Protein AF-0000000080762314 (afdb_homodimer)

Solvent-accessible surface area (backbone atoms only — not comparable to full-atom values): 27718 Å² total; per-residue (Å²): 124,85,74,70,45,34,32,40,35,34,38,29,80,49,42,51,31,30,26,26,49,54,46,38,41,74,71,57,29,31,38,38,31,21,22,74,46,67,68,54,29,53,54,46,33,70,73,56,39,87,43,33,44,64,30,75,34,45,54,68,37,54,70,45,36,42,52,44,31,50,53,48,50,62,71,46,68,81,54,59,32,40,28,39,33,47,48,47,64,75,64,49,60,39,48,74,72,72,46,61,64,66,56,45,52,48,39,43,37,39,42,43,51,11,46,50,38,49,45,44,44,42,38,52,47,21,28,39,91,62,69,60,46,96,69,38,9,30,37,37,39,57,50,27,48,38,29,74,48,39,42,58,44,28,22,52,34,11,14,33,23,10,14,43,50,19,35,43,47,5,47,29,44,64,28,45,63,20,61,31,47,46,28,35,39,19,42,43,47,45,40,35,56,65,58,52,55,34,58,64,41,58,62,72,75,42,52,89,42,90,47,32,65,32,51,50,48,46,50,56,48,52,55,50,35,31,74,68,23,38,60,30,50,59,55,12,50,50,50,50,43,60,64,63,44,94,77,53,67,62,61,45,78,48,46,87,49,55,65,59,56,51,45,63,65,69,47,58,65,68,58,53,39,51,54,52,21,48,75,36,61,36,94,125,84,76,71,47,34,33,40,34,34,39,29,80,49,44,52,32,32,28,26,48,54,46,39,42,74,72,57,29,31,39,38,32,21,23,74,45,65,68,54,29,54,54,47,32,69,74,55,38,90,42,35,44,64,31,75,32,46,54,69,38,53,69,45,36,41,53,43,32,50,54,49,51,62,70,47,69,81,53,59,32,40,29,38,32,48,49,48,65,73,65,49,63,39,49,74,75,72,46,60,64,68,57,46,52,49,41,42,38,38,42,44,51,10,46,50,39,48,46,46,42,42,37,51,47,20,27,39,89,61,70,60,46,96,68,38,10,30,38,36,38,57,50,27,47,39,30,74,48,38,41,61,44,28,21,52,33,12,14,33,23,12,14,43,51,19,34,42,47,6,47,28,43,65,27,46,61,21,60,29,48,45,28,35,39,19,44,43,48,44,41,36,56,64,59,52,54,36,58,64,41,57,62,71,77,41,51,90,42,91,48,30,66,32,51,52,47,46,51,54,48,51,53,51,34,31,73,68,22,37,59,29,52,59,54,12,50,49,50,49,43,60,64,61,44,92,76,53,66,61,60,45,78,47,48,85,50,54,64,59,54,49,46,64,68,68,46,58,66,68,59,52,40,52,53,52,22,50,74,36,63,36,96

Structure (mmCIF, N/CA/C/O backbone):
data_AF-0000000080762314-model_v1
#
loop_
_entity.id
_entity.type
_entity.pdbx_description
1 polymer 'Oxidoreductase, short-chain dehydrogenase/reductase family'
#
loop_
_atom_site.group_PDB
_atom_site.id
_atom_site.type_symbol
_atom_site.label_atom_id
_atom_site.label_alt_id
_atom_site.label_comp_id
_atom_site.label_asym_id
_atom_site.label_entity_id
_atom_site.label_seq_id
_atom_site.pdbx_PDB_ins_code
_atom_site.Cartn_x
_atom_site.Cartn_y
_atom_site.Cartn_z
_atom_site.occupancy
_atom_site.B_iso_or_equiv
_atom_site.auth_seq_id
_atom_site.auth_comp_id
_atom_site.auth_asym_id
_atom_site.auth_atom_id
_atom_site.pdbx_PDB_model_num
ATOM 1 N N . MET A 1 1 ? -4.207 38.562 20.844 1 41.22 1 MET A N 1
ATOM 2 C CA . MET A 1 1 ? -5.121 37.438 20.891 1 41.22 1 MET A CA 1
ATOM 3 C C . MET A 1 1 ? -4.496 36.219 20.25 1 41.22 1 MET A C 1
ATOM 5 O O . MET A 1 1 ? -3.709 36.312 19.312 1 41.22 1 MET A O 1
ATOM 9 N N . ALA A 1 2 ? -4.348 35.125 21 1 56.44 2 ALA A N 1
ATOM 10 C CA . ALA A 1 2 ? -3.6 33.969 20.453 1 56.44 2 ALA A CA 1
ATOM 11 C C . ALA A 1 2 ? -4.098 33.625 19.062 1 56.44 2 ALA A C 1
ATOM 13 O O . ALA A 1 2 ? -5.309 33.531 18.828 1 56.44 2 ALA A O 1
ATOM 14 N N . GLN A 1 3 ? -3.324 33.812 18.047 1 79.44 3 GLN A N 1
ATOM 15 C CA . GLN A 1 3 ? -3.695 33.531 16.672 1 79.44 3 GLN A CA 1
ATOM 16 C C . GLN A 1 3 ? -4.316 32.156 16.547 1 79.44 3 GLN A C 1
ATOM 18 O O . GLN A 1 3 ? -3.801 31.172 17.094 1 79.44 3 GLN A O 1
ATOM 23 N N . THR A 1 4 ? -5.543 32.094 16.109 1 91.56 4 THR A N 1
ATOM 24 C CA . THR A 1 4 ? -6.289 30.859 15.883 1 91.56 4 THR A CA 1
ATOM 25 C C . THR A 1 4 ? -5.488 29.906 15.008 1 91.56 4 THR A C 1
ATOM 27 O O . THR A 1 4 ? -4.973 30.297 13.961 1 91.56 4 THR A O 1
ATOM 30 N N . LYS A 1 5 ? -5.234 28.766 15.586 1 97.5 5 LYS A N 1
ATOM 31 C CA . LYS A 1 5 ? -4.547 27.734 14.812 1 97.5 5 LYS A CA 1
ATOM 32 C C . LYS A 1 5 ? -5.465 27.156 13.742 1 97.5 5 LYS A C 1
ATOM 34 O O . LYS A 1 5 ? -6.66 26.953 13.984 1 97.5 5 LYS A O 1
ATOM 39 N N . SER A 1 6 ? -4.941 26.906 12.578 1 98.69 6 SER A N 1
ATOM 40 C CA . SER A 1 6 ? -5.73 26.391 11.453 1 98.69 6 SER A CA 1
ATOM 41 C C . SER A 1 6 ? -5.277 25 11.039 1 98.69 6 SER A C 1
ATOM 43 O O . SER A 1 6 ? -4.09 24.672 11.141 1 98.69 6 SER A O 1
ATOM 45 N N . VAL A 1 7 ? -6.254 24.219 10.633 1 98.88 7 VAL A N 1
ATOM 46 C CA . VAL A 1 7 ? -5.988 22.875 10.148 1 98.88 7 VAL A CA 1
ATOM 47 C C . VAL A 1 7 ? -6.684 22.656 8.805 1 98.88 7 VAL A C 1
ATOM 49 O O . VAL A 1 7 ? -7.734 23.25 8.539 1 98.88 7 VAL A O 1
ATOM 52 N N . VAL A 1 8 ? -6.031 21.906 7.918 1 98.94 8 VAL A N 1
ATOM 53 C CA . VAL A 1 8 ? -6.664 21.438 6.691 1 98.94 8 VAL A CA 1
ATOM 54 C C . VAL A 1 8 ? -7.094 19.969 6.859 1 98.94 8 VAL A C 1
ATOM 56 O O . VAL A 1 8 ? -6.316 19.141 7.336 1 98.94 8 VAL A O 1
ATOM 59 N N . ILE A 1 9 ? -8.305 19.656 6.562 1 98.94 9 ILE A N 1
ATOM 60 C CA . ILE A 1 9 ? -8.805 18.297 6.527 1 98.94 9 ILE A CA 1
ATOM 61 C C . ILE A 1 9 ? -9.352 17.984 5.137 1 98.94 9 ILE A C 1
ATOM 63 O O . ILE A 1 9 ? -10.242 18.672 4.641 1 98.94 9 ILE A O 1
ATOM 67 N N . THR A 1 10 ? -8.828 16.953 4.504 1 98.94 10 THR A N 1
ATOM 68 C CA . THR A 1 10 ? -9.383 16.578 3.213 1 98.94 10 THR A CA 1
ATOM 69 C C . THR A 1 10 ? -10.602 15.68 3.393 1 98.94 10 THR A C 1
ATOM 71 O O . THR A 1 10 ? -10.602 14.781 4.238 1 98.94 10 THR A O 1
ATOM 74 N N . GLY A 1 11 ? -11.641 15.906 2.584 1 98.25 11 GLY A N 1
ATOM 75 C CA . GLY A 1 11 ? -12.852 15.102 2.65 1 98.25 11 GLY A CA 1
ATOM 76 C C . GLY A 1 11 ? -13.641 15.312 3.93 1 98.25 11 GLY A C 1
ATOM 77 O O . GLY A 1 11 ? -13.57 14.492 4.848 1 98.25 11 GLY A O 1
ATOM 78 N N . VAL A 1 12 ? -14.5 16.359 3.982 1 98.31 12 VAL A N 1
ATOM 79 C CA . VAL A 1 12 ? -15.133 16.688 5.258 1 98.31 12 VAL A CA 1
ATOM 80 C C . VAL A 1 12 ? -16.656 16.641 5.102 1 98.31 12 VAL A C 1
ATOM 82 O O . VAL A 1 12 ? -17.391 17.031 6.016 1 98.31 12 VAL A O 1
ATOM 85 N N . SER A 1 13 ? -17.172 16.188 3.936 1 95.81 13 SER A N 1
ATOM 86 C CA . SER A 1 13 ? -18.609 16.234 3.672 1 95.81 13 SER A CA 1
ATOM 87 C C . SER A 1 13 ? -19.375 15.336 4.633 1 95.81 13 SER A C 1
ATOM 89 O O . SER A 1 13 ? -20.5 15.656 5.02 1 95.81 13 SER A O 1
ATOM 91 N N . THR A 1 14 ? -18.828 14.203 4.988 1 91.38 14 THR A N 1
ATOM 92 C CA . THR A 1 14 ? -19.5 13.242 5.859 1 91.38 14 THR A CA 1
ATOM 93 C C . THR A 1 14 ? -18.484 12.445 6.672 1 91.38 14 THR A C 1
ATOM 95 O O . THR A 1 14 ? -17.281 12.75 6.641 1 91.38 14 THR A O 1
ATOM 98 N N . GLY A 1 15 ? -18.969 11.641 7.5 1 92.5 15 GLY A N 1
ATOM 99 C CA . GLY A 1 15 ? -18.156 10.625 8.141 1 92.5 15 GLY A CA 1
ATOM 100 C C . GLY A 1 15 ? -17.109 11.203 9.094 1 92.5 15 GLY A C 1
ATOM 101 O O . GLY A 1 15 ? -17.406 12.125 9.859 1 92.5 15 GLY A O 1
ATOM 102 N N . ILE A 1 16 ? -15.945 10.609 9.062 1 95.62 16 ILE A N 1
ATOM 103 C CA . ILE A 1 16 ? -14.852 10.938 9.977 1 95.62 16 ILE A CA 1
ATOM 104 C C . ILE A 1 16 ? -14.414 12.383 9.758 1 95.62 16 ILE A C 1
ATOM 106 O O . ILE A 1 16 ? -14.164 13.117 10.719 1 95.62 16 ILE A O 1
ATOM 110 N N . GLY A 1 17 ? -14.344 12.836 8.477 1 97.94 17 GLY A N 1
ATOM 111 C CA . GLY A 1 17 ? -13.945 14.203 8.18 1 97.94 17 GLY A CA 1
ATOM 112 C C . GLY A 1 17 ? -14.875 15.242 8.781 1 97.94 17 GLY A C 1
ATOM 113 O O . GLY A 1 17 ? -14.414 16.234 9.359 1 97.94 17 GLY A O 1
ATOM 114 N N . HIS A 1 18 ? -16.141 15.008 8.609 1 98.12 18 HIS A N 1
ATOM 115 C CA . HIS A 1 18 ? -17.125 15.914 9.172 1 98.12 18 HIS A CA 1
ATOM 116 C C . HIS A 1 18 ? -17.016 15.969 10.695 1 98.12 18 HIS A C 1
ATOM 118 O O . HIS A 1 18 ? -17.016 17.062 11.281 1 98.12 18 HIS A O 1
ATOM 124 N N . ALA A 1 19 ? -16.922 14.828 11.32 1 97.94 19 ALA A N 1
ATOM 125 C CA . ALA A 1 19 ? -16.828 14.734 12.773 1 97.94 19 ALA A CA 1
ATOM 126 C C . ALA A 1 19 ? -15.555 15.398 13.281 1 97.94 19 ALA A C 1
ATOM 128 O O . ALA A 1 19 ? -15.57 16.078 14.312 1 97.94 19 ALA A O 1
ATOM 129 N N . ALA A 1 20 ? -14.461 15.156 12.609 1 98.69 20 ALA A N 1
ATOM 130 C CA . ALA A 1 20 ? -13.195 15.789 12.984 1 98.69 20 ALA A CA 1
ATOM 131 C C . ALA A 1 20 ? -13.297 17.312 12.906 1 98.69 20 ALA A C 1
ATOM 133 O O . ALA A 1 20 ? -12.773 18.016 13.766 1 98.69 20 ALA A O 1
ATOM 134 N N . THR A 1 21 ? -13.938 17.766 11.836 1 98.88 21 THR A N 1
ATOM 135 C CA . THR A 1 21 ? -14.164 19.203 11.695 1 98.88 21 THR A CA 1
ATOM 136 C C . THR A 1 21 ? -14.914 19.766 12.898 1 98.88 21 THR A C 1
ATOM 138 O O . THR A 1 21 ? -14.5 20.75 13.492 1 98.88 21 THR A O 1
ATOM 141 N N . LYS A 1 22 ? -15.953 19.109 13.25 1 98.75 22 LYS A N 1
ATOM 142 C CA . LYS A 1 22 ? -16.766 19.516 14.391 1 98.75 22 LYS A CA 1
ATOM 143 C C . LYS A 1 22 ? -15.945 19.562 15.672 1 98.75 22 LYS A C 1
ATOM 145 O O . LYS A 1 22 ? -15.977 20.547 16.406 1 98.75 22 LYS A O 1
ATOM 150 N N . VAL A 1 23 ? -15.203 18.547 15.945 1 98.81 23 VAL A N 1
ATOM 151 C CA . VAL A 1 23 ? -14.414 18.406 17.172 1 98.81 23 VAL A CA 1
ATOM 152 C C . VAL A 1 23 ? -13.344 19.5 17.203 1 98.81 23 VAL A C 1
ATOM 154 O O . VAL A 1 23 ? -13.164 20.172 18.219 1 98.81 23 VAL A O 1
ATOM 157 N N . LEU A 1 24 ? -12.633 19.719 16.125 1 98.88 24 LEU A N 1
ATOM 158 C CA . LEU A 1 24 ? -11.523 20.656 16.094 1 98.88 24 LEU A CA 1
ATOM 159 C C . LEU A 1 24 ? -12.023 22.094 16.219 1 98.88 24 LEU A C 1
ATOM 161 O O . LEU A 1 24 ? -11.414 22.906 16.906 1 98.88 24 LEU A O 1
ATOM 165 N N . ILE A 1 25 ? -13.117 22.438 15.547 1 98.81 25 ILE A N 1
ATOM 166 C CA . ILE A 1 25 ? -13.703 23.766 15.688 1 98.81 25 ILE A CA 1
ATOM 167 C C . ILE A 1 25 ? -14.141 23.984 17.141 1 98.81 25 ILE A C 1
ATOM 169 O O . ILE A 1 25 ? -13.906 25.062 17.703 1 98.81 25 ILE A O 1
ATOM 173 N N . GLY A 1 26 ? -14.719 22.969 17.688 1 98.5 26 GLY A N 1
ATOM 174 C CA . GLY A 1 26 ? -15.094 23.047 19.094 1 98.5 26 GLY A CA 1
ATOM 175 C C . GLY A 1 26 ? -13.906 23.297 20 1 98.5 26 GLY A C 1
ATOM 176 O O . GLY A 1 26 ? -14.07 23.828 21.109 1 98.5 26 GLY A O 1
ATOM 177 N N . LYS A 1 27 ? -12.766 22.969 19.594 1 98.19 27 LYS A N 1
ATOM 178 C CA . LYS A 1 27 ? -11.555 23.141 20.391 1 98.19 27 LYS A CA 1
ATOM 179 C C . LYS A 1 27 ? -10.812 24.422 20.016 1 98.19 27 LYS A C 1
ATOM 181 O O . LYS A 1 27 ? -9.703 24.656 20.484 1 98.19 27 LYS A O 1
ATOM 186 N N . GLY A 1 28 ? -11.406 25.172 19.109 1 98.06 28 GLY A N 1
ATOM 187 C CA . GLY A 1 28 ? -10.906 26.516 18.859 1 98.06 28 GLY A CA 1
ATOM 188 C C . GLY A 1 28 ? -10.109 26.625 17.562 1 98.06 28 GLY A C 1
ATOM 189 O O . GLY A 1 28 ? -9.547 27.672 17.266 1 98.06 28 GLY A O 1
ATOM 190 N N . PHE A 1 29 ? -10.055 25.578 16.781 1 98.69 29 PHE A N 1
ATOM 191 C CA . PHE A 1 29 ? -9.32 25.625 15.523 1 98.69 29 PHE A CA 1
ATOM 192 C C . PHE A 1 29 ? -10.172 26.25 14.422 1 98.69 29 PHE A C 1
ATOM 194 O O . PHE A 1 29 ? -11.398 26.156 14.445 1 98.69 29 PHE A O 1
ATOM 201 N N . HIS A 1 30 ? -9.539 26.906 13.516 1 98.81 30 HIS A N 1
ATOM 202 C CA . HIS A 1 30 ? -10.133 27.141 12.203 1 98.81 30 HIS A CA 1
ATOM 203 C C . HIS A 1 30 ? -9.883 25.969 11.266 1 98.81 30 HIS A C 1
ATOM 205 O O . HIS A 1 30 ? -8.75 25.484 11.164 1 98.81 30 HIS A O 1
ATOM 211 N N . VAL A 1 31 ? -10.914 25.516 10.609 1 98.94 31 VAL A N 1
ATOM 212 C CA . VAL A 1 31 ? -10.758 24.344 9.758 1 98.94 31 VAL A CA 1
ATOM 213 C C . VAL A 1 31 ? -10.977 24.734 8.297 1 98.94 31 VAL A C 1
ATOM 215 O O . VAL A 1 31 ? -12.016 25.281 7.941 1 98.94 31 VAL A O 1
ATOM 218 N N . PHE A 1 32 ? -9.961 24.531 7.473 1 98.94 32 PHE A N 1
ATOM 219 C CA . PHE A 1 32 ? -10.125 24.453 6.027 1 98.94 32 PHE A CA 1
ATOM 220 C C . PHE A 1 32 ? -10.484 23.031 5.605 1 98.94 32 PHE A C 1
ATOM 222 O O . PHE A 1 32 ? -9.68 22.109 5.762 1 98.94 32 PHE A O 1
ATOM 229 N N . GLY A 1 33 ? -11.68 22.812 5.105 1 98.88 33 GLY A N 1
ATOM 230 C CA . GLY A 1 33 ? -12.141 21.469 4.777 1 98.88 33 GLY A CA 1
ATOM 231 C C . GLY A 1 33 ? -12.43 21.281 3.303 1 98.88 33 GLY A C 1
ATOM 232 O O . GLY A 1 33 ? -13.203 22.047 2.717 1 98.88 33 GLY A O 1
ATOM 233 N N . SER A 1 34 ? -11.898 20.234 2.701 1 98.81 34 SER A N 1
ATOM 234 C CA . SER A 1 34 ? -12.125 20.062 1.271 1 98.81 34 SER A CA 1
ATOM 235 C C . SER A 1 34 ? -13.406 19.281 1.004 1 98.81 34 SER A C 1
ATOM 237 O O . SER A 1 34 ? -13.781 18.406 1.787 1 98.81 34 SER A O 1
ATOM 239 N N . VAL A 1 35 ? -14.055 19.609 0.002 1 98.62 35 VAL A N 1
ATOM 240 C CA . VAL A 1 35 ? -15.227 18.938 -0.55 1 98.62 35 VAL A CA 1
ATOM 241 C C . VAL A 1 35 ? -15.102 18.844 -2.068 1 98.62 35 VAL A C 1
ATOM 243 O O . VAL A 1 35 ? -14.391 19.625 -2.691 1 98.62 35 VAL A O 1
ATOM 246 N N . ARG A 1 36 ? -15.75 17.891 -2.619 1 96.19 36 ARG A N 1
ATOM 247 C CA . ARG A 1 36 ? -15.695 17.75 -4.07 1 96.19 36 ARG A CA 1
ATOM 248 C C . ARG A 1 36 ? -16.766 18.594 -4.738 1 96.19 36 ARG A C 1
ATOM 250 O O . ARG A 1 36 ? -16.594 19.062 -5.871 1 96.19 36 ARG A O 1
ATOM 257 N N . LYS A 1 37 ? -17.875 18.797 -4.027 1 95.75 37 LYS A N 1
ATOM 258 C CA . LYS A 1 37 ? -19.016 19.547 -4.547 1 95.75 37 LYS A CA 1
ATOM 259 C C . LYS A 1 37 ? -19.172 20.875 -3.805 1 95.75 37 LYS A C 1
ATOM 261 O O . LYS A 1 37 ? -19.203 20.906 -2.572 1 95.75 37 LYS A O 1
ATOM 266 N N . ALA A 1 38 ? -19.359 21.906 -4.57 1 97.56 38 ALA A N 1
ATOM 267 C CA . ALA A 1 38 ? -19.516 23.234 -3.988 1 97.56 38 ALA A CA 1
ATOM 268 C C . ALA A 1 38 ? -20.703 23.281 -3.029 1 97.56 38 ALA A C 1
ATOM 270 O O . ALA A 1 38 ? -20.641 23.953 -1.999 1 97.56 38 ALA A O 1
ATOM 271 N N . ALA A 1 39 ? -21.719 22.562 -3.328 1 98.19 39 ALA A N 1
ATOM 272 C CA . ALA A 1 39 ? -22.938 22.547 -2.502 1 98.19 39 ALA A CA 1
ATOM 273 C C . ALA A 1 39 ? -22.625 22.031 -1.098 1 98.19 39 ALA A C 1
ATOM 275 O O . ALA A 1 39 ? -23.203 22.5 -0.117 1 98.19 39 ALA A O 1
ATOM 276 N N . ASP A 1 40 ? -21.766 21.078 -0.991 1 98.12 40 ASP A N 1
ATOM 277 C CA . ASP A 1 40 ? -21.375 20.562 0.314 1 98.12 40 ASP A CA 1
ATOM 278 C C . ASP A 1 40 ? -20.609 21.609 1.113 1 98.12 40 ASP A C 1
ATOM 280 O O . ASP A 1 40 ? -20.766 21.703 2.332 1 98.12 40 ASP A O 1
ATOM 284 N N . GLY A 1 41 ? -19.766 22.391 0.435 1 98.31 41 GLY A N 1
ATOM 285 C CA . GLY A 1 41 ? -19.047 23.469 1.084 1 98.31 41 GLY A CA 1
ATOM 286 C C . GLY A 1 41 ? -19.953 24.531 1.667 1 98.31 41 GLY A C 1
ATOM 287 O O . GLY A 1 41 ? -19.75 25 2.791 1 98.31 41 GLY A O 1
ATOM 288 N N . GLU A 1 42 ? -20.938 24.844 0.893 1 98.19 42 GLU A N 1
ATOM 289 C CA . GLU A 1 42 ? -21.906 25.844 1.354 1 98.19 42 GLU A CA 1
ATOM 290 C C . GLU A 1 42 ? -22.672 25.344 2.578 1 98.19 42 GLU A C 1
ATOM 292 O O . GLU A 1 42 ? -22.875 26.094 3.531 1 98.19 42 GLU A O 1
ATOM 297 N N . ARG A 1 43 ? -23.078 24.094 2.49 1 98.38 43 ARG A N 1
ATOM 298 C CA . ARG A 1 43 ? -23.766 23.484 3.617 1 98.38 43 ARG A CA 1
ATOM 299 C C . ARG A 1 43 ? -22.906 23.516 4.879 1 98.38 43 ARG A C 1
ATOM 301 O O . ARG A 1 43 ? -23.391 23.875 5.957 1 98.38 43 ARG A O 1
ATOM 308 N N . LEU A 1 44 ? -21.656 23.203 4.77 1 98.69 44 LEU A N 1
ATOM 309 C CA . LEU A 1 44 ? -20.75 23.156 5.914 1 98.69 44 LEU A CA 1
ATOM 310 C C . LEU A 1 44 ? -20.438 24.547 6.426 1 98.69 44 LEU A C 1
ATOM 312 O O . LEU A 1 44 ? -20.266 24.75 7.629 1 98.69 44 LEU A O 1
ATOM 316 N N . LYS A 1 45 ? -20.281 25.5 5.559 1 98.31 45 LYS A N 1
ATOM 317 C CA . LYS A 1 45 ? -20.078 26.891 5.973 1 98.31 45 LYS A CA 1
ATOM 318 C C . LYS A 1 45 ? -21.266 27.391 6.805 1 98.31 45 LYS A C 1
ATOM 320 O O . LYS A 1 45 ? -21.078 28.125 7.777 1 98.31 45 LYS A O 1
ATOM 325 N N . ALA A 1 46 ? -22.438 27.031 6.348 1 98.5 46 ALA A N 1
ATOM 326 C CA . ALA A 1 46 ? -23.641 27.391 7.105 1 98.5 46 ALA A CA 1
ATOM 327 C C . ALA A 1 46 ? -23.641 26.734 8.477 1 98.5 46 ALA A C 1
ATOM 329 O O . ALA A 1 46 ? -24.078 27.328 9.469 1 98.5 46 ALA A O 1
ATOM 330 N N . GLU A 1 47 ? -23.203 25.531 8.523 1 98.5 47 GLU A N 1
ATOM 331 C CA . GLU A 1 47 ? -23.219 24.734 9.742 1 98.5 47 GLU A CA 1
ATOM 332 C C . GLU A 1 47 ? -22.172 25.234 10.742 1 98.5 47 GLU A C 1
ATOM 334 O O . GLU A 1 47 ? -22.453 25.328 11.938 1 98.5 47 GLU A O 1
ATOM 339 N N . PHE A 1 48 ? -20.953 25.578 10.289 1 98.56 48 PHE A N 1
ATOM 340 C CA . PHE A 1 48 ? -19.844 25.781 11.195 1 98.56 48 PHE A CA 1
ATOM 341 C C . PHE A 1 48 ? -19.484 27.266 11.266 1 98.56 48 PHE A C 1
ATOM 343 O O . PHE A 1 48 ? -18.688 27.672 12.117 1 98.56 48 PHE A O 1
ATOM 350 N N . GLY A 1 49 ? -20 28.094 10.359 1 98 49 GLY A N 1
ATOM 351 C CA . GLY A 1 49 ? -19.797 29.531 10.383 1 98 49 GLY A CA 1
ATOM 352 C C . GLY A 1 49 ? -18.391 29.938 10.031 1 98 49 GLY A C 1
ATOM 353 O O . GLY A 1 49 ? -17.766 29.328 9.156 1 98 49 GLY A O 1
ATOM 354 N N . ASP A 1 50 ? -17.859 30.922 10.641 1 97.62 50 ASP A N 1
ATOM 355 C CA . ASP A 1 50 ? -16.594 31.578 10.281 1 97.62 50 ASP A CA 1
ATOM 356 C C . ASP A 1 50 ? -15.398 30.703 10.633 1 97.62 50 ASP A C 1
ATOM 358 O O . ASP A 1 50 ? -14.281 30.938 10.172 1 97.62 50 ASP A O 1
ATOM 362 N N . ALA A 1 51 ? -15.656 29.719 11.469 1 98.38 51 ALA A N 1
ATOM 363 C CA . ALA A 1 51 ? -14.57 28.844 11.891 1 98.38 51 ALA A CA 1
ATOM 364 C C . ALA A 1 51 ? -14.242 27.812 10.805 1 98.38 51 ALA A C 1
ATOM 366 O O . ALA A 1 51 ? -13.289 27.047 10.93 1 98.38 51 ALA A O 1
ATOM 367 N N . PHE A 1 52 ? -15.016 27.859 9.711 1 98.75 52 PHE A N 1
ATOM 368 C CA . PHE A 1 52 ? -14.852 26.891 8.633 1 98.75 52 PHE A CA 1
ATOM 369 C C . PHE A 1 52 ? -14.703 27.594 7.289 1 98.75 52 PHE A C 1
ATOM 371 O O . PHE A 1 52 ? -15.43 28.547 7 1 98.75 52 PHE A O 1
ATOM 378 N N . THR A 1 53 ? -13.812 27.188 6.488 1 98.81 53 THR A N 1
ATOM 379 C CA . THR A 1 53 ? -13.641 27.625 5.105 1 98.81 53 THR A CA 1
ATOM 380 C C . THR A 1 53 ? -13.594 26.422 4.16 1 98.81 53 THR A C 1
ATOM 382 O O . THR A 1 53 ? -12.719 25.562 4.289 1 98.81 53 THR A O 1
ATOM 385 N N . PRO A 1 54 ? -14.453 26.344 3.232 1 98.75 54 PRO A N 1
ATOM 386 C CA . PRO A 1 54 ? -14.445 25.219 2.287 1 98.75 54 PRO A CA 1
ATOM 387 C C . PRO A 1 54 ? -13.336 25.344 1.243 1 98.75 54 PRO A C 1
ATOM 389 O O . PRO A 1 54 ? -13.031 26.453 0.786 1 98.75 54 PRO A O 1
ATOM 392 N N . LEU A 1 55 ? -12.664 24.281 0.984 1 98.88 55 LEU A N 1
ATOM 393 C CA . LEU A 1 55 ? -11.789 24.109 -0.165 1 98.88 55 LEU A CA 1
ATOM 394 C C . LEU A 1 55 ? -12.406 23.156 -1.179 1 98.88 55 LEU A C 1
ATOM 396 O O . LEU A 1 55 ? -12.648 21.984 -0.868 1 98.88 55 LEU A O 1
ATOM 400 N N . VAL A 1 56 ? -12.648 23.578 -2.43 1 98.69 56 VAL A N 1
ATOM 401 C CA . VAL A 1 56 ? -13.359 22.75 -3.391 1 98.69 56 VAL A CA 1
ATOM 402 C C . VAL A 1 56 ? -12.367 22.094 -4.348 1 98.69 56 VAL A C 1
ATOM 404 O O . VAL A 1 56 ? -11.93 22.719 -5.32 1 98.69 56 VAL A O 1
ATOM 407 N N . PHE A 1 57 ? -12.078 20.812 -4.07 1 98.75 57 PHE A N 1
ATOM 408 C CA . PHE A 1 57 ? -11.234 20.047 -4.984 1 98.75 57 PHE A CA 1
ATOM 409 C C . PHE A 1 57 ? -11.367 18.547 -4.727 1 98.75 57 PHE A C 1
ATOM 411 O O . PHE A 1 57 ? -11.781 18.141 -3.641 1 98.75 57 PHE A O 1
ATOM 418 N N . ASP A 1 58 ? -11.102 17.797 -5.707 1 98.62 58 ASP A N 1
ATOM 419 C CA . ASP A 1 58 ? -10.82 16.359 -5.586 1 98.62 58 ASP A CA 1
ATOM 420 C C . ASP A 1 58 ? -9.336 16.109 -5.367 1 98.62 58 ASP A C 1
ATOM 422 O O . ASP A 1 58 ? -8.492 16.688 -6.062 1 98.62 58 ASP A O 1
ATOM 426 N N . VAL A 1 59 ? -8.992 15.273 -4.402 1 98.75 59 VAL A N 1
ATOM 427 C CA . VAL A 1 59 ? -7.602 15.078 -4.027 1 98.75 59 VAL A CA 1
ATOM 428 C C . VAL A 1 59 ? -6.824 14.484 -5.199 1 98.75 59 VAL A C 1
ATOM 430 O O . VAL A 1 59 ? -5.594 14.531 -5.227 1 98.75 59 VAL A O 1
ATOM 433 N N . VAL A 1 60 ? -7.527 13.875 -6.199 1 98.31 60 VAL A N 1
ATOM 434 C CA . VAL A 1 60 ? -6.816 13.273 -7.324 1 98.31 60 VAL A CA 1
ATOM 435 C C . VAL A 1 60 ? -6.477 14.352 -8.352 1 98.31 60 VAL A C 1
ATOM 437 O O . VAL A 1 60 ? -5.715 14.109 -9.289 1 98.31 60 VAL A O 1
ATOM 440 N N . ASP A 1 61 ? -7.059 15.531 -8.227 1 98.62 61 ASP A N 1
ATOM 441 C CA . ASP A 1 61 ? -6.766 16.656 -9.109 1 98.62 61 ASP A CA 1
ATOM 442 C C . ASP A 1 61 ? -5.609 17.5 -8.57 1 98.62 61 ASP A C 1
ATOM 444 O O . ASP A 1 61 ? -5.824 18.438 -7.812 1 98.62 61 ASP A O 1
ATOM 448 N N . GLU A 1 62 ? -4.445 17.188 -8.992 1 98.5 62 GLU A N 1
ATOM 449 C CA . GLU A 1 62 ? -3.223 17.781 -8.477 1 98.5 62 GLU A CA 1
ATOM 450 C C . GLU A 1 62 ? -3.285 19.312 -8.547 1 98.5 62 GLU A C 1
ATOM 452 O O . GLU A 1 62 ? -2.973 20 -7.574 1 98.5 62 GLU A O 1
ATOM 457 N N . ALA A 1 63 ? -3.664 19.828 -9.68 1 98.5 63 ALA A N 1
ATOM 458 C CA . ALA A 1 63 ? -3.715 21.281 -9.883 1 98.5 63 ALA A CA 1
ATOM 459 C C . ALA A 1 63 ? -4.727 21.922 -8.953 1 98.5 63 ALA A C 1
ATOM 461 O O . ALA A 1 63 ? -4.469 23 -8.398 1 98.5 63 ALA A O 1
ATOM 462 N N . ALA A 1 64 ? -5.883 21.328 -8.773 1 98.81 64 ALA A N 1
ATOM 463 C CA . ALA A 1 64 ? -6.918 21.875 -7.895 1 98.81 64 ALA A CA 1
ATOM 464 C C . ALA A 1 64 ? -6.461 21.859 -6.441 1 98.81 64 ALA A C 1
ATOM 466 O O . ALA A 1 64 ? -6.762 22.781 -5.684 1 98.81 64 ALA A O 1
ATOM 467 N N . VAL A 1 65 ? -5.75 20.828 -6.062 1 98.88 65 VAL A N 1
ATOM 468 C CA . VAL A 1 65 ? -5.23 20.734 -4.703 1 98.88 65 VAL A CA 1
ATOM 469 C C . VAL A 1 65 ? -4.238 21.875 -4.457 1 98.88 65 VAL A C 1
ATOM 471 O O . VAL A 1 65 ? -4.281 22.516 -3.41 1 98.88 65 VAL A O 1
ATOM 474 N N . ARG A 1 66 ? -3.346 22.125 -5.371 1 98.75 66 ARG A N 1
ATOM 475 C CA . ARG A 1 66 ? -2.369 23.203 -5.246 1 98.75 66 ARG A CA 1
ATOM 476 C C . ARG A 1 66 ? -3.057 24.562 -5.164 1 98.75 66 ARG A C 1
ATOM 478 O O . ARG A 1 66 ? -2.609 25.453 -4.43 1 98.75 66 ARG A O 1
ATOM 485 N N . ALA A 1 67 ? -4.109 24.734 -5.957 1 98.75 67 ALA A N 1
ATOM 486 C CA . ALA A 1 67 ? -4.887 25.969 -5.871 1 98.75 67 ALA A CA 1
ATOM 487 C C . ALA A 1 67 ? -5.496 26.141 -4.484 1 98.75 67 ALA A C 1
ATOM 489 O O . ALA A 1 67 ? -5.535 27.25 -3.947 1 98.75 67 ALA A O 1
ATOM 490 N N . GLY A 1 68 ? -5.992 25.031 -3.939 1 98.81 68 GLY A N 1
ATOM 491 C CA . GLY A 1 68 ? -6.488 25.047 -2.572 1 98.81 68 GLY A CA 1
ATOM 492 C C . GLY A 1 68 ? -5.426 25.453 -1.563 1 98.81 68 GLY A C 1
ATOM 493 O O . GLY A 1 68 ? -5.699 26.219 -0.637 1 98.81 68 GLY A O 1
ATOM 494 N N . ALA A 1 69 ? -4.227 24.984 -1.734 1 98.88 69 ALA A N 1
ATOM 495 C CA . ALA A 1 69 ? -3.127 25.312 -0.836 1 98.88 69 ALA A CA 1
ATOM 496 C C . ALA A 1 69 ? -2.793 26.797 -0.914 1 98.88 69 ALA A C 1
ATOM 498 O O . ALA A 1 69 ? -2.457 27.422 0.098 1 98.88 69 ALA A O 1
ATOM 499 N N . ARG A 1 70 ? -2.859 27.328 -2.115 1 98.75 70 ARG A N 1
ATOM 500 C CA . ARG A 1 70 ? -2.621 28.75 -2.271 1 98.75 70 ARG A CA 1
ATOM 501 C C . ARG A 1 70 ? -3.68 29.578 -1.541 1 98.75 70 ARG A C 1
ATOM 503 O O . ARG A 1 70 ? -3.373 30.609 -0.944 1 98.75 70 ARG A O 1
ATOM 510 N N . GLN A 1 71 ? -4.902 29.141 -1.627 1 98.69 71 GL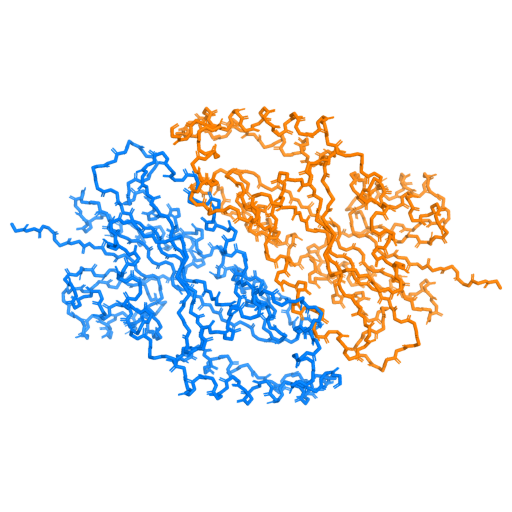N A N 1
ATOM 511 C CA . GLN A 1 71 ? -5.977 29.797 -0.881 1 98.69 71 GLN A CA 1
ATOM 512 C C . GLN A 1 71 ? -5.691 29.781 0.618 1 98.69 71 GLN A C 1
ATOM 514 O O . GLN A 1 71 ? -5.879 30.781 1.301 1 98.69 71 GLN A O 1
ATOM 519 N N . VAL A 1 72 ? -5.258 28.672 1.129 1 98.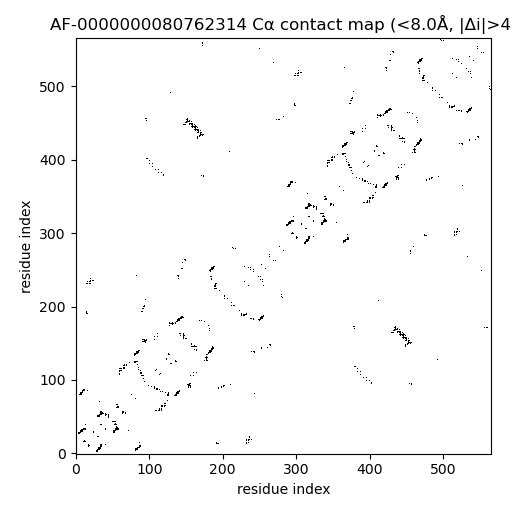88 72 VAL A N 1
ATOM 520 C CA . VAL A 1 72 ? -4.953 28.516 2.549 1 98.88 72 VAL A CA 1
ATOM 521 C C . VAL A 1 72 ? -3.771 29.406 2.918 1 98.88 72 VAL A C 1
ATOM 523 O O . VAL A 1 72 ? -3.791 30.078 3.951 1 98.88 72 VAL A O 1
ATOM 526 N N . GLU A 1 73 ? -2.773 29.391 2.092 1 98.69 73 GLU A N 1
ATOM 527 C CA . GLU A 1 73 ? -1.597 30.219 2.314 1 98.69 73 GLU A CA 1
ATOM 528 C C . GLU A 1 73 ? -1.98 31.688 2.467 1 98.69 73 GLU A C 1
ATOM 530 O O . GLU A 1 73 ? -1.519 32.375 3.389 1 98.69 73 GLU A O 1
ATOM 535 N N . ALA A 1 74 ? -2.812 32.125 1.557 1 98.5 74 ALA A N 1
ATOM 536 C CA . ALA A 1 74 ? -3.266 33.531 1.595 1 98.5 74 ALA A CA 1
ATOM 537 C C . ALA A 1 74 ? -4.02 33.812 2.889 1 98.5 74 ALA A C 1
ATOM 539 O O . ALA A 1 74 ? -3.834 34.875 3.496 1 98.5 74 ALA A O 1
ATOM 540 N N . ALA A 1 75 ? -4.816 32.938 3.305 1 98.12 75 ALA A N 1
ATOM 541 C CA . ALA A 1 75 ? -5.633 33.125 4.504 1 98.12 75 ALA A CA 1
ATOM 542 C C . ALA A 1 75 ? -4.766 33.094 5.762 1 98.12 75 ALA A C 1
ATOM 544 O O . ALA A 1 75 ? -5.066 33.812 6.73 1 98.12 75 ALA A O 1
ATOM 545 N N . LEU A 1 76 ? -3.76 32.281 5.773 1 97.5 76 LEU A N 1
ATOM 546 C CA . LEU A 1 76 ? -2.885 32.156 6.934 1 97.5 76 LEU A CA 1
ATOM 547 C C . LEU A 1 76 ? -2.107 33.438 7.176 1 97.5 76 LEU A C 1
ATOM 549 O O . LEU A 1 76 ? -1.733 33.75 8.312 1 97.5 76 LEU A O 1
ATOM 553 N N . GLY A 1 77 ? -1.77 34.188 6.105 1 95.94 77 GLY A N 1
ATOM 554 C CA . GLY A 1 77 ? -1.062 35.469 6.242 1 95.94 77 GLY A CA 1
ATOM 555 C C . GLY A 1 77 ? 0.307 35.312 6.879 1 95.94 77 GLY A C 1
ATOM 556 O O . GLY A 1 77 ? 0.68 36.094 7.75 1 95.94 77 GLY A O 1
ATOM 557 N N . GLY A 1 78 ? 0.964 34.25 6.594 1 94.38 78 GLY A N 1
ATOM 558 C CA . GLY A 1 78 ? 2.312 34.062 7.098 1 94.38 78 GLY A CA 1
ATOM 559 C C . GLY A 1 78 ? 2.371 33.125 8.297 1 94.38 78 GLY A C 1
ATOM 560 O O . GLY A 1 78 ? 3.445 32.656 8.664 1 94.38 78 GLY A O 1
ATOM 561 N N . ALA A 1 79 ? 1.2 32.844 8.898 1 96.69 79 ALA A N 1
ATOM 562 C CA . ALA A 1 79 ? 1.167 31.906 10.016 1 96.69 79 ALA A CA 1
ATOM 563 C C . ALA A 1 79 ? 1.405 30.484 9.539 1 96.69 79 ALA A C 1
ATOM 565 O O . ALA A 1 79 ? 1.16 30.156 8.375 1 96.69 79 ALA A O 1
ATOM 566 N N . THR A 1 80 ? 1.896 29.703 10.469 1 97.69 80 THR A N 1
ATOM 567 C CA . THR A 1 80 ? 2.129 28.281 10.164 1 97.69 80 THR A CA 1
ATOM 568 C C . THR A 1 80 ? 0.837 27.484 10.297 1 97.69 80 THR A C 1
ATOM 570 O O . THR A 1 80 ? 0.075 27.688 11.25 1 97.69 80 THR A O 1
ATOM 573 N N . LEU A 1 81 ? 0.583 26.688 9.297 1 98.69 81 LEU A N 1
ATOM 574 C CA . LEU A 1 81 ? -0.517 25.734 9.398 1 98.69 81 LEU A CA 1
ATOM 575 C C . LEU A 1 81 ? -0.256 24.719 10.516 1 98.69 81 LEU A C 1
ATOM 577 O O . LEU A 1 81 ? 0.835 24.156 10.594 1 98.69 81 LEU A O 1
ATOM 581 N N . ALA A 1 82 ? -1.28 24.469 11.344 1 98.62 82 ALA A N 1
ATOM 582 C CA . ALA A 1 82 ? -1.081 23.609 12.516 1 98.62 82 ALA A CA 1
ATOM 583 C C . ALA A 1 82 ? -1.135 22.141 12.148 1 98.62 82 ALA A C 1
ATOM 585 O O . ALA A 1 82 ? -0.516 21.297 12.805 1 98.62 82 ALA A O 1
ATOM 586 N N . GLY A 1 83 ? -1.921 21.891 11.125 1 98.81 83 GLY A N 1
ATOM 587 C CA . GLY A 1 83 ? -2.016 20.484 10.789 1 98.81 83 GLY A CA 1
ATOM 588 C C . GLY A 1 83 ? -2.639 20.234 9.43 1 98.81 83 GLY A C 1
ATOM 589 O O . GLY A 1 83 ? -3.42 21.047 8.938 1 98.81 83 GLY A O 1
ATOM 590 N N . LEU A 1 84 ? -2.268 19.172 8.805 1 98.94 84 LEU A N 1
ATOM 591 C CA . LEU A 1 84 ? -2.912 18.547 7.652 1 98.94 84 LEU A CA 1
ATOM 592 C C . LEU A 1 84 ? -3.447 17.156 8.008 1 98.94 84 LEU A C 1
ATOM 594 O O . LEU A 1 84 ? -2.693 16.297 8.469 1 98.94 84 LEU A O 1
ATOM 598 N N . VAL A 1 85 ? -4.738 17 7.91 1 98.94 85 VAL A N 1
ATOM 599 C CA . VAL A 1 85 ? -5.359 15.688 8.094 1 98.94 85 VAL A CA 1
ATOM 600 C C . VAL A 1 85 ? -5.754 15.109 6.742 1 98.94 85 VAL A C 1
ATOM 602 O O . VAL A 1 85 ? -6.723 15.555 6.121 1 98.94 85 VAL A O 1
ATOM 605 N N . ASN A 1 86 ? -4.973 14.148 6.312 1 98.94 86 ASN A N 1
ATOM 606 C CA . ASN A 1 86 ? -5.348 13.383 5.129 1 98.94 86 ASN A CA 1
ATOM 607 C C . ASN A 1 86 ? -6.426 12.352 5.445 1 98.94 86 ASN A C 1
ATOM 609 O O . ASN A 1 86 ? -6.117 11.234 5.855 1 98.94 86 ASN A O 1
ATOM 613 N N . ASN A 1 87 ? -7.633 12.742 5.156 1 98.56 87 ASN A N 1
ATOM 614 C CA . ASN A 1 87 ? -8.797 11.953 5.527 1 98.56 87 ASN A CA 1
ATOM 615 C C . ASN A 1 87 ? -9.562 11.461 4.301 1 98.56 87 ASN A C 1
ATOM 617 O O . ASN A 1 87 ? -10.195 10.406 4.336 1 98.56 87 ASN A O 1
ATOM 621 N N . ALA A 1 88 ? -9.492 12.25 3.186 1 97.56 88 ALA A N 1
ATOM 622 C CA . ALA A 1 88 ? -10.203 11.859 1.974 1 97.56 88 ALA A CA 1
ATOM 623 C C . ALA A 1 88 ? -9.82 10.445 1.547 1 97.56 88 ALA A C 1
ATOM 625 O O . ALA A 1 88 ? -8.641 10.086 1.544 1 97.56 88 ALA A O 1
ATOM 626 N N . GLY A 1 89 ? -10.773 9.672 1.274 1 94.25 89 GLY A N 1
ATOM 627 C CA . GLY A 1 89 ? -10.562 8.297 0.837 1 94.25 89 GLY A CA 1
ATOM 628 C C . GLY A 1 89 ? -11.852 7.598 0.438 1 94.25 89 GLY A C 1
ATOM 629 O O . GLY A 1 89 ? -12.945 8.102 0.709 1 94.25 89 GLY A O 1
ATOM 630 N N . ILE A 1 90 ? -11.688 6.531 -0.251 1 93 90 ILE A N 1
ATOM 631 C CA . ILE A 1 90 ? -12.812 5.703 -0.656 1 93 90 ILE A CA 1
ATOM 632 C C . ILE A 1 90 ? -12.523 4.242 -0.323 1 93 90 ILE A C 1
ATOM 634 O O . ILE A 1 90 ? -11.398 3.891 0.04 1 93 90 ILE A O 1
ATOM 638 N N . ALA A 1 91 ? -13.555 3.471 -0.332 1 91.19 91 ALA A N 1
ATOM 639 C CA . ALA A 1 91 ? -13.438 2.021 -0.186 1 91.19 91 ALA A CA 1
ATOM 640 C C . ALA A 1 91 ? -14.078 1.299 -1.367 1 91.19 91 ALA A C 1
ATOM 642 O O . ALA A 1 91 ? -15.281 1.429 -1.603 1 91.19 91 ALA A O 1
ATOM 643 N N . VAL A 1 92 ? -13.258 0.667 -2.166 1 90 92 VAL A N 1
ATOM 644 C CA . VAL A 1 92 ? -13.711 -0.226 -3.229 1 90 92 VAL A CA 1
ATOM 645 C C . VAL A 1 92 ? -13.734 -1.665 -2.717 1 90 92 VAL A C 1
ATOM 647 O O . VAL A 1 92 ? -12.727 -2.166 -2.207 1 90 92 VAL A O 1
ATOM 650 N N . ALA A 1 93 ? -14.906 -2.291 -2.791 1 89.88 93 ALA A N 1
ATOM 651 C CA . ALA A 1 93 ? -15.086 -3.666 -2.334 1 89.88 93 ALA A CA 1
ATOM 652 C C . ALA A 1 93 ? -15.273 -4.617 -3.514 1 89.88 93 ALA A C 1
ATOM 654 O O . ALA A 1 93 ? -15.844 -4.238 -4.539 1 89.88 93 ALA A O 1
ATOM 655 N N . GLY A 1 94 ? -14.828 -5.832 -3.381 1 92.25 94 GLY A N 1
ATOM 656 C CA . GLY A 1 94 ? -14.984 -6.883 -4.371 1 92.25 94 GLY A CA 1
ATOM 657 C C . GLY A 1 94 ? -13.859 -7.906 -4.34 1 92.25 94 GLY A C 1
ATOM 658 O O . GLY A 1 94 ? -12.766 -7.621 -3.85 1 92.25 94 GLY A O 1
ATOM 659 N N . PRO A 1 95 ? -14.195 -9.141 -4.812 1 96.19 95 PRO A N 1
ATOM 660 C CA . PRO A 1 95 ? -13.125 -10.141 -4.902 1 96.19 95 PRO A CA 1
ATOM 661 C C . PRO A 1 95 ? -12.016 -9.734 -5.871 1 96.19 95 PRO A C 1
ATOM 663 O O . PRO A 1 95 ? -12.297 -9.352 -7.008 1 96.19 95 PRO A O 1
ATOM 666 N N . LEU A 1 96 ? -10.805 -9.883 -5.449 1 97.75 96 LEU A N 1
ATOM 667 C CA . LEU A 1 96 ? -9.656 -9.453 -6.242 1 97.75 96 LEU A CA 1
ATOM 668 C C . LEU A 1 96 ? -9.625 -10.164 -7.586 1 97.75 96 LEU A C 1
ATOM 670 O O . LEU A 1 96 ? -9.211 -9.586 -8.594 1 97.75 96 LEU A O 1
ATOM 674 N N . LEU A 1 97 ? -10.117 -11.359 -7.656 1 97.62 97 LEU A N 1
ATOM 675 C CA . LEU A 1 97 ? -10.062 -12.148 -8.883 1 97.62 97 LEU A CA 1
ATOM 676 C C . LEU A 1 97 ? -11.008 -11.578 -9.938 1 97.62 97 LEU A C 1
ATOM 678 O O . LEU A 1 97 ? -10.812 -11.797 -11.133 1 97.62 97 LEU A O 1
ATOM 682 N N . TYR A 1 98 ? -12 -10.844 -9.5 1 96.5 98 TYR A N 1
ATOM 683 C CA . TYR A 1 98 ? -13.078 -10.516 -10.43 1 96.5 98 TYR A CA 1
ATOM 684 C C . TYR A 1 98 ? -13.289 -9.008 -10.5 1 96.5 98 TYR A C 1
ATOM 686 O O . TYR A 1 98 ? -14.031 -8.516 -11.352 1 96.5 98 TYR A O 1
ATOM 694 N N . LEU A 1 99 ? -12.648 -8.328 -9.641 1 95.19 99 LEU A N 1
ATOM 695 C CA . LEU A 1 99 ? -12.812 -6.879 -9.555 1 95.19 99 LEU A CA 1
ATOM 696 C C . LEU A 1 99 ? -12.305 -6.195 -10.82 1 95.19 99 LEU A C 1
ATOM 698 O O . LEU A 1 99 ? -11.234 -6.527 -11.32 1 95.19 99 LEU A O 1
ATOM 702 N N . PRO A 1 100 ? -13.125 -5.258 -11.438 1 96.25 100 PRO A N 1
ATOM 703 C CA . PRO A 1 100 ? -12.57 -4.484 -12.547 1 96.25 100 PRO A CA 1
ATOM 704 C C . PRO A 1 100 ? -11.281 -3.762 -12.18 1 96.25 100 PRO A C 1
ATOM 706 O O . PRO A 1 100 ? -11.219 -3.074 -11.156 1 96.25 100 PRO A O 1
ATOM 709 N N . VAL A 1 101 ? -10.297 -3.84 -13.023 1 98.12 101 VAL A N 1
ATOM 710 C CA . VAL A 1 101 ? -8.961 -3.318 -12.742 1 98.12 101 VAL A CA 1
ATOM 711 C C . VAL A 1 101 ? -9.023 -1.801 -12.57 1 98.12 101 VAL A C 1
ATOM 713 O O . VAL A 1 101 ? -8.297 -1.231 -11.758 1 98.12 101 VAL A O 1
ATOM 716 N N . GLU A 1 102 ? -9.891 -1.173 -13.305 1 97.75 102 GLU A N 1
ATOM 717 C CA . GLU A 1 102 ? -10.008 0.28 -13.242 1 97.75 102 GLU A CA 1
ATOM 718 C C . GLU A 1 102 ? -10.469 0.743 -11.867 1 97.75 102 GLU A C 1
ATOM 720 O O . GLU A 1 102 ? -10.086 1.823 -11.406 1 97.75 102 GLU A O 1
ATOM 725 N N . GLU A 1 103 ? -11.312 -0.019 -11.172 1 96.44 103 GLU A N 1
ATOM 726 C CA . GLU A 1 103 ? -11.75 0.328 -9.828 1 96.44 103 GLU A CA 1
ATOM 727 C C . GLU A 1 103 ? -10.602 0.21 -8.828 1 96.44 103 GLU A C 1
ATOM 729 O O . GLU A 1 103 ? -10.492 1.017 -7.902 1 96.44 103 GLU A O 1
ATOM 734 N N . PHE A 1 104 ? -9.805 -0.813 -9.039 1 97.88 104 PHE A N 1
ATOM 735 C CA . PHE A 1 104 ? -8.594 -0.962 -8.234 1 97.88 104 PHE A CA 1
ATOM 736 C C . PHE A 1 104 ? -7.664 0.229 -8.422 1 97.88 104 PHE A C 1
ATOM 738 O O . PHE A 1 104 ? -7.176 0.803 -7.449 1 97.88 104 PHE A O 1
ATOM 745 N N . ARG A 1 105 ? -7.461 0.63 -9.672 1 98.06 105 ARG A N 1
ATOM 746 C CA . ARG A 1 105 ? -6.629 1.776 -10.023 1 98.06 105 ARG A CA 1
ATOM 747 C C . ARG A 1 105 ? -7.148 3.053 -9.375 1 98.06 105 ARG A C 1
ATOM 749 O O . ARG A 1 105 ? -6.371 3.859 -8.859 1 98.06 105 ARG A O 1
ATOM 756 N N . TYR A 1 106 ? -8.383 3.16 -9.43 1 97.25 106 TYR A N 1
ATOM 757 C CA . TYR A 1 106 ? -8.984 4.367 -8.875 1 97.25 106 TYR A CA 1
ATOM 758 C C . TYR A 1 106 ? -8.828 4.406 -7.359 1 97.25 106 TYR A C 1
ATOM 760 O O . TYR A 1 106 ? -8.609 5.473 -6.777 1 97.25 106 TYR A O 1
ATOM 768 N N . GLN A 1 107 ? -9 3.229 -6.664 1 97.06 107 GLN A N 1
ATOM 769 C CA . GLN A 1 107 ? -8.734 3.115 -5.234 1 97.06 107 GLN A CA 1
ATOM 770 C C . GLN A 1 107 ? -7.332 3.617 -4.895 1 97.06 107 GLN A C 1
ATOM 772 O O . GLN A 1 107 ? -7.156 4.387 -3.947 1 97.06 107 GLN A O 1
ATOM 777 N N . LEU A 1 108 ? -6.34 3.17 -5.648 1 98.75 108 LEU A N 1
ATOM 778 C CA . LEU A 1 108 ? -4.957 3.59 -5.445 1 98.75 108 LEU A CA 1
ATOM 779 C C . LEU A 1 108 ? -4.812 5.094 -5.645 1 98.75 108 LEU A C 1
ATOM 781 O O . LEU A 1 108 ? -4.141 5.766 -4.859 1 98.75 108 LEU A O 1
ATOM 785 N N . GLU A 1 109 ? -5.438 5.57 -6.664 1 98.69 109 GLU A N 1
ATOM 786 C CA . GLU A 1 109 ? -5.34 6.98 -7.027 1 98.69 109 GLU A CA 1
ATOM 787 C C . GLU A 1 109 ? -5.848 7.879 -5.902 1 98.69 109 GLU A C 1
ATOM 789 O O . GLU A 1 109 ? -5.184 8.852 -5.527 1 98.69 109 GLU A O 1
ATOM 794 N N . VAL A 1 110 ? -6.953 7.574 -5.367 1 98.25 110 VAL A N 1
ATOM 795 C CA . VAL A 1 110 ? -7.57 8.422 -4.355 1 98.25 110 VAL A CA 1
ATOM 796 C C . VAL A 1 110 ? -6.832 8.273 -3.029 1 98.25 110 VAL A C 1
ATOM 798 O O . VAL A 1 110 ? -6.426 9.258 -2.42 1 98.25 110 VAL A O 1
ATOM 801 N N . ASN A 1 111 ? -6.629 7.039 -2.615 1 98.56 111 ASN A N 1
ATOM 802 C CA . ASN A 1 111 ? -6.211 6.77 -1.244 1 98.56 111 ASN A CA 1
ATOM 803 C C . ASN A 1 111 ? -4.703 6.941 -1.075 1 98.56 111 ASN A C 1
ATOM 805 O O . ASN A 1 111 ? -4.207 7.023 0.05 1 98.56 111 ASN A O 1
ATOM 809 N N . LEU A 1 112 ? -3.934 6.93 -2.199 1 98.88 112 LEU A N 1
ATOM 810 C CA . LEU A 1 112 ? -2.486 7.055 -2.061 1 98.88 112 LEU A CA 1
ATOM 811 C C . LEU A 1 112 ? -1.967 8.258 -2.84 1 98.88 112 LEU A C 1
ATOM 813 O O . LEU A 1 112 ? -1.338 9.148 -2.266 1 98.88 112 LEU A O 1
ATOM 817 N N . THR A 1 113 ? -2.279 8.312 -4.137 1 98.88 113 THR A N 1
ATOM 818 C CA . THR A 1 113 ? -1.826 9.461 -4.914 1 98.88 113 THR A CA 1
ATOM 819 C C . THR A 1 113 ? -2.455 10.75 -4.398 1 98.88 113 THR A C 1
ATOM 821 O O . THR A 1 113 ? -1.801 11.797 -4.355 1 98.88 113 THR A O 1
ATOM 824 N N . GLY A 1 114 ? -3.725 10.695 -4.047 1 98.88 114 GLY A N 1
ATOM 825 C CA . GLY A 1 114 ? -4.391 11.836 -3.449 1 98.88 114 GLY A CA 1
ATOM 826 C C . GLY A 1 114 ? -3.703 12.336 -2.193 1 98.88 114 GLY A C 1
ATOM 827 O O . GLY A 1 114 ? -3.609 13.547 -1.969 1 98.88 114 GLY A O 1
ATOM 828 N N . VAL A 1 115 ? -3.203 11.43 -1.365 1 98.94 115 VAL A N 1
ATOM 829 C CA . VAL A 1 115 ? -2.486 11.781 -0.144 1 98.94 115 VAL A CA 1
ATOM 830 C C . VAL A 1 115 ? -1.186 12.5 -0.497 1 98.94 115 VAL A C 1
ATOM 832 O O . VAL A 1 115 ? -0.817 13.484 0.147 1 98.94 115 VAL A O 1
ATOM 835 N N . LEU A 1 116 ? -0.47 11.969 -1.503 1 98.94 116 LEU A N 1
ATOM 836 C CA . LEU A 1 116 ? 0.752 12.625 -1.956 1 98.94 116 LEU A CA 1
ATOM 837 C C . LEU A 1 116 ? 0.46 14.039 -2.441 1 98.94 116 LEU A C 1
ATOM 839 O O . LEU A 1 116 ? 1.17 14.984 -2.082 1 98.94 116 LEU A O 1
ATOM 843 N N . ASN A 1 117 ? -0.576 14.211 -3.281 1 98.88 117 ASN A N 1
ATOM 844 C CA . ASN A 1 117 ? -0.97 15.523 -3.781 1 98.88 117 ASN A CA 1
ATOM 845 C C . ASN A 1 117 ? -1.176 16.516 -2.643 1 98.88 117 ASN A C 1
ATOM 847 O O . ASN A 1 117 ? -0.624 17.609 -2.666 1 98.88 117 ASN A O 1
ATOM 851 N N . ALA A 1 118 ? -1.948 16.094 -1.67 1 98.94 118 ALA A N 1
ATOM 852 C CA . ALA A 1 118 ? -2.248 16.969 -0.541 1 98.94 118 ALA A CA 1
ATOM 853 C C . ALA A 1 118 ? -0.991 17.266 0.274 1 98.94 118 ALA A C 1
ATOM 855 O O . ALA A 1 118 ? -0.749 18.406 0.662 1 98.94 118 ALA A O 1
ATOM 856 N N . THR A 1 119 ? -0.202 16.234 0.548 1 98.94 119 THR A N 1
ATOM 857 C CA . THR A 1 119 ? 1.017 16.391 1.335 1 98.94 119 THR A CA 1
ATOM 858 C C . THR A 1 119 ? 1.969 17.375 0.678 1 98.94 119 THR A C 1
ATOM 860 O O . THR A 1 119 ? 2.463 18.297 1.333 1 98.94 119 THR A O 1
ATOM 863 N N . GLN A 1 120 ? 2.193 17.234 -0.613 1 98.81 120 GLN A N 1
ATOM 864 C CA . GLN A 1 120 ? 3.109 18.125 -1.319 1 98.81 120 GLN A CA 1
ATOM 865 C C . GLN A 1 120 ? 2.582 19.547 -1.334 1 98.81 120 GLN A C 1
ATOM 867 O O . GLN A 1 120 ? 3.357 20.5 -1.22 1 98.81 120 GLN A O 1
ATOM 872 N N . ALA A 1 121 ? 1.32 19.719 -1.452 1 98.88 121 ALA A N 1
ATOM 873 C CA . ALA A 1 121 ? 0.723 21.047 -1.567 1 98.88 121 ALA A CA 1
ATOM 874 C C . ALA A 1 121 ? 0.754 21.781 -0.229 1 98.88 121 ALA A C 1
ATOM 876 O O . ALA A 1 121 ? 1.009 22.984 -0.18 1 98.88 121 ALA A O 1
ATOM 877 N N . PHE A 1 122 ? 0.556 21.078 0.888 1 98.94 122 PHE A N 1
ATOM 878 C CA . PHE A 1 122 ? 0.286 21.766 2.146 1 98.94 122 PHE A CA 1
ATOM 879 C C . PHE A 1 122 ? 1.479 21.656 3.088 1 98.94 122 PHE A C 1
ATOM 881 O O . PHE A 1 122 ? 1.581 22.406 4.059 1 98.94 122 PHE A O 1
ATOM 888 N N . ALA A 1 123 ? 2.414 20.719 2.875 1 98.69 123 ALA A N 1
ATOM 889 C CA . ALA A 1 123 ? 3.543 20.484 3.773 1 98.69 123 ALA A CA 1
ATOM 890 C C . ALA A 1 123 ? 4.355 21.766 3.967 1 98.69 123 ALA A C 1
ATOM 892 O O . ALA A 1 123 ? 4.797 22.062 5.078 1 98.69 123 ALA A O 1
ATOM 893 N N . PRO A 1 124 ? 4.57 22.547 2.869 1 98.19 124 PRO A N 1
ATOM 894 C CA . PRO A 1 124 ? 5.312 23.781 3.078 1 98.19 124 PRO A CA 1
ATOM 895 C C . PRO A 1 124 ? 4.637 24.719 4.078 1 98.19 124 PRO A C 1
ATOM 897 O O . PRO A 1 124 ? 5.316 25.422 4.832 1 98.19 124 PRO A O 1
ATOM 900 N N . LEU A 1 125 ? 3.367 24.719 4.137 1 98.69 125 LEU A N 1
ATOM 901 C CA . LEU A 1 125 ? 2.619 25.594 5.047 1 98.69 125 LEU A CA 1
ATOM 902 C C . LEU A 1 125 ? 2.74 25.094 6.484 1 98.69 125 LEU A C 1
ATOM 904 O O . LEU A 1 125 ? 2.43 25.828 7.43 1 98.69 125 LEU A O 1
ATOM 908 N N . LEU A 1 126 ? 3.162 23.797 6.633 1 98.75 126 LEU A N 1
ATOM 909 C CA . LEU A 1 126 ? 3.363 23.203 7.945 1 98.75 126 LEU A CA 1
ATOM 910 C C . LEU A 1 126 ? 4.762 23.516 8.477 1 98.75 126 LEU A C 1
ATOM 912 O O . LEU A 1 126 ? 5.078 23.188 9.625 1 98.75 126 LEU A O 1
ATOM 916 N N . GLY A 1 127 ? 5.586 24.078 7.586 1 98.06 127 GLY A N 1
ATOM 917 C CA . GLY A 1 127 ? 6.957 24.391 7.965 1 98.06 127 GLY A CA 1
ATOM 918 C C . GLY A 1 127 ? 7.969 23.438 7.336 1 98.06 127 GLY A C 1
ATOM 919 O O . GLY A 1 127 ? 9.125 23.406 7.754 1 98.06 127 GLY A O 1
ATOM 920 N N . ALA A 1 128 ? 7.629 22.688 6.352 1 97.38 128 ALA A N 1
ATOM 921 C CA . ALA A 1 128 ? 8.539 21.75 5.695 1 97.38 128 ALA A CA 1
ATOM 922 C C . ALA A 1 128 ? 9.18 22.391 4.465 1 97.38 128 ALA A C 1
ATOM 924 O O . ALA A 1 128 ? 8.57 23.234 3.801 1 97.38 128 ALA A O 1
ATOM 925 N N . GLY A 1 129 ? 10.406 21.906 4.109 1 92.88 129 GLY A N 1
ATOM 926 C CA . GLY A 1 129 ? 11.031 22.266 2.85 1 92.88 129 GLY A CA 1
ATOM 927 C C . GLY A 1 129 ? 12 23.422 2.971 1 92.88 129 GLY A C 1
ATOM 928 O O . GLY A 1 129 ? 12.742 23.719 2.035 1 92.88 129 GLY A O 1
ATOM 929 N N . GLY A 1 130 ? 11.938 24.156 4.078 1 90.62 130 GLY A N 1
ATOM 930 C CA . GLY A 1 130 ? 12.852 25.25 4.348 1 90.62 130 GLY A CA 1
ATOM 931 C C . GLY A 1 130 ? 13.531 25.141 5.703 1 90.62 130 GLY A C 1
ATOM 932 O O . GLY A 1 130 ? 13.859 24.047 6.152 1 90.62 130 GLY A O 1
ATOM 933 N N . GLU A 1 131 ? 13.773 26.281 6.238 1 90.69 131 GLU A N 1
ATOM 934 C CA . GLU A 1 131 ? 14.328 26.297 7.59 1 90.69 131 GLU A CA 1
ATOM 935 C C . GLU A 1 131 ? 13.273 25.906 8.617 1 90.69 131 GLU A C 1
ATOM 937 O O . GLU A 1 131 ? 12.094 26.219 8.461 1 90.69 131 GLU A O 1
ATOM 942 N N . ARG A 1 132 ? 13.797 25.219 9.586 1 92.94 132 ARG A N 1
ATOM 943 C CA . ARG A 1 132 ? 12.891 24.812 10.656 1 92.94 132 ARG A CA 1
ATOM 944 C C . ARG A 1 132 ? 12.211 26.016 11.289 1 92.94 132 ARG A C 1
ATOM 946 O O . ARG A 1 132 ? 12.867 27.016 11.602 1 92.94 132 ARG A O 1
ATOM 953 N N . VAL A 1 133 ? 10.961 25.938 11.469 1 95.31 133 VAL A N 1
ATOM 954 C CA . VAL A 1 133 ? 10.195 27.016 12.094 1 95.31 133 VAL A CA 1
ATOM 955 C C . VAL A 1 133 ? 9.977 26.703 13.57 1 95.31 133 VAL A C 1
ATOM 957 O O . VAL A 1 133 ? 10.18 25.578 14.016 1 95.31 133 VAL A O 1
ATOM 960 N N . ALA A 1 134 ? 9.602 27.656 14.344 1 93.62 134 ALA A N 1
ATOM 961 C CA . ALA A 1 134 ? 9.484 27.547 15.797 1 93.62 134 ALA A CA 1
ATOM 962 C C . ALA A 1 134 ? 8.406 26.547 16.188 1 93.62 134 ALA A C 1
ATOM 964 O O . ALA A 1 134 ? 8.602 25.75 17.109 1 93.62 134 ALA A O 1
ATOM 965 N N . GLN A 1 135 ? 7.297 26.609 15.492 1 95.38 135 GLN A N 1
ATOM 966 C CA . GLN A 1 135 ? 6.188 25.719 15.773 1 95.38 135 GLN A CA 1
ATOM 967 C C . GLN A 1 135 ? 5.66 25.062 14.5 1 95.38 135 GLN A C 1
ATOM 969 O O . GLN A 1 135 ? 4.641 25.484 13.953 1 95.38 135 GLN A O 1
ATOM 974 N N . PRO A 1 136 ? 6.316 24.016 14.086 1 97.94 136 PRO A N 1
ATOM 975 C CA . PRO A 1 136 ? 5.844 23.328 12.883 1 97.94 136 PRO A CA 1
ATOM 976 C C . PRO A 1 136 ? 4.5 22.641 13.086 1 97.94 136 PRO A C 1
ATOM 978 O O . PRO A 1 136 ? 4.121 22.344 14.219 1 97.94 136 PRO A O 1
ATOM 981 N N . GLY A 1 137 ? 3.779 22.5 12 1 98.5 137 GLY A N 1
ATOM 982 C CA . GLY A 1 137 ? 2.561 21.703 12.062 1 98.5 137 GLY A CA 1
ATOM 983 C C . GLY A 1 137 ? 2.816 20.203 12.039 1 98.5 137 GLY A C 1
ATOM 984 O O . GLY A 1 137 ? 3.949 19.766 12.25 1 98.5 137 GLY A O 1
ATOM 985 N N . ARG A 1 138 ? 1.703 19.484 11.891 1 98.69 138 ARG A N 1
ATOM 986 C CA . ARG A 1 138 ? 1.763 18.016 11.844 1 98.69 138 ARG A CA 1
ATOM 987 C C . ARG A 1 138 ? 0.887 17.469 10.719 1 98.69 138 ARG A C 1
ATOM 989 O O . ARG A 1 138 ? -0.039 18.141 10.258 1 98.69 138 ARG A O 1
ATOM 996 N N . ILE A 1 139 ? 1.264 16.312 10.289 1 98.94 139 ILE A N 1
ATOM 997 C CA . ILE A 1 139 ? 0.422 15.586 9.344 1 98.94 139 ILE A CA 1
ATOM 998 C C . ILE A 1 139 ? -0.225 14.398 10.047 1 98.94 139 ILE A C 1
ATOM 1000 O O . ILE A 1 139 ? 0.445 13.656 10.773 1 98.94 139 ILE A O 1
ATOM 1004 N N . VAL A 1 140 ? -1.514 14.273 9.961 1 98.94 140 VAL A N 1
ATOM 1005 C CA . VAL A 1 140 ? -2.244 13.102 10.422 1 98.94 140 VAL A CA 1
ATOM 1006 C C . VAL A 1 140 ? -2.832 12.359 9.227 1 98.94 140 VAL A C 1
ATOM 1008 O O . VAL A 1 140 ? -3.621 12.922 8.461 1 98.94 140 VAL A O 1
ATOM 1011 N N . ASN A 1 141 ? -2.408 11.133 8.984 1 98.94 141 ASN A N 1
ATOM 1012 C CA . ASN A 1 141 ? -2.951 10.266 7.945 1 98.94 141 ASN A CA 1
ATOM 1013 C C . ASN A 1 141 ? -3.984 9.289 8.508 1 98.94 141 ASN A C 1
ATOM 1015 O O . ASN A 1 141 ? -3.701 8.562 9.461 1 98.94 141 ASN A O 1
ATOM 1019 N N . ILE A 1 142 ? -5.156 9.258 7.914 1 98.44 142 ILE A N 1
ATOM 1020 C CA . ILE A 1 142 ? -6.211 8.359 8.375 1 98.44 142 ILE A CA 1
ATOM 1021 C C . ILE A 1 142 ? -6.102 7.02 7.656 1 98.44 142 ILE A C 1
ATOM 1023 O O . ILE A 1 142 ? -6.555 6.883 6.516 1 98.44 142 ILE A O 1
ATOM 1027 N N . SER A 1 143 ? -5.539 6.102 8.336 1 97 143 SER A N 1
ATOM 1028 C CA . SER A 1 143 ? -5.457 4.73 7.844 1 97 143 SER A CA 1
ATOM 1029 C C . SER A 1 143 ? -6.652 3.904 8.305 1 97 143 SER A C 1
ATOM 1031 O O . SER A 1 143 ? -7.801 4.332 8.164 1 97 143 SER A O 1
ATOM 1033 N N . SER A 1 144 ? -6.445 2.725 8.758 1 92.31 144 SER A N 1
ATOM 1034 C CA . SER A 1 144 ? -7.426 1.758 9.242 1 92.31 144 SER A CA 1
ATOM 1035 C C . SER A 1 144 ? -6.746 0.604 9.969 1 92.31 144 SER A C 1
ATOM 1037 O O . SER A 1 144 ? -5.539 0.403 9.836 1 92.31 144 SER A O 1
ATOM 1039 N N . VAL A 1 145 ? -7.527 -0.029 10.812 1 88.81 145 VAL A N 1
ATOM 1040 C CA . VAL A 1 145 ? -7.055 -1.317 11.305 1 88.81 145 VAL A CA 1
ATOM 1041 C C . VAL A 1 145 ? -6.801 -2.262 10.133 1 88.81 145 VAL A C 1
ATOM 1043 O O . VAL A 1 145 ? -5.953 -3.152 10.219 1 88.81 145 VAL A O 1
ATOM 1046 N N . GLY A 1 146 ? -7.48 -2.035 9.039 1 90.19 146 GLY A N 1
ATOM 1047 C CA . GLY A 1 146 ? -7.277 -2.762 7.793 1 90.19 146 GLY A CA 1
ATOM 1048 C C . GLY A 1 146 ? -5.949 -2.449 7.129 1 90.19 146 GLY A C 1
ATOM 1049 O O . GLY A 1 146 ? -5.613 -3.031 6.098 1 90.19 146 GLY A O 1
ATOM 1050 N N . GLY A 1 147 ? -5.148 -1.599 7.711 1 91.75 147 GLY A N 1
ATOM 1051 C CA . GLY A 1 147 ? -3.809 -1.286 7.238 1 91.75 147 GLY A CA 1
ATOM 1052 C C . GLY A 1 147 ? -2.746 -2.211 7.801 1 91.75 147 GLY A C 1
ATOM 1053 O O . GLY A 1 147 ? -1.577 -2.127 7.418 1 91.75 147 GLY A O 1
ATOM 1054 N N . ARG A 1 148 ? -3.184 -3.125 8.711 1 92.44 148 ARG A N 1
ATOM 1055 C CA . ARG A 1 148 ? -2.262 -4.105 9.273 1 92.44 148 ARG A CA 1
ATOM 1056 C C . ARG A 1 148 ? -2.883 -5.5 9.281 1 92.44 148 ARG A C 1
ATOM 1058 O O . ARG A 1 148 ? -2.23 -6.473 9.656 1 92.44 148 ARG A O 1
ATOM 1065 N N . ASN A 1 149 ? -4.074 -5.594 8.969 1 93.12 149 ASN A N 1
ATOM 1066 C CA . ASN A 1 149 ? -4.809 -6.844 8.805 1 93.12 149 ASN A CA 1
ATOM 1067 C C . ASN A 1 149 ? -5.805 -6.758 7.652 1 93.12 149 ASN A C 1
ATOM 1069 O O . ASN A 1 149 ? -6.902 -6.219 7.812 1 93.12 149 ASN A O 1
ATOM 1073 N N . ALA A 1 150 ? -5.516 -7.398 6.605 1 95.06 150 ALA A N 1
ATOM 1074 C CA . ALA A 1 150 ? -6.344 -7.254 5.414 1 95.06 150 ALA A CA 1
ATOM 1075 C C . ALA A 1 150 ? -7.52 -8.227 5.438 1 95.06 150 ALA A C 1
ATOM 1077 O O . ALA A 1 150 ? -7.379 -9.367 5.867 1 95.06 150 ALA A O 1
ATOM 1078 N N . ASN A 1 151 ? -8.648 -7.738 5.004 1 92.81 151 ASN A N 1
ATOM 1079 C CA . ASN A 1 151 ? -9.859 -8.547 4.93 1 92.81 151 ASN A CA 1
ATOM 1080 C C . ASN A 1 151 ? -10.141 -9.016 3.502 1 92.81 151 ASN A C 1
ATOM 1082 O O . ASN A 1 151 ? -9.898 -8.273 2.547 1 92.81 151 ASN A O 1
ATOM 1086 N N . PRO A 1 152 ? -10.656 -10.25 3.375 1 95.5 152 PRO A N 1
ATOM 1087 C CA . PRO A 1 152 ? -11.141 -10.625 2.045 1 95.5 152 PRO A CA 1
ATOM 1088 C C . PRO A 1 152 ? -12.266 -9.719 1.549 1 95.5 152 PRO A C 1
ATOM 1090 O O . PRO A 1 152 ? -13.055 -9.203 2.352 1 95.5 152 PRO A O 1
ATOM 1093 N N . PHE A 1 153 ? -12.297 -9.5 0.214 1 94.25 153 PHE A N 1
ATOM 1094 C CA . PHE A 1 153 ? -13.312 -8.734 -0.5 1 94.25 153 PHE A CA 1
ATOM 1095 C C . PHE A 1 153 ? -13.172 -7.242 -0.207 1 94.25 153 PHE A C 1
ATOM 1097 O O . PHE A 1 153 ? -13.992 -6.438 -0.645 1 94.25 153 PHE A O 1
ATOM 1104 N N . MET A 1 154 ? -12.156 -6.895 0.568 1 93.75 154 MET A N 1
ATOM 1105 C CA . MET A 1 154 ? -11.742 -5.512 0.781 1 93.75 154 MET A CA 1
ATOM 1106 C C . MET A 1 154 ? -10.289 -5.312 0.367 1 93.75 154 MET A C 1
ATOM 1108 O O . MET A 1 154 ? -9.594 -4.453 0.916 1 93.75 154 MET A O 1
ATOM 1112 N N . GLY A 1 155 ? -9.859 -6.172 -0.511 1 96.19 155 GLY A N 1
ATOM 1113 C CA . GLY A 1 155 ? -8.477 -6.184 -0.965 1 96.19 155 GLY A CA 1
ATOM 1114 C C . GLY A 1 155 ? -7.992 -4.828 -1.447 1 96.19 155 GLY A C 1
ATOM 1115 O O . GLY A 1 155 ? -6.949 -4.344 -1.007 1 96.19 155 GLY A O 1
ATOM 1116 N N . PRO A 1 156 ? -8.75 -4.172 -2.406 1 96.5 156 PRO A N 1
ATOM 1117 C CA . PRO A 1 156 ? -8.312 -2.861 -2.891 1 96.5 156 PRO A CA 1
ATOM 1118 C C . PRO A 1 156 ? -8.133 -1.844 -1.767 1 96.5 156 PRO A C 1
ATOM 1120 O O . PRO A 1 156 ? -7.109 -1.159 -1.701 1 96.5 156 PRO A O 1
ATOM 1123 N N . TYR A 1 157 ? -9.07 -1.812 -0.869 1 95.19 157 TYR A N 1
ATOM 1124 C CA . TYR A 1 157 ? -9.039 -0.878 0.251 1 95.19 157 TYR A CA 1
ATOM 1125 C C . TYR A 1 157 ? -7.871 -1.186 1.184 1 95.19 157 TYR A C 1
ATOM 1127 O O . TYR A 1 157 ? -7.074 -0.301 1.5 1 95.19 157 TYR A O 1
ATOM 1135 N N . CYS A 1 158 ? -7.723 -2.465 1.597 1 97.25 158 CYS A N 1
ATOM 1136 C CA . CYS A 1 158 ? -6.66 -2.865 2.512 1 97.25 158 CYS A CA 1
ATOM 1137 C C . CYS A 1 158 ? -5.289 -2.637 1.887 1 97.25 158 CYS A C 1
ATOM 1139 O O . CYS A 1 158 ? -4.348 -2.238 2.574 1 97.25 158 CYS A O 1
ATOM 1141 N N . THR A 1 159 ? -5.156 -2.91 0.585 1 98.69 159 THR A N 1
ATOM 1142 C CA . THR A 1 159 ? -3.908 -2.635 -0.12 1 98.69 159 THR A CA 1
ATOM 1143 C C . THR A 1 159 ? -3.482 -1.184 0.084 1 98.69 159 THR A C 1
ATOM 1145 O O . THR A 1 159 ? -2.328 -0.913 0.427 1 98.69 159 THR A O 1
ATOM 1148 N N . THR A 1 160 ? -4.395 -0.239 -0.041 1 98.56 160 THR A N 1
ATOM 1149 C CA . THR A 1 160 ? -4.062 1.178 0.054 1 98.56 160 THR A CA 1
ATOM 1150 C C . THR A 1 160 ? -3.803 1.576 1.504 1 98.56 160 THR A C 1
ATOM 1152 O O . THR A 1 160 ? -2.967 2.441 1.775 1 98.56 160 THR A O 1
ATOM 1155 N N . LYS A 1 161 ? -4.52 0.99 2.441 1 98.5 161 LYS A N 1
ATOM 1156 C CA . LYS A 1 161 ? -4.301 1.352 3.838 1 98.5 161 LYS A CA 1
ATOM 1157 C C . LYS A 1 161 ? -2.977 0.796 4.352 1 98.5 161 LYS A C 1
ATOM 1159 O O . LYS A 1 161 ? -2.289 1.446 5.141 1 98.5 161 LYS A O 1
ATOM 1164 N N . PHE A 1 162 ? -2.586 -0.411 3.875 1 98.62 162 PHE A N 1
ATOM 1165 C CA . PHE A 1 162 ? -1.223 -0.871 4.105 1 98.62 162 PHE A CA 1
ATOM 1166 C C . PHE A 1 162 ? -0.214 0.094 3.494 1 98.62 162 PHE A C 1
ATOM 1168 O O . PHE A 1 162 ? 0.744 0.501 4.156 1 98.62 162 PHE A O 1
ATOM 1175 N N . GLY A 1 163 ? -0.478 0.426 2.242 1 98.81 163 GLY A N 1
ATOM 1176 C CA . GLY A 1 163 ? 0.403 1.362 1.563 1 98.81 163 GLY A CA 1
ATOM 1177 C C . GLY A 1 163 ? 0.553 2.68 2.301 1 98.81 163 GLY A C 1
ATOM 1178 O O . GLY A 1 163 ? 1.647 3.246 2.355 1 98.81 163 GLY A O 1
ATOM 1179 N N . LEU A 1 164 ? -0.535 3.184 2.854 1 98.81 164 LEU A N 1
ATOM 1180 C CA . LEU A 1 164 ? -0.525 4.445 3.582 1 98.81 164 LEU A CA 1
ATOM 1181 C C . LEU A 1 164 ? 0.343 4.348 4.832 1 98.81 164 LEU A C 1
ATOM 1183 O O . LEU A 1 164 ? 0.998 5.316 5.219 1 98.81 164 LEU A O 1
ATOM 1187 N N . GLU A 1 165 ? 0.38 3.164 5.5 1 98.38 165 GLU A N 1
ATOM 1188 C CA . GLU A 1 165 ? 1.288 2.945 6.621 1 98.38 165 GLU A CA 1
ATOM 1189 C C . GLU A 1 165 ? 2.742 3.129 6.195 1 98.38 165 GLU A C 1
ATOM 1191 O O . GLU A 1 165 ? 3.502 3.842 6.855 1 98.38 165 GLU A O 1
ATOM 1196 N N . GLY A 1 166 ? 3.115 2.471 5.102 1 98.44 166 GLY A N 1
ATOM 1197 C CA . GLY A 1 166 ? 4.465 2.615 4.586 1 98.44 166 GLY A CA 1
ATOM 1198 C C . GLY A 1 166 ? 4.789 4.031 4.148 1 98.44 166 GLY A C 1
ATOM 1199 O O . GLY A 1 166 ? 5.863 4.555 4.457 1 98.44 166 GLY A O 1
ATOM 1200 N N . PHE A 1 167 ? 3.844 4.648 3.455 1 98.81 167 PHE A N 1
ATOM 1201 C CA . PHE A 1 167 ? 3.957 6.047 3.049 1 98.81 167 PHE A CA 1
ATOM 1202 C C . PHE A 1 167 ? 4.242 6.938 4.25 1 98.81 167 PHE A C 1
ATOM 1204 O O . PHE A 1 167 ? 5.16 7.762 4.215 1 98.81 167 PHE A O 1
ATOM 1211 N N . SER A 1 168 ? 3.498 6.73 5.293 1 98.81 168 SER A N 1
ATOM 1212 C CA . SER A 1 168 ? 3.588 7.551 6.496 1 98.81 168 SER A CA 1
ATOM 1213 C C . SER A 1 168 ? 4.938 7.379 7.184 1 98.81 168 SER A C 1
ATOM 1215 O O . SER A 1 168 ? 5.516 8.352 7.676 1 98.81 168 SER A O 1
ATOM 1217 N N . GLU A 1 169 ? 5.391 6.176 7.246 1 98.12 169 GLU A N 1
ATOM 1218 C CA . GLU A 1 169 ? 6.676 5.898 7.883 1 98.12 169 GLU A CA 1
ATOM 1219 C C . GLU A 1 169 ? 7.82 6.582 7.137 1 98.12 169 GLU A C 1
ATOM 1221 O O . GLU A 1 169 ? 8.68 7.211 7.75 1 98.12 169 GLU A O 1
ATOM 1226 N N . SER A 1 170 ? 7.844 6.43 5.82 1 98 170 SER A N 1
ATOM 1227 C CA . SER A 1 170 ? 8.867 7.09 5.016 1 98 170 SER A CA 1
ATOM 1228 C C . SER A 1 170 ? 8.797 8.602 5.168 1 98 170 SER A C 1
ATOM 1230 O O . SER A 1 170 ? 9.82 9.266 5.363 1 98 170 SER A O 1
ATOM 1232 N N . LEU A 1 171 ? 7.621 9.102 5.098 1 98.75 171 LEU A N 1
ATOM 1233 C CA . LEU A 1 171 ? 7.414 10.547 5.168 1 98.75 171 LEU A CA 1
ATOM 1234 C C . LEU A 1 171 ? 7.855 11.094 6.52 1 98.75 171 LEU A C 1
ATOM 1236 O O . LEU A 1 171 ? 8.492 12.148 6.59 1 98.75 171 LEU A O 1
ATOM 1240 N N . ARG A 1 172 ? 7.473 10.43 7.594 1 98.62 172 ARG A N 1
ATOM 1241 C CA . ARG A 1 172 ? 7.848 10.859 8.938 1 98.62 172 ARG A CA 1
ATOM 1242 C C . ARG A 1 172 ? 9.359 11.016 9.055 1 98.62 172 ARG A C 1
ATOM 1244 O O . ARG A 1 172 ? 9.844 12.016 9.602 1 98.62 172 ARG A O 1
ATOM 1251 N N . ARG A 1 173 ? 10.07 10.109 8.508 1 97.88 173 ARG A N 1
ATOM 1252 C CA . ARG A 1 173 ? 11.523 10.148 8.555 1 97.88 173 ARG A CA 1
ATOM 1253 C C . ARG A 1 173 ? 12.07 11.281 7.691 1 97.88 173 ARG A C 1
ATOM 1255 O O . ARG A 1 173 ? 13.016 11.969 8.086 1 97.88 173 ARG A O 1
ATOM 1262 N N . GLU A 1 174 ? 11.492 11.508 6.57 1 97.94 174 GLU A N 1
ATOM 1263 C CA . GLU A 1 174 ? 11.945 12.547 5.656 1 97.94 174 GLU A CA 1
ATOM 1264 C C . GLU A 1 174 ? 11.68 13.938 6.227 1 97.94 174 GLU A C 1
ATOM 1266 O O . GLU A 1 174 ? 12.367 14.898 5.883 1 97.94 174 GLU A O 1
ATOM 1271 N N . LEU A 1 175 ? 10.719 14.047 7.109 1 98.38 175 LEU A N 1
ATOM 1272 C CA . LEU A 1 175 ? 10.328 15.359 7.594 1 98.38 175 LEU A CA 1
ATOM 1273 C C . LEU A 1 175 ? 11.039 15.695 8.898 1 98.38 175 LEU A C 1
ATOM 1275 O O . LEU A 1 175 ? 10.844 16.781 9.461 1 98.38 175 LEU A O 1
ATOM 1279 N N . LEU A 1 176 ? 11.891 14.828 9.367 1 97.44 176 LEU A N 1
ATOM 1280 C CA . LEU A 1 176 ? 12.625 15 10.617 1 97.44 176 LEU A CA 1
ATOM 1281 C C . LEU A 1 176 ? 13.383 16.328 10.625 1 97.44 176 LEU A C 1
ATOM 1283 O O . LEU A 1 176 ? 13.359 17.062 11.617 1 97.44 176 LEU A O 1
ATOM 1287 N N . PRO A 1 177 ? 14.008 16.719 9.5 1 96.75 177 PRO A N 1
ATOM 1288 C CA . PRO A 1 177 ? 14.797 17.953 9.531 1 96.75 177 PRO A CA 1
ATOM 1289 C C . PRO A 1 177 ? 13.953 19.188 9.867 1 96.75 177 PRO A C 1
ATOM 1291 O O . PRO A 1 177 ? 14.484 20.188 10.359 1 96.75 177 PRO A O 1
ATOM 1294 N N . PHE A 1 178 ? 12.664 19.125 9.672 1 97.75 178 PHE A N 1
ATOM 1295 C CA . PHE A 1 178 ? 11.789 20.281 9.797 1 97.75 178 PHE A CA 1
ATOM 1296 C C . PHE A 1 178 ? 11 20.234 11.094 1 97.75 178 PHE A C 1
ATOM 1298 O O . PHE A 1 178 ? 10.312 21.203 11.445 1 97.75 178 PHE A O 1
ATOM 1305 N N . GLY A 1 179 ? 11.039 19.094 11.734 1 97.25 179 GLY A N 1
ATOM 1306 C CA . GLY A 1 179 ? 10.273 18.922 12.961 1 97.25 179 GLY A CA 1
ATOM 1307 C C . GLY A 1 179 ? 8.797 18.688 12.719 1 97.25 179 GLY A C 1
ATOM 1308 O O . GLY A 1 179 ? 7.988 18.766 13.648 1 97.25 179 GLY A O 1
ATOM 1309 N N . VAL A 1 180 ? 8.406 18.531 11.438 1 98.38 180 VAL A N 1
ATOM 1310 C CA . VAL A 1 180 ? 7.02 18.203 11.102 1 98.38 180 VAL A CA 1
ATOM 1311 C C . VAL A 1 180 ? 6.758 16.719 11.352 1 98.38 180 VAL A C 1
ATOM 1313 O O . VAL A 1 180 ? 7.348 15.867 10.688 1 98.38 180 VAL A O 1
ATOM 1316 N N . ASP A 1 181 ? 5.914 16.406 12.281 1 98.44 181 ASP A N 1
ATOM 1317 C CA . ASP A 1 181 ? 5.625 15.023 12.625 1 98.44 181 ASP A CA 1
ATOM 1318 C C . ASP A 1 181 ? 4.543 14.445 11.727 1 98.44 181 ASP A C 1
ATOM 1320 O O . ASP A 1 181 ? 3.729 15.188 11.172 1 98.44 181 ASP A O 1
ATOM 1324 N N . VAL A 1 182 ? 4.582 13.141 11.523 1 98.81 182 VAL A N 1
ATOM 1325 C CA . VAL A 1 182 ? 3.568 12.398 10.789 1 98.81 182 VAL A CA 1
ATOM 1326 C C . VAL A 1 182 ? 2.984 11.305 11.672 1 98.81 182 VAL A C 1
ATOM 1328 O O . VAL A 1 182 ? 3.709 10.422 12.141 1 98.81 182 VAL A O 1
ATOM 1331 N N . VAL A 1 183 ? 1.703 11.375 11.891 1 98.81 183 VAL A N 1
ATOM 1332 C CA . VAL A 1 183 ? 1 10.461 12.789 1 98.81 183 VAL A CA 1
ATOM 1333 C C . VAL A 1 183 ? -0.098 9.727 12.016 1 98.81 183 VAL A C 1
ATOM 1335 O O . VAL A 1 183 ? -0.763 10.312 11.164 1 98.81 183 VAL A O 1
ATOM 1338 N N . VAL A 1 184 ? -0.249 8.422 12.328 1 98.69 184 VAL A N 1
ATOM 1339 C CA . VAL A 1 184 ? -1.307 7.625 11.719 1 98.69 184 VAL A CA 1
ATOM 1340 C C . VAL A 1 184 ? -2.436 7.406 12.727 1 98.69 184 VAL A C 1
ATOM 1342 O O . VAL A 1 184 ? -2.186 7.094 13.891 1 98.69 184 VAL A O 1
ATOM 1345 N N . VAL A 1 185 ? -3.65 7.68 12.336 1 98.56 185 VAL A N 1
ATOM 1346 C CA . VAL A 1 185 ? -4.84 7.242 13.055 1 98.56 185 VAL A CA 1
ATOM 1347 C C . VAL A 1 185 ? -5.5 6.082 12.312 1 98.56 185 VAL A C 1
ATOM 1349 O O . VAL A 1 185 ? -5.777 6.18 11.117 1 98.56 185 VAL A O 1
ATOM 1352 N N . ALA A 1 186 ? -5.715 5.004 13 1 97.06 186 ALA A N 1
ATOM 1353 C CA . ALA A 1 186 ? -6.227 3.777 12.398 1 97.06 186 ALA A CA 1
ATOM 1354 C C . ALA A 1 186 ? -7.551 3.365 13.039 1 97.06 186 ALA A C 1
ATOM 1356 O O . ALA A 1 186 ? -7.57 2.572 13.984 1 97.06 186 ALA A O 1
ATOM 1357 N N . PRO A 1 187 ? -8.609 3.824 12.438 1 94.75 187 PRO A N 1
ATOM 1358 C CA . PRO A 1 187 ? -9.922 3.459 12.977 1 94.75 187 PRO A CA 1
ATOM 1359 C C . PRO A 1 187 ? -10.297 2.004 12.688 1 94.75 187 PRO A C 1
ATOM 1361 O O . PRO A 1 187 ? -9.938 1.467 11.641 1 94.75 187 PRO A O 1
ATOM 1364 N N . GLY A 1 188 ? -10.93 1.391 13.625 1 89.31 188 GLY A N 1
ATOM 1365 C CA . GLY A 1 188 ? -11.68 0.177 13.359 1 89.31 188 GLY A CA 1
ATOM 1366 C C . GLY A 1 188 ? -13.078 0.446 12.828 1 89.31 188 GLY A C 1
ATOM 1367 O O . GLY A 1 188 ? -13.266 1.314 11.969 1 89.31 188 GLY A O 1
ATOM 1368 N N . ALA A 1 189 ? -14.062 -0.3 13.289 1 79.88 189 ALA A N 1
ATOM 1369 C CA . ALA A 1 189 ? -15.438 -0.086 12.859 1 79.88 189 ALA A CA 1
ATOM 1370 C C . ALA A 1 189 ? -15.961 1.268 13.336 1 79.88 189 ALA A C 1
ATOM 1372 O O . ALA A 1 189 ? -15.914 1.571 14.531 1 79.88 189 ALA A O 1
ATOM 1373 N N . VAL A 1 190 ? -16.25 2.061 12.359 1 81.69 190 VAL A N 1
ATOM 1374 C CA . VAL A 1 190 ? -16.812 3.377 12.648 1 81.69 190 VAL A CA 1
ATOM 1375 C C . VAL A 1 190 ? -18.172 3.521 11.969 1 81.69 190 VAL A C 1
ATOM 1377 O O . VAL A 1 190 ? -18.344 3.1 10.82 1 81.69 190 VAL A O 1
ATOM 1380 N N . ALA A 1 191 ? -19.078 4.105 12.688 1 76.5 191 ALA A N 1
ATOM 1381 C CA . ALA A 1 191 ? -20.406 4.363 12.125 1 76.5 191 ALA A CA 1
ATOM 1382 C C . ALA A 1 191 ? -20.344 5.5 11.102 1 76.5 191 ALA A C 1
ATOM 1384 O O . ALA A 1 191 ? -20.438 6.672 11.469 1 76.5 191 ALA A O 1
ATOM 1385 N N . THR A 1 192 ? -20.078 5.121 9.836 1 75.25 192 THR A N 1
ATOM 1386 C CA . THR A 1 192 ? -20 6.125 8.781 1 75.25 192 THR A CA 1
ATOM 1387 C C . THR A 1 192 ? -20.703 5.648 7.52 1 75.25 192 THR A C 1
ATOM 1389 O O . THR A 1 192 ? -20.938 4.449 7.344 1 75.25 192 THR A O 1
ATOM 1392 N N . PRO A 1 193 ? -20.984 6.609 6.73 1 66.88 193 PRO A N 1
ATOM 1393 C CA . PRO A 1 193 ? -21.625 6.254 5.461 1 66.88 193 PRO A CA 1
ATOM 1394 C C . PRO A 1 193 ? -20.703 5.473 4.531 1 66.88 193 PRO A C 1
ATOM 1396 O O . PRO A 1 193 ? -21.156 4.898 3.541 1 66.88 193 PRO A O 1
ATOM 1399 N N . ILE A 1 194 ? -19.422 5.484 4.82 1 64.06 194 ILE A N 1
ATOM 1400 C CA . ILE A 1 194 ? -18.484 4.812 3.936 1 64.06 194 ILE A CA 1
ATOM 1401 C C . ILE A 1 194 ? -18.859 3.342 3.787 1 64.06 194 ILE A C 1
ATOM 1403 O O . ILE A 1 194 ? -18.734 2.766 2.705 1 64.06 194 ILE A O 1
ATOM 1407 N N . TRP A 1 195 ? -19.391 2.904 4.781 1 63.44 195 TRP A N 1
ATOM 1408 C CA . TRP A 1 195 ? -19.797 1.504 4.773 1 63.44 195 TRP A CA 1
ATOM 1409 C C . TRP A 1 195 ? -21.109 1.329 4.023 1 63.44 195 TRP A C 1
ATOM 1411 O O . TRP A 1 195 ? -21.375 0.26 3.467 1 63.44 195 TRP A O 1
ATOM 1421 N N . ASP A 1 196 ? -21.812 2.473 4.172 1 61.53 196 ASP A N 1
ATOM 1422 C CA . ASP A 1 196 ? -23.031 2.459 3.373 1 61.53 196 ASP A CA 1
ATOM 1423 C C . ASP A 1 196 ? -22.719 2.541 1.882 1 61.53 196 ASP A C 1
ATOM 1425 O O . ASP A 1 196 ? -23.375 1.899 1.064 1 61.53 196 ASP A O 1
ATOM 1429 N N . LYS A 1 197 ? -21.719 3.25 1.654 1 57.31 197 LYS A N 1
ATOM 1430 C CA . LYS A 1 197 ? -21.312 3.393 0.257 1 57.31 197 LYS A CA 1
ATOM 1431 C C . LYS A 1 197 ? -20.656 2.119 -0.259 1 57.31 197 LYS A C 1
ATOM 1433 O O . LYS A 1 197 ? -20.75 1.803 -1.446 1 57.31 197 LYS A O 1
ATOM 1438 N N . ALA A 1 198 ? -19.984 1.578 0.741 1 55.72 198 ALA A N 1
ATOM 1439 C CA . ALA A 1 198 ? -19.453 0.257 0.418 1 55.72 198 ALA A CA 1
ATOM 1440 C C . ALA A 1 198 ? -20.562 -0.702 0.016 1 55.72 198 ALA A C 1
ATOM 1442 O O . ALA A 1 198 ? -20.359 -1.582 -0.824 1 55.72 198 ALA A O 1
ATOM 1443 N N . ASP A 1 199 ? -21.688 -0.57 0.766 1 50.38 199 ASP A N 1
ATOM 1444 C CA . ASP A 1 199 ? -22.906 -1.3 0.461 1 50.38 199 ASP A CA 1
ATOM 1445 C C . ASP A 1 199 ? -23.391 -1.004 -0.959 1 50.38 199 ASP A C 1
ATOM 1447 O O . ASP A 1 199 ? -24.172 -1.764 -1.526 1 50.38 199 ASP A O 1
ATOM 1451 N N . GLN A 1 200 ? -23.078 0.168 -1.279 1 51.34 200 GLN A N 1
ATOM 1452 C CA . GLN A 1 200 ? -23.453 0.415 -2.668 1 51.34 200 GLN A CA 1
ATOM 1453 C C . GLN A 1 200 ? -22.609 -0.409 -3.623 1 51.34 200 GLN A C 1
ATOM 1455 O O . GLN A 1 200 ? -22.812 -0.379 -4.836 1 51.34 200 GLN A O 1
ATOM 1460 N N . VAL A 1 201 ? -21.672 -1.175 -2.91 1 54.41 201 VAL A N 1
ATOM 1461 C CA . VAL A 1 201 ? -21.016 -2.221 -3.678 1 54.41 201 VAL A CA 1
ATOM 1462 C C . VAL A 1 201 ? -22.031 -3.287 -4.086 1 54.41 201 VAL A C 1
ATOM 1464 O O . VAL A 1 201 ? -22.625 -3.945 -3.23 1 54.41 201 VAL A O 1
ATOM 1467 N N . ASP A 1 202 ? -22.484 -3.113 -5.164 1 63.81 202 ASP A N 1
ATOM 1468 C CA . ASP A 1 202 ? -23.438 -4.043 -5.762 1 63.81 202 ASP A CA 1
ATOM 1469 C C . ASP A 1 202 ? -22.906 -5.469 -5.754 1 63.81 202 ASP A C 1
ATOM 1471 O O . ASP A 1 202 ? -22.219 -5.883 -6.695 1 63.81 202 ASP A O 1
ATOM 1475 N N . VAL A 1 203 ? -23 -6.07 -4.5 1 69.44 203 VAL A N 1
ATOM 1476 C CA . VAL A 1 203 ? -22.609 -7.469 -4.387 1 69.44 203 VAL A CA 1
ATOM 1477 C C . VAL A 1 203 ? -23.266 -8.289 -5.492 1 69.44 203 VAL A C 1
ATOM 1479 O O . VAL A 1 203 ? -22.781 -9.359 -5.859 1 69.44 203 VAL A O 1
ATOM 1482 N N . THR A 1 204 ? -24.312 -7.75 -6.016 1 78.75 204 THR A N 1
ATOM 1483 C CA . THR A 1 204 ? -25.031 -8.469 -7.055 1 78.75 204 THR A CA 1
ATOM 1484 C C . THR A 1 204 ? -24.172 -8.656 -8.297 1 78.75 204 THR A C 1
ATOM 1486 O O . THR A 1 204 ? -24.359 -9.602 -9.062 1 78.75 204 THR A O 1
ATOM 1489 N N . ARG A 1 205 ? -23.219 -7.816 -8.305 1 87.44 205 ARG A N 1
ATOM 1490 C CA . ARG A 1 205 ? -22.312 -7.879 -9.453 1 87.44 205 ARG A CA 1
ATOM 1491 C C . ARG A 1 205 ? -21.484 -9.164 -9.438 1 87.44 205 ARG A C 1
ATOM 1493 O O . ARG A 1 205 ? -21.016 -9.609 -10.484 1 87.44 205 ARG A O 1
ATOM 1500 N N . TYR A 1 206 ? -21.375 -9.727 -8.227 1 92.06 206 TYR A N 1
ATOM 1501 C CA . TYR A 1 206 ? -20.531 -10.906 -8.109 1 92.06 206 TYR A CA 1
ATOM 1502 C C . TYR A 1 206 ? -21.344 -12.148 -7.773 1 92.06 206 TYR A C 1
ATOM 1504 O O . TYR A 1 206 ? -20.812 -13.141 -7.281 1 92.06 206 TYR A O 1
ATOM 1512 N N . ALA A 1 207 ? -22.625 -12.031 -8.016 1 88.56 207 ALA A N 1
ATOM 1513 C CA . ALA A 1 207 ? -23.562 -13.094 -7.66 1 88.56 207 ALA A CA 1
ATOM 1514 C C . ALA A 1 207 ? -23.281 -14.367 -8.453 1 88.56 207 ALA A C 1
ATOM 1516 O O . ALA A 1 207 ? -23.578 -15.469 -8 1 88.56 207 ALA A O 1
ATOM 1517 N N . ASN A 1 208 ? -22.688 -14.219 -9.641 1 90.5 208 ASN A N 1
ATOM 1518 C CA . ASN A 1 208 ? -22.438 -15.375 -10.492 1 90.5 208 ASN A CA 1
ATOM 1519 C C . ASN A 1 208 ? -21.031 -15.93 -10.281 1 90.5 208 ASN A C 1
ATOM 1521 O O . ASN A 1 208 ? -20.547 -16.734 -11.086 1 90.5 208 ASN A O 1
ATOM 1525 N N . THR A 1 209 ? -20.406 -15.531 -9.266 1 93.25 209 THR A N 1
ATOM 1526 C CA . THR A 1 209 ? -19.078 -16.031 -8.922 1 93.25 209 THR A CA 1
ATOM 1527 C C . THR A 1 209 ? -19.156 -17 -7.746 1 93.25 209 THR A C 1
ATOM 1529 O O . THR A 1 209 ? -20.188 -17.062 -7.059 1 93.25 209 THR A O 1
ATOM 1532 N N . PRO A 1 210 ? -18.094 -17.703 -7.543 1 94.19 210 PRO A N 1
ATOM 1533 C CA . PRO A 1 210 ? -18.094 -18.641 -6.414 1 94.19 210 PRO A CA 1
ATOM 1534 C C . PRO A 1 210 ? -18.172 -17.922 -5.062 1 94.19 210 PRO A C 1
ATOM 1536 O O . PRO A 1 210 ? -18.312 -18.578 -4.023 1 94.19 210 PRO A O 1
ATOM 1539 N N . TYR A 1 211 ? -18.172 -16.625 -5.094 1 95 211 TYR A N 1
ATOM 1540 C CA . TYR A 1 211 ? -18.062 -15.867 -3.85 1 95 211 TYR A CA 1
ATOM 1541 C C . TYR A 1 211 ? -19.422 -15.336 -3.408 1 95 211 TYR A C 1
ATOM 1543 O O . TYR A 1 211 ? -19.516 -14.617 -2.414 1 95 211 TYR A O 1
ATOM 1551 N N . ALA A 1 212 ? -20.484 -15.672 -4.105 1 92.56 212 ALA A N 1
ATOM 1552 C CA . ALA A 1 212 ? -21.797 -15.078 -3.885 1 92.56 212 ALA A CA 1
ATOM 1553 C C . ALA A 1 212 ? -22.219 -15.203 -2.424 1 92.56 212 ALA A C 1
ATOM 1555 O O . ALA A 1 212 ? -22.547 -14.211 -1.772 1 92.56 212 ALA A O 1
ATOM 1556 N N . LYS A 1 213 ? -22.141 -16.375 -1.865 1 92.06 213 LYS A N 1
ATOM 1557 C CA . LYS A 1 213 ? -22.578 -16.609 -0.495 1 92.06 213 LYS A CA 1
ATOM 1558 C C . LYS A 1 213 ? -21.672 -15.914 0.509 1 92.06 213 LYS A C 1
ATOM 1560 O O . LYS A 1 213 ? -22.141 -15.336 1.489 1 92.06 213 LYS A O 1
ATOM 1565 N N . ALA A 1 214 ? -20.406 -16.016 0.255 1 93.38 214 ALA A N 1
ATOM 1566 C CA . ALA A 1 214 ? -19.453 -15.391 1.149 1 93.38 214 ALA A CA 1
ATOM 1567 C C . ALA A 1 214 ? -19.625 -13.875 1.167 1 93.38 214 ALA A C 1
ATOM 1569 O O . ALA A 1 214 ? -19.516 -13.242 2.219 1 93.38 214 ALA A O 1
ATOM 1570 N N . LEU A 1 215 ? -19.875 -13.305 0.009 1 91.44 215 LEU A N 1
ATOM 1571 C CA . LEU A 1 215 ? -20.062 -11.867 -0.112 1 91.44 215 LEU A CA 1
ATOM 1572 C C . LEU A 1 215 ? -21.328 -11.422 0.614 1 91.44 215 LEU A C 1
ATOM 1574 O O . LEU A 1 215 ? -21.375 -10.328 1.191 1 91.44 215 LEU A O 1
ATOM 1578 N N . GLU A 1 216 ? -22.297 -12.234 0.571 1 87.19 216 GLU A N 1
ATOM 1579 C CA . GLU A 1 216 ? -23.516 -11.938 1.313 1 87.19 216 GLU A CA 1
ATOM 1580 C C . GLU A 1 216 ? -23.266 -11.93 2.818 1 87.19 216 GLU A C 1
ATOM 1582 O O . GLU A 1 216 ? -23.766 -11.055 3.531 1 87.19 216 GLU A O 1
ATOM 1587 N N . ARG A 1 217 ? -22.516 -12.875 3.223 1 87.44 217 ARG A N 1
ATOM 1588 C CA . ARG A 1 217 ? -22.156 -12.93 4.637 1 87.44 217 ARG A CA 1
ATOM 1589 C C . ARG A 1 217 ? -21.328 -11.719 5.039 1 87.44 217 ARG A C 1
ATOM 1591 O O . ARG A 1 217 ? -21.516 -11.156 6.121 1 87.44 217 ARG A O 1
ATOM 1598 N N . MET A 1 218 ? -20.422 -11.414 4.18 1 85.19 218 MET A N 1
ATOM 1599 C CA . MET A 1 218 ? -19.578 -10.25 4.441 1 85.19 218 MET A CA 1
ATOM 1600 C C . MET A 1 218 ? -20.406 -8.977 4.531 1 85.19 218 MET A C 1
ATOM 1602 O O . MET A 1 218 ? -20.172 -8.133 5.398 1 85.19 218 MET A O 1
ATOM 1606 N N . ARG A 1 219 ? -21.281 -8.805 3.617 1 80 219 ARG A N 1
ATOM 1607 C CA . ARG A 1 219 ? -22.156 -7.641 3.617 1 80 219 ARG A CA 1
ATOM 1608 C C . ARG A 1 219 ? -22.906 -7.531 4.938 1 80 219 ARG A C 1
ATOM 1610 O O . ARG A 1 219 ? -23 -6.449 5.52 1 80 219 ARG A O 1
ATOM 1617 N N . GLY A 1 220 ? -23.453 -8.664 5.332 1 77 220 GLY A N 1
ATOM 1618 C CA . GLY A 1 220 ? -24.156 -8.68 6.605 1 77 220 GLY A CA 1
ATOM 1619 C C . GLY A 1 220 ? -23.266 -8.289 7.777 1 77 220 GLY A C 1
ATOM 1620 O O . GLY A 1 220 ? -23.688 -7.531 8.656 1 77 220 GLY A O 1
ATOM 1621 N N . PHE A 1 221 ? -22.109 -8.766 7.684 1 76 221 PHE A N 1
ATOM 1622 C CA . PHE A 1 221 ? -21.141 -8.477 8.734 1 76 221 PHE A CA 1
ATOM 1623 C C . PHE A 1 221 ? -20.75 -7 8.727 1 76 221 PHE A C 1
ATOM 1625 O O . PHE A 1 221 ? -20.734 -6.359 9.781 1 76 221 PHE A O 1
ATOM 1632 N N . MET A 1 222 ? -20.5 -6.434 7.605 1 75.88 222 MET A N 1
ATOM 1633 C CA . MET A 1 222 ? -20.109 -5.031 7.484 1 75.88 222 MET A CA 1
ATOM 1634 C C . MET A 1 222 ? -21.234 -4.109 7.949 1 75.88 222 MET A C 1
ATOM 1636 O O . MET A 1 222 ? -20.984 -3.104 8.617 1 75.88 222 MET A O 1
ATOM 1640 N N . LEU A 1 223 ? -22.406 -4.48 7.617 1 73.44 223 LEU A N 1
ATOM 1641 C CA . LEU A 1 223 ? -23.562 -3.695 8.047 1 73.44 223 LEU A CA 1
ATOM 1642 C C . LEU A 1 223 ? -23.688 -3.709 9.57 1 73.44 223 LEU A C 1
ATOM 1644 O O . LEU A 1 223 ? -23.984 -2.68 10.18 1 73.44 223 LEU A O 1
ATOM 1648 N N . SER A 1 224 ? -23.391 -4.859 10.102 1 75.81 224 SER A N 1
ATOM 1649 C CA . SER A 1 224 ? -23.469 -4.98 11.555 1 75.81 224 SER A CA 1
ATOM 1650 C C . SER A 1 224 ? -22.375 -4.164 12.234 1 75.81 224 SER A C 1
ATOM 1652 O O . SER A 1 224 ? -22.594 -3.572 13.297 1 75.81 224 SER A O 1
ATOM 1654 N N . LEU A 1 225 ? -21.234 -4.109 11.617 1 72.69 225 LEU A N 1
ATOM 1655 C CA . LEU A 1 225 ? -20.125 -3.32 12.141 1 72.69 225 LEU A CA 1
ATOM 1656 C C . LEU A 1 225 ? -20.422 -1.829 12.047 1 72.69 225 LEU A C 1
ATOM 1658 O O . LEU A 1 225 ? -20.078 -1.064 12.953 1 72.69 225 LEU A O 1
ATOM 1662 N N . GLY A 1 226 ? -20.969 -1.468 10.961 1 70.12 226 GLY A N 1
ATOM 1663 C CA . GLY A 1 226 ? -21.359 -0.074 10.82 1 70.12 226 GLY A CA 1
ATOM 1664 C C . GLY A 1 226 ? -22.312 0.387 11.906 1 70.12 226 GLY A C 1
ATOM 1665 O O . GLY A 1 226 ? -22.141 1.469 12.477 1 70.12 226 GLY A O 1
ATOM 1666 N N . LYS A 1 227 ? -23.219 -0.498 12.328 1 72.25 227 LYS A N 1
ATOM 1667 C CA . LYS A 1 227 ? -24.219 -0.155 13.32 1 72.25 227 LYS A CA 1
ATOM 1668 C C . LYS A 1 227 ? -23.625 -0.121 14.727 1 72.25 227 LYS A C 1
ATOM 1670 O O . LYS A 1 227 ? -24.031 0.689 15.562 1 72.25 227 LYS A O 1
ATOM 1675 N N . SER A 1 228 ? -22.656 -0.922 14.852 1 76.06 228 SER A N 1
ATOM 1676 C CA . SER A 1 228 ? -22.078 -1.059 16.188 1 76.06 228 SER A CA 1
ATOM 1677 C C . SER A 1 228 ? -20.75 -0.318 16.297 1 76.06 228 SER A C 1
ATOM 1679 O O . SER A 1 228 ? -20.078 -0.401 17.328 1 76.06 228 SER A O 1
ATOM 1681 N N . GLY A 1 229 ? -20.422 0.396 15.281 1 83.19 229 GLY A N 1
ATOM 1682 C CA . GLY A 1 229 ? -19.141 1.062 15.258 1 83.19 229 GLY A CA 1
ATOM 1683 C C . GLY A 1 229 ? -19.078 2.275 16.172 1 83.19 229 GLY A C 1
ATOM 1684 O O . GLY A 1 229 ? -20.094 2.727 16.672 1 83.19 229 GLY A O 1
ATOM 1685 N N . LEU A 1 230 ? -17.875 2.719 16.422 1 89.81 230 LEU A N 1
ATOM 1686 C CA . LEU A 1 230 ? -17.656 3.916 17.234 1 89.81 230 LEU A CA 1
ATOM 1687 C C . LEU A 1 230 ? -18.25 5.145 16.562 1 89.81 230 LEU A C 1
ATOM 1689 O O . LEU A 1 230 ? -18.281 5.223 15.328 1 89.81 230 LEU A O 1
ATOM 1693 N N . PRO A 1 231 ? -18.75 6.066 17.391 1 91.94 231 PRO A N 1
ATOM 1694 C CA . PRO A 1 231 ? -19.141 7.34 16.781 1 91.94 231 PRO A CA 1
ATOM 1695 C C . PRO A 1 231 ? -17.969 8.055 16.109 1 91.94 231 PRO A C 1
ATOM 1697 O O . PRO A 1 231 ? -16.859 8.062 16.656 1 91.94 231 PRO A O 1
ATOM 1700 N N . PRO A 1 232 ? -18.203 8.609 14.938 1 94.06 232 PRO A N 1
ATOM 1701 C CA . PRO A 1 232 ? -17.125 9.289 14.219 1 94.06 232 PRO A CA 1
ATOM 1702 C C . PRO A 1 232 ? -16.438 10.367 15.062 1 94.06 232 PRO A C 1
ATOM 1704 O O . PRO A 1 232 ? -15.25 10.648 14.867 1 94.06 232 PRO A O 1
ATOM 1707 N N . GLU A 1 233 ? -17.109 10.938 16.031 1 96 233 GLU A N 1
ATOM 1708 C CA . GLU A 1 233 ? -16.547 11.969 16.906 1 96 233 GLU A CA 1
ATOM 1709 C C . GLU A 1 233 ? -15.391 11.422 17.734 1 96 233 GLU A C 1
ATOM 1711 O O . GLU A 1 233 ? -14.461 12.164 18.062 1 96 233 GLU A O 1
ATOM 1716 N N . ARG A 1 234 ? -15.461 10.109 18.016 1 96.31 234 ARG A N 1
ATOM 1717 C CA . ARG A 1 234 ? -14.352 9.492 18.734 1 96.31 234 ARG A CA 1
ATOM 1718 C C . ARG A 1 234 ? -13.07 9.531 17.906 1 96.31 234 ARG A C 1
ATOM 1720 O O . ARG A 1 234 ? -11.984 9.727 18.453 1 96.31 234 ARG A O 1
ATOM 1727 N N . ILE A 1 235 ? -13.227 9.305 16.656 1 97.25 235 ILE A N 1
ATOM 1728 C CA . ILE A 1 235 ? -12.078 9.422 15.758 1 97.25 235 ILE A CA 1
ATOM 1729 C C . ILE A 1 235 ? -11.617 10.875 15.695 1 97.25 235 ILE A C 1
ATOM 1731 O O . ILE A 1 235 ? -10.414 11.156 15.719 1 97.25 235 ILE A O 1
ATOM 1735 N N . GLY A 1 236 ? -12.586 11.82 15.617 1 98.31 236 GLY A N 1
ATOM 1736 C CA . GLY A 1 236 ? -12.258 13.242 15.648 1 98.31 236 GLY A CA 1
ATOM 1737 C C . GLY A 1 236 ? -11.453 13.641 16.875 1 98.31 236 GLY A C 1
ATOM 1738 O O . GLY A 1 236 ? -10.492 14.414 16.766 1 98.31 236 GLY A O 1
ATOM 1739 N N . GLU A 1 237 ? -11.797 13.094 18 1 98.56 237 GLU A N 1
ATOM 1740 C CA . GLU A 1 237 ? -11.078 13.367 19.25 1 98.56 237 GLU A CA 1
ATOM 1741 C C . GLU A 1 237 ? -9.648 12.844 19.188 1 98.56 237 GLU A C 1
ATOM 1743 O O . GLU A 1 237 ? -8.719 13.484 19.672 1 98.56 237 GLU A O 1
ATOM 1748 N N . THR A 1 238 ? -9.516 11.672 18.625 1 98.56 238 THR A N 1
ATOM 1749 C CA . THR A 1 238 ? -8.18 11.094 18.469 1 98.56 238 THR A CA 1
ATOM 1750 C C . THR A 1 238 ? -7.332 11.93 17.516 1 98.56 238 THR A C 1
ATOM 1752 O O . THR A 1 238 ? -6.137 12.125 17.75 1 98.56 238 THR A O 1
ATOM 1755 N N . ILE A 1 239 ? -7.953 12.43 16.469 1 98.81 239 ILE A N 1
ATOM 1756 C CA . ILE A 1 239 ? -7.266 13.312 15.539 1 98.81 239 ILE A CA 1
ATOM 1757 C C . ILE A 1 239 ? -6.801 14.578 16.266 1 98.81 239 ILE A C 1
ATOM 1759 O O . ILE A 1 239 ? -5.66 15.008 16.094 1 98.81 239 ILE A O 1
ATOM 1763 N N . ALA A 1 240 ? -7.652 15.18 17.078 1 98.81 240 ALA A N 1
ATOM 1764 C CA . ALA A 1 240 ? -7.277 16.359 17.875 1 98.81 240 ALA A CA 1
ATOM 1765 C C . ALA A 1 240 ? -6.082 16.047 18.766 1 98.81 240 ALA A C 1
ATOM 1767 O O . ALA A 1 240 ? -5.156 16.859 18.875 1 98.81 240 ALA A O 1
ATOM 1768 N N . THR A 1 241 ? -6.109 14.875 19.391 1 98.75 241 THR A N 1
ATOM 1769 C CA . THR A 1 241 ? -5 14.453 20.234 1 98.75 241 THR A CA 1
ATOM 1770 C C . THR A 1 241 ? -3.717 14.328 19.422 1 98.75 241 THR A C 1
ATOM 1772 O O . THR A 1 241 ? -2.664 14.82 19.828 1 98.75 241 THR A O 1
ATOM 1775 N N . ALA A 1 242 ? -3.82 13.695 18.281 1 98.62 242 ALA A N 1
ATOM 1776 C CA . ALA A 1 242 ? -2.666 13.5 17.422 1 98.62 242 ALA A CA 1
ATOM 1777 C C . ALA A 1 242 ? -2.068 14.836 16.984 1 98.62 242 ALA A C 1
ATOM 1779 O O . ALA A 1 242 ? -0.851 14.961 16.844 1 98.62 242 ALA A O 1
ATOM 1780 N N . LEU A 1 243 ? -2.893 15.844 16.828 1 98.5 243 LEU A N 1
ATOM 1781 C CA . LEU A 1 243 ? -2.469 17.141 16.328 1 98.5 243 LEU A CA 1
ATOM 1782 C C . LEU A 1 243 ? -1.873 17.984 17.453 1 98.5 243 LEU A C 1
ATOM 1784 O O . LEU A 1 243 ? -1.088 18.906 17.203 1 98.5 243 LEU A O 1
ATOM 1788 N N . THR A 1 244 ? -2.211 17.672 18.734 1 97.88 244 THR A N 1
ATOM 1789 C CA . THR A 1 244 ? -1.914 18.672 19.75 1 97.88 244 THR A CA 1
ATOM 1790 C C . THR A 1 244 ? -1.041 18.062 20.859 1 97.88 244 THR A C 1
ATOM 1792 O O . THR A 1 244 ? -0.412 18.797 21.625 1 97.88 244 THR A O 1
ATOM 1795 N N . ALA A 1 245 ? -1.043 16.703 20.938 1 97.94 245 ALA A N 1
ATOM 1796 C CA . ALA A 1 245 ? -0.249 16.094 22 1 97.94 245 ALA A CA 1
ATOM 1797 C C . ALA A 1 245 ? 1.215 16.516 21.891 1 97.94 245 ALA A C 1
ATOM 1799 O O . ALA A 1 245 ? 1.779 16.562 20.797 1 97.94 245 ALA A O 1
ATOM 1800 N N . PRO A 1 246 ? 1.86 16.859 22.969 1 96.75 246 PRO A N 1
ATOM 1801 C CA . PRO A 1 246 ? 3.27 17.266 22.938 1 96.75 246 PRO A CA 1
ATOM 1802 C C . PRO A 1 246 ? 4.172 16.172 22.359 1 96.75 246 PRO A C 1
ATOM 1804 O O . PRO A 1 246 ? 5.117 16.469 21.625 1 96.75 246 PRO A O 1
ATOM 1807 N N . ALA A 1 247 ? 3.881 14.938 22.672 1 95.62 247 ALA A N 1
ATOM 1808 C CA . ALA A 1 247 ? 4.609 13.773 22.172 1 95.62 247 ALA A CA 1
ATOM 1809 C C . ALA A 1 247 ? 3.65 12.703 21.672 1 95.62 247 ALA A C 1
ATOM 1811 O O . ALA A 1 247 ? 3.418 11.703 22.344 1 95.62 247 ALA A O 1
ATOM 1812 N N . PRO A 1 248 ? 3.143 12.875 20.484 1 97.31 248 PRO A N 1
ATOM 1813 C CA . PRO A 1 248 ? 2.148 11.922 19.984 1 97.31 248 PRO A CA 1
ATOM 1814 C C . PRO A 1 248 ? 2.756 10.562 19.641 1 97.31 248 PRO A C 1
ATOM 1816 O O . PRO A 1 248 ? 3.939 10.477 19.297 1 97.31 248 PRO A O 1
ATOM 1819 N N . LYS A 1 249 ? 1.947 9.508 19.812 1 97.25 249 LYS A N 1
ATOM 1820 C CA . LYS A 1 249 ? 2.322 8.219 19.234 1 97.25 249 LYS A CA 1
ATOM 1821 C C . LYS A 1 249 ? 2.422 8.305 17.719 1 97.25 249 LYS A C 1
ATOM 1823 O O . LYS A 1 249 ? 1.842 9.203 17.094 1 97.25 249 LYS A O 1
ATOM 1828 N N . VAL A 1 250 ? 3.137 7.375 17.156 1 97.31 250 VAL A N 1
ATOM 1829 C CA . VAL A 1 250 ? 3.264 7.371 15.711 1 97.31 250 VAL A CA 1
ATOM 1830 C C . VAL A 1 250 ? 1.982 6.832 15.078 1 97.31 250 VAL A C 1
ATOM 1832 O O . VAL A 1 250 ? 1.688 7.117 13.914 1 97.31 250 VAL A O 1
ATOM 1835 N N . ARG A 1 251 ? 1.249 6.039 15.844 1 96.88 251 ARG A N 1
ATOM 1836 C CA . ARG A 1 251 ? 0.047 5.371 15.359 1 96.88 251 ARG A CA 1
ATOM 1837 C C . ARG A 1 251 ? -0.981 5.211 16.469 1 96.88 251 ARG A C 1
ATOM 1839 O O . ARG A 1 251 ? -0.665 4.691 17.547 1 96.88 251 ARG A O 1
ATOM 1846 N N . TYR A 1 252 ? -2.203 5.703 16.312 1 97.5 252 TYR A N 1
ATOM 1847 C CA . TYR A 1 252 ? -3.334 5.531 17.219 1 97.5 252 TYR A CA 1
ATOM 1848 C C . TYR A 1 252 ? -4.352 4.559 16.641 1 97.5 252 TYR A C 1
ATOM 1850 O O . TYR A 1 252 ? -4.945 4.82 15.586 1 97.5 252 TYR A O 1
ATOM 1858 N N . VAL A 1 253 ? -4.574 3.443 17.25 1 95.38 253 VAL A N 1
ATOM 1859 C CA . VAL A 1 253 ? -5.625 2.504 16.875 1 95.38 253 VAL A CA 1
ATOM 1860 C C . VAL A 1 253 ? -6.898 2.809 17.656 1 95.38 253 VAL A C 1
ATOM 1862 O O . VAL A 1 253 ? -6.879 2.873 18.891 1 95.38 253 VAL A O 1
ATOM 1865 N N . VAL A 1 254 ? -7.969 3.066 16.953 1 94.69 254 VAL A N 1
ATOM 1866 C CA . VAL A 1 254 ? -9.242 3.408 17.578 1 94.69 254 VAL A CA 1
ATOM 1867 C C . VAL A 1 254 ? -10.297 2.375 17.203 1 94.69 254 VAL A C 1
ATOM 1869 O O . VAL A 1 254 ? -10.883 2.441 16.109 1 94.69 254 VAL A O 1
ATOM 1872 N N . SER A 1 255 ? -10.586 1.49 18.078 1 90.75 255 SER A N 1
ATOM 1873 C CA . SER A 1 255 ? -11.508 0.397 17.781 1 90.75 255 SER A CA 1
ATOM 1874 C C . SER A 1 255 ? -12.398 0.092 18.984 1 90.75 255 SER A C 1
ATOM 1876 O O . SER A 1 255 ? -11.969 0.246 20.141 1 90.75 255 SER A O 1
ATOM 1878 N N . PRO A 1 256 ? -13.695 -0.315 18.734 1 86.12 256 PRO A N 1
ATOM 1879 C CA . PRO A 1 256 ? -14.547 -0.766 19.828 1 86.12 256 PRO A CA 1
ATOM 1880 C C . PRO A 1 256 ? -14.047 -2.059 20.469 1 86.12 256 PRO A C 1
ATOM 1882 O O . PRO A 1 256 ? -14.438 -2.393 21.594 1 86.12 256 PRO A O 1
ATOM 1885 N N . SER A 1 257 ? -13.211 -2.805 19.719 1 85.62 257 SER A N 1
ATOM 1886 C CA . SER A 1 257 ? -12.68 -4.078 20.203 1 85.62 257 SER A CA 1
ATOM 1887 C C . SER A 1 257 ? -11.156 -4.113 20.094 1 85.62 257 SER A C 1
ATOM 1889 O O . SER A 1 257 ? -10.602 -4.93 19.359 1 85.62 257 SER A O 1
ATOM 1891 N N . PRO A 1 258 ? -10.508 -3.398 20.906 1 83.38 258 PRO A N 1
ATOM 1892 C CA . PRO A 1 258 ? -9.055 -3.277 20.781 1 83.38 258 PRO A CA 1
ATOM 1893 C C . PRO A 1 258 ? -8.328 -4.609 20.969 1 83.38 258 PRO A C 1
ATOM 1895 O O . PRO A 1 258 ? -7.293 -4.848 20.344 1 83.38 258 PRO A O 1
ATOM 1898 N N . MET A 1 259 ? -8.93 -5.457 21.781 1 85.94 259 MET A N 1
ATOM 1899 C CA . MET A 1 259 ? -8.297 -6.754 22 1 85.94 259 MET A CA 1
ATOM 1900 C C . MET A 1 259 ? -8.375 -7.621 20.75 1 85.94 259 MET A C 1
ATOM 1902 O O . MET A 1 259 ? -7.43 -8.336 20.422 1 85.94 259 MET A O 1
ATOM 1906 N N . GLN A 1 260 ? -9.477 -7.508 20.156 1 84.25 260 GLN A N 1
ATOM 1907 C CA . GLN A 1 260 ? -9.617 -8.25 18.906 1 84.25 260 GLN A CA 1
ATOM 1908 C C . GLN A 1 260 ? -8.625 -7.754 17.859 1 84.25 260 GLN A C 1
ATOM 1910 O O . GLN A 1 260 ? -8.047 -8.555 17.125 1 84.25 260 GLN A O 1
ATOM 1915 N N . VAL A 1 261 ? -8.453 -6.473 17.812 1 87.81 261 VAL A N 1
ATOM 1916 C CA . VAL A 1 261 ? -7.504 -5.887 16.859 1 87.81 261 VAL A CA 1
ATOM 1917 C C . VAL A 1 261 ? -6.09 -6.355 17.203 1 87.81 261 VAL A C 1
ATOM 1919 O O . VAL A 1 261 ? -5.344 -6.773 16.312 1 87.81 261 VAL A O 1
ATOM 1922 N N . LEU A 1 262 ? -5.777 -6.359 18.453 1 85.88 262 LEU A N 1
ATOM 1923 C CA . LEU A 1 262 ? -4.453 -6.785 18.891 1 85.88 262 LEU A CA 1
ATOM 1924 C C . LEU A 1 262 ? -4.215 -8.258 18.562 1 85.88 262 LEU A C 1
ATOM 1926 O O . LEU A 1 262 ? -3.139 -8.625 18.094 1 85.88 262 LEU A O 1
ATOM 1930 N N . MET A 1 263 ? -5.219 -9.086 18.766 1 86.62 263 MET A N 1
ATOM 1931 C CA . MET A 1 263 ? -5.098 -10.516 18.516 1 86.62 263 MET A CA 1
ATOM 1932 C C . MET A 1 263 ? -4.844 -10.789 17.031 1 86.62 263 MET A C 1
ATOM 1934 O O . MET A 1 263 ? -4.039 -11.656 16.688 1 86.62 263 MET A O 1
ATOM 1938 N N . THR A 1 264 ? -5.465 -10.031 16.266 1 87.69 264 THR A N 1
ATOM 1939 C CA . THR A 1 264 ? -5.301 -10.219 14.836 1 87.69 264 THR A CA 1
ATOM 1940 C C . THR A 1 264 ? -3.893 -9.828 14.391 1 87.69 264 THR A C 1
ATOM 1942 O O . THR A 1 264 ? -3.373 -10.367 13.414 1 87.69 264 THR A O 1
ATOM 1945 N N . GLU A 1 265 ? -3.295 -8.953 15.148 1 85.75 265 GLU A N 1
ATOM 1946 C CA . GLU A 1 265 ? -1.953 -8.492 14.805 1 85.75 265 GLU A CA 1
ATOM 1947 C C . GLU A 1 265 ? -0.89 -9.469 15.312 1 85.75 265 GLU A C 1
ATOM 1949 O O . GLU A 1 265 ? 0.189 -9.57 14.727 1 85.75 265 GLU A O 1
ATOM 1954 N N . ILE A 1 266 ? -1.249 -10.258 16.359 1 87.38 266 ILE A N 1
ATOM 1955 C CA . ILE A 1 266 ? -0.192 -11.031 17 1 87.38 266 ILE A CA 1
ATOM 1956 C C . ILE A 1 266 ? -0.325 -12.5 16.625 1 87.38 266 ILE A C 1
ATOM 1958 O O . ILE A 1 266 ? 0.667 -13.234 16.594 1 87.38 266 ILE A O 1
ATOM 1962 N N . LEU A 1 267 ? -1.534 -13.008 16.375 1 91.69 267 LEU A N 1
ATOM 1963 C CA . LEU A 1 267 ? -1.743 -14.414 16.047 1 91.69 267 LEU A CA 1
ATOM 1964 C C . LEU A 1 267 ? -1.137 -14.75 14.688 1 91.69 267 LEU A C 1
ATOM 1966 O O . LEU A 1 267 ? -1.061 -13.891 13.812 1 91.69 267 LEU A O 1
ATOM 1970 N N . PRO A 1 268 ? -0.729 -16.031 14.609 1 93.56 268 PRO A N 1
ATOM 1971 C CA . PRO A 1 268 ? -0.229 -16.438 13.289 1 93.56 268 PRO A CA 1
ATOM 1972 C C . PRO A 1 268 ? -1.236 -16.188 12.172 1 93.56 268 PRO A C 1
ATOM 1974 O O . PRO A 1 268 ? -2.436 -16.406 12.352 1 93.56 268 PRO A O 1
ATOM 1977 N N . LYS A 1 269 ? -0.749 -15.727 11.102 1 94.69 269 LYS A N 1
ATOM 1978 C CA . LYS A 1 269 ? -1.615 -15.32 10 1 94.69 269 LYS A CA 1
ATOM 1979 C C . LYS A 1 269 ? -2.447 -16.484 9.492 1 94.69 269 LYS A C 1
ATOM 1981 O O . LYS A 1 269 ? -3.598 -16.312 9.078 1 94.69 269 LYS A O 1
ATOM 1986 N N . ARG A 1 270 ? -1.938 -17.75 9.508 1 96.19 270 ARG A N 1
ATOM 1987 C CA . ARG A 1 270 ? -2.699 -18.906 9.047 1 96.19 270 ARG A CA 1
ATOM 1988 C C . ARG A 1 270 ? -3.891 -19.172 9.961 1 96.19 270 ARG A C 1
ATOM 1990 O O . ARG A 1 270 ? -4.941 -19.625 9.508 1 96.19 270 ARG A O 1
ATOM 1997 N N . THR A 1 271 ? -3.652 -18.828 11.289 1 95.94 271 THR A N 1
ATOM 1998 C CA . THR A 1 271 ? -4.766 -18.953 12.219 1 95.94 271 THR A CA 1
ATOM 1999 C C . THR A 1 271 ? -5.875 -17.969 11.875 1 95.94 271 THR A C 1
ATOM 2001 O O . THR A 1 271 ? -7.055 -18.328 11.867 1 95.94 271 THR A O 1
ATOM 2004 N N . ILE A 1 272 ? -5.48 -16.781 11.555 1 95.38 272 ILE A N 1
ATOM 2005 C CA . ILE A 1 272 ? -6.441 -15.742 11.188 1 95.38 272 ILE A CA 1
ATOM 2006 C C . ILE A 1 272 ? -7.113 -16.109 9.859 1 95.38 272 ILE A C 1
ATOM 2008 O O . ILE A 1 272 ? -8.312 -15.906 9.688 1 95.38 272 ILE A O 1
ATOM 2012 N N . ASP A 1 273 ? -6.332 -16.688 8.891 1 96.69 273 ASP A N 1
ATOM 2013 C CA . ASP A 1 273 ? -6.887 -17.141 7.617 1 96.69 273 ASP A CA 1
ATOM 2014 C C . ASP A 1 273 ? -7.992 -18.172 7.836 1 96.69 273 ASP A C 1
ATOM 2016 O O . ASP A 1 273 ? -9.062 -18.078 7.234 1 96.69 273 ASP A O 1
ATOM 2020 N N . LYS A 1 274 ? -7.715 -19.109 8.688 1 96.06 274 LYS A N 1
ATOM 2021 C CA . LYS A 1 274 ? -8.68 -20.188 8.953 1 96.06 274 LYS A CA 1
ATOM 2022 C C . LYS A 1 274 ? -9.93 -19.641 9.625 1 96.06 274 LYS A C 1
ATOM 2024 O O . LYS A 1 274 ? -11.047 -20 9.25 1 96.06 274 LYS A O 1
ATOM 2029 N N . ALA A 1 275 ? -9.75 -18.797 10.609 1 94.81 275 ALA A N 1
ATOM 2030 C CA . ALA A 1 275 ? -10.883 -18.219 11.328 1 94.81 275 ALA A CA 1
ATOM 2031 C C . ALA A 1 275 ? -11.758 -17.391 10.391 1 94.81 275 ALA A C 1
ATOM 2033 O O . ALA A 1 275 ? -12.984 -17.5 10.422 1 94.81 275 ALA A O 1
ATOM 2034 N N . THR A 1 276 ? -11.148 -16.578 9.562 1 93.56 276 THR A N 1
ATOM 2035 C CA . THR A 1 276 ? -11.859 -15.734 8.609 1 93.56 276 THR A CA 1
ATOM 2036 C C . THR A 1 276 ? -12.57 -16.578 7.562 1 93.56 276 THR A C 1
ATOM 2038 O O . THR A 1 276 ? -13.727 -16.312 7.215 1 93.56 276 THR A O 1
ATOM 2041 N N . GLY A 1 277 ? -11.867 -17.625 7.055 1 95.5 277 GLY A N 1
ATOM 2042 C CA . GLY A 1 277 ? -12.469 -18.531 6.094 1 95.5 277 GLY A CA 1
ATOM 2043 C C . GLY A 1 277 ? -13.703 -19.234 6.617 1 95.5 277 GLY A C 1
ATOM 2044 O O . GLY A 1 277 ? -14.711 -19.328 5.914 1 95.5 277 GLY A O 1
ATOM 2045 N N . LYS A 1 278 ? -13.633 -19.672 7.855 1 95.25 278 LYS A N 1
ATOM 2046 C CA . LYS A 1 278 ? -14.773 -20.328 8.477 1 95.25 278 LYS A CA 1
ATOM 2047 C C . LYS A 1 278 ? -15.938 -19.359 8.672 1 95.25 278 LYS A C 1
ATOM 2049 O O . LYS A 1 278 ? -17.078 -19.688 8.375 1 95.25 278 LYS A O 1
ATOM 2054 N N . ARG A 1 279 ? -15.633 -18.172 9.102 1 91.69 279 ARG A N 1
ATOM 2055 C CA . ARG A 1 279 ? -16.641 -17.156 9.367 1 91.69 279 ARG A CA 1
ATOM 2056 C C . ARG A 1 279 ? -17.391 -16.797 8.094 1 91.69 279 ARG A C 1
ATOM 2058 O O . ARG A 1 279 ? -18.609 -16.594 8.109 1 91.69 279 ARG A O 1
ATOM 2065 N N . LEU A 1 280 ? -16.719 -16.828 6.949 1 93.94 280 LEU A N 1
ATOM 2066 C CA . LEU A 1 280 ? -17.328 -16.359 5.703 1 93.94 280 LEU A CA 1
ATOM 2067 C C . LEU A 1 280 ? -17.766 -17.531 4.836 1 93.94 280 LEU A C 1
ATOM 2069 O O . LEU A 1 280 ? -18.344 -17.328 3.764 1 93.94 280 LEU A O 1
ATOM 2073 N N . GLY A 1 281 ? -17.484 -18.703 5.332 1 93.75 281 GLY A N 1
ATOM 2074 C CA . GLY A 1 281 ? -17.844 -19.891 4.586 1 93.75 281 GLY A CA 1
ATOM 2075 C C . GLY A 1 281 ? -16.938 -20.156 3.4 1 93.75 281 GLY A C 1
ATOM 2076 O O . GLY A 1 281 ? -17.391 -20.672 2.375 1 93.75 281 GLY A O 1
ATOM 2077 N N . LEU A 1 282 ? -15.742 -19.75 3.469 1 94.56 282 LEU A N 1
ATOM 2078 C CA . LEU A 1 282 ? -14.781 -19.953 2.393 1 94.56 282 LEU A CA 1
ATOM 2079 C C . LEU A 1 282 ? -14.047 -21.281 2.568 1 94.56 282 LEU A C 1
ATOM 2081 O O . LEU A 1 282 ? -13.258 -21.688 1.705 1 94.56 282 LEU A O 1
ATOM 2085 N N . ILE A 1 283 ? -14.195 -21.844 3.729 1 92.88 283 ILE A N 1
ATOM 2086 C CA . ILE A 1 283 ? -13.719 -23.203 3.988 1 92.88 283 ILE A CA 1
ATOM 2087 C C . ILE A 1 283 ? -14.727 -23.953 4.855 1 92.88 283 ILE A C 1
ATOM 2089 O O . ILE A 1 283 ? -15.539 -23.328 5.551 1 92.88 283 ILE A O 1
ATOM 2093 N N . MET B 1 1 ? 5.465 -40.375 -18.109 1 41.09 1 MET B N 1
ATOM 2094 C CA . MET B 1 1 ? 6.516 -39.469 -17.656 1 41.09 1 MET B CA 1
ATOM 2095 C C . MET B 1 1 ? 5.926 -38.281 -16.875 1 41.09 1 MET B C 1
ATOM 2097 O O . MET B 1 1 ? 4.801 -37.875 -17.141 1 41.09 1 MET B O 1
ATOM 2101 N N . ALA B 1 2 ? 6.328 -38.125 -15.617 1 56.88 2 ALA B N 1
ATOM 2102 C CA . ALA B 1 2 ? 5.66 -37.125 -14.789 1 56.88 2 ALA B CA 1
ATOM 2103 C C . ALA B 1 2 ? 5.594 -35.781 -15.508 1 56.88 2 ALA B C 1
ATOM 2105 O O . ALA B 1 2 ? 6.57 -35.344 -16.125 1 56.88 2 ALA B O 1
ATOM 2106 N N . GLN B 1 3 ? 4.434 -35.312 -15.836 1 79.5 3 GLN B N 1
ATOM 2107 C CA . GLN B 1 3 ? 4.23 -34.062 -16.562 1 79.5 3 GLN B CA 1
ATOM 2108 C C . GLN B 1 3 ? 5 -32.906 -15.906 1 79.5 3 GLN B C 1
ATOM 2110 O O . GLN B 1 3 ? 4.988 -32.781 -14.688 1 79.5 3 GLN B O 1
ATOM 2115 N N . THR B 1 4 ? 5.91 -32.344 -16.641 1 91.62 4 THR B N 1
ATOM 2116 C CA . THR B 1 4 ? 6.711 -31.203 -16.203 1 91.62 4 THR B CA 1
ATOM 2117 C C . THR B 1 4 ? 5.82 -30.094 -15.656 1 91.62 4 THR B C 1
ATOM 2119 O O . THR B 1 4 ? 4.84 -29.703 -16.297 1 91.62 4 THR B O 1
ATOM 2122 N N . LYS B 1 5 ? 6.066 -29.781 -14.406 1 97.5 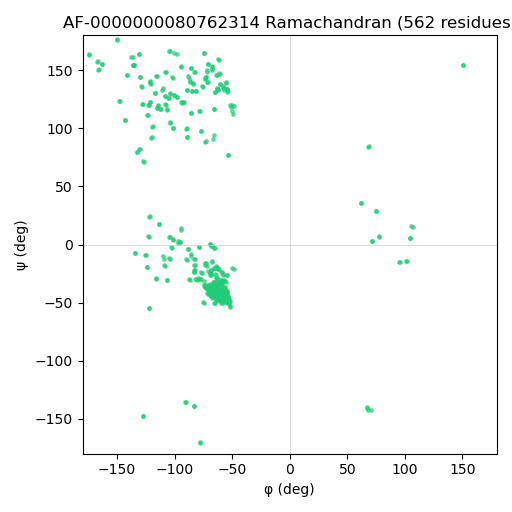5 LYS B N 1
ATOM 2123 C CA . LYS B 1 5 ? 5.328 -28.672 -13.812 1 97.5 5 LYS B CA 1
ATOM 2124 C C . LYS B 1 5 ? 5.793 -27.328 -14.375 1 97.5 5 LYS B C 1
ATOM 2126 O O . LYS B 1 5 ? 6.984 -27.141 -14.617 1 97.5 5 LYS B O 1
ATOM 2131 N N . SER B 1 6 ? 4.883 -26.438 -14.625 1 98.69 6 SER B N 1
ATOM 2132 C CA . SER B 1 6 ? 5.191 -25.141 -15.227 1 98.69 6 SER B CA 1
ATOM 2133 C C . SER B 1 6 ? 4.891 -24 -14.266 1 98.69 6 SER B C 1
ATOM 2135 O O . SER B 1 6 ? 3.957 -24.078 -13.461 1 98.69 6 SER B O 1
ATOM 2137 N N . VAL B 1 7 ? 5.73 -22.984 -14.352 1 98.88 7 VAL B N 1
ATOM 2138 C CA . VAL B 1 7 ? 5.555 -21.781 -13.547 1 98.88 7 VAL B CA 1
ATOM 2139 C C . VAL B 1 7 ? 5.625 -20.547 -14.438 1 98.88 7 VAL B C 1
ATOM 2141 O O . VAL B 1 7 ? 6.316 -20.547 -15.461 1 98.88 7 VAL B O 1
ATOM 2144 N N . VAL B 1 8 ? 4.82 -19.531 -14.109 1 98.94 8 VAL B N 1
ATOM 2145 C CA . VAL B 1 8 ? 4.938 -18.219 -14.719 1 98.94 8 VAL B CA 1
ATOM 2146 C C . VAL B 1 8 ? 5.68 -17.266 -13.781 1 98.94 8 VAL B C 1
ATOM 2148 O O . VAL B 1 8 ? 5.371 -17.203 -12.586 1 98.94 8 VAL B O 1
ATOM 2151 N N . ILE B 1 9 ? 6.672 -16.609 -14.242 1 98.94 9 ILE B N 1
ATOM 2152 C CA . ILE B 1 9 ? 7.371 -15.562 -13.5 1 98.94 9 ILE B CA 1
ATOM 2153 C C . ILE B 1 9 ? 7.309 -14.258 -14.289 1 98.94 9 ILE B C 1
ATOM 2155 O O . ILE B 1 9 ? 7.734 -14.195 -15.445 1 98.94 9 ILE B O 1
ATOM 2159 N N . THR B 1 10 ? 6.777 -13.219 -13.688 1 98.94 10 THR B N 1
ATOM 2160 C CA . THR B 1 10 ? 6.781 -11.93 -14.367 1 98.94 10 THR B CA 1
ATOM 2161 C C . THR B 1 10 ? 8.109 -11.211 -14.156 1 98.94 10 THR B C 1
ATOM 2163 O O . THR B 1 10 ? 8.656 -11.211 -13.047 1 98.94 10 THR B O 1
ATOM 2166 N N . GLY B 1 11 ? 8.625 -10.594 -15.219 1 98.19 11 GLY B N 1
ATOM 2167 C CA . GLY B 1 11 ? 9.883 -9.859 -15.133 1 98.19 11 GLY B CA 1
ATOM 2168 C C . GLY B 1 11 ? 11.086 -10.75 -14.914 1 98.19 11 GLY B C 1
ATOM 2169 O O . GLY B 1 11 ? 11.578 -10.875 -13.797 1 98.19 11 GLY B O 1
ATOM 2170 N N . VAL B 1 12 ? 11.664 -11.32 -16 1 98.31 12 VAL B N 1
ATOM 2171 C CA . VAL B 1 12 ? 12.703 -12.32 -15.797 1 98.31 12 VAL B CA 1
ATOM 2172 C C . VAL B 1 12 ? 13.984 -11.883 -16.516 1 98.31 12 VAL B C 1
ATOM 2174 O O . VAL B 1 12 ? 14.953 -12.648 -16.594 1 98.31 12 VAL B O 1
ATOM 2177 N N . SER B 1 13 ? 14.031 -10.641 -17.062 1 95.69 13 SER B N 1
ATOM 2178 C CA . SER B 1 13 ? 15.164 -10.211 -17.859 1 95.69 13 SER B CA 1
ATOM 2179 C C . SER B 1 13 ? 16.438 -10.133 -17.016 1 95.69 13 SER B C 1
ATOM 2181 O O . SER B 1 13 ? 17.531 -10.391 -17.516 1 95.69 13 SER B O 1
ATOM 2183 N N . THR B 1 14 ? 16.328 -9.727 -15.781 1 91.12 14 THR B N 1
ATOM 2184 C CA . THR B 1 14 ? 17.484 -9.555 -14.898 1 91.12 14 THR B CA 1
ATOM 2185 C C . THR B 1 14 ? 17.094 -9.805 -13.445 1 91.12 14 THR B C 1
ATOM 2187 O O . THR B 1 14 ? 15.977 -10.234 -13.164 1 91.12 14 THR B O 1
ATOM 2190 N N . GLY B 1 15 ? 18.047 -9.758 -12.633 1 92.38 15 GLY B N 1
ATOM 2191 C CA . GLY B 1 15 ? 17.812 -9.695 -11.195 1 92.38 15 GLY B CA 1
ATOM 2192 C C . GLY B 1 15 ? 17.188 -10.961 -10.641 1 92.38 15 GLY B C 1
ATOM 2193 O O . GLY B 1 15 ? 17.609 -12.07 -10.992 1 92.38 15 GLY B O 1
ATOM 2194 N N . ILE B 1 16 ? 16.266 -10.781 -9.719 1 95.56 16 ILE B N 1
ATOM 2195 C CA . ILE B 1 16 ? 15.633 -11.859 -8.977 1 95.56 16 ILE B CA 1
ATOM 2196 C C . ILE B 1 16 ? 14.875 -12.773 -9.945 1 95.56 16 ILE B C 1
ATOM 2198 O O . ILE B 1 16 ? 14.922 -14 -9.828 1 95.56 16 ILE B O 1
ATOM 2202 N N . GLY B 1 17 ? 14.172 -12.172 -10.945 1 97.94 17 GLY B N 1
ATOM 2203 C CA . GLY B 1 17 ? 13.422 -12.961 -11.906 1 97.94 17 GLY B CA 1
ATOM 2204 C C . GLY B 1 17 ? 14.289 -13.906 -12.711 1 97.94 17 GLY B C 1
ATOM 2205 O O . GLY B 1 17 ? 13.945 -15.078 -12.898 1 97.94 17 GLY B O 1
ATOM 2206 N N . HIS B 1 18 ? 15.367 -13.375 -13.195 1 98.06 18 HIS B N 1
ATOM 2207 C CA . HIS B 1 18 ? 16.312 -14.195 -13.953 1 98.06 18 HIS B CA 1
ATOM 2208 C C . HIS B 1 18 ? 16.859 -15.336 -13.109 1 98.06 18 HIS B C 1
ATOM 2210 O O . HIS B 1 18 ? 16.891 -16.484 -13.555 1 98.06 18 HIS B O 1
ATOM 2216 N N . ALA B 1 19 ? 17.281 -15.023 -11.906 1 97.94 19 ALA B N 1
ATOM 2217 C CA . ALA B 1 19 ? 17.844 -16.016 -11 1 97.94 19 ALA B CA 1
ATOM 2218 C C . ALA B 1 19 ? 16.812 -17.078 -10.633 1 97.94 19 ALA B C 1
ATOM 2220 O O . ALA B 1 19 ? 17.125 -18.266 -10.57 1 97.94 19 ALA B O 1
ATOM 2221 N N . ALA B 1 20 ? 15.602 -16.656 -10.352 1 98.69 20 ALA B N 1
ATOM 2222 C CA . ALA B 1 20 ? 14.531 -17.594 -10.047 1 98.69 20 ALA B CA 1
ATOM 2223 C C . ALA B 1 20 ? 14.273 -18.547 -11.219 1 98.69 20 ALA B C 1
ATOM 2225 O O . ALA B 1 20 ? 14.047 -19.734 -11.016 1 98.69 20 ALA B O 1
ATOM 2226 N N . THR B 1 21 ? 14.281 -17.969 -12.414 1 98.88 21 THR B N 1
ATOM 2227 C CA . THR B 1 21 ? 14.133 -18.781 -13.609 1 98.88 21 THR B CA 1
ATOM 2228 C C . THR B 1 21 ? 15.211 -19.875 -13.664 1 98.88 21 THR B C 1
ATOM 2230 O O . THR B 1 21 ? 14.898 -21.047 -13.859 1 98.88 21 THR B O 1
ATOM 2233 N N . LYS B 1 22 ? 16.406 -19.469 -13.461 1 98.75 22 LYS B N 1
ATOM 2234 C CA . LYS B 1 22 ? 17.531 -20.406 -13.477 1 98.75 22 LYS B CA 1
ATOM 2235 C C . LYS B 1 22 ? 17.344 -21.5 -12.43 1 98.75 22 LYS B C 1
ATOM 2237 O O . LYS B 1 22 ? 17.5 -22.688 -12.742 1 98.75 22 LYS B O 1
ATOM 2242 N N . VAL B 1 23 ? 17.016 -21.156 -11.242 1 98.81 23 VAL B N 1
ATOM 2243 C CA . VAL B 1 23 ? 16.875 -22.094 -10.133 1 98.81 23 VAL B CA 1
ATOM 2244 C C . VAL B 1 23 ? 15.734 -23.078 -10.422 1 98.81 23 VAL B C 1
ATOM 2246 O O . VAL B 1 23 ? 15.891 -24.281 -10.258 1 98.81 23 VAL B O 1
ATOM 2249 N N . LEU B 1 24 ? 14.602 -22.594 -10.867 1 98.88 24 LEU B N 1
ATOM 2250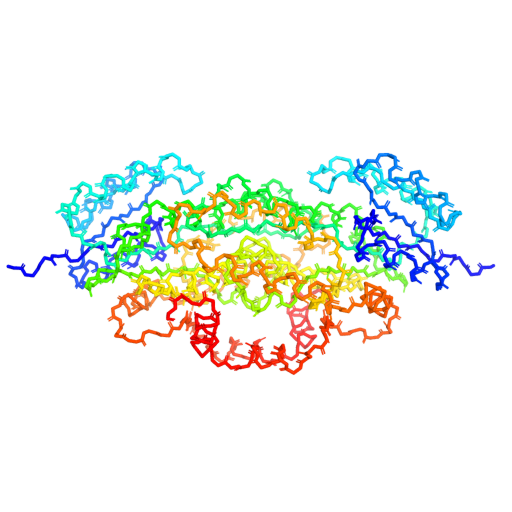 C CA . LEU B 1 24 ? 13.422 -23.422 -11.078 1 98.88 24 LEU B CA 1
ATOM 2251 C C . LEU B 1 24 ? 13.633 -24.375 -12.242 1 98.88 24 LEU B C 1
ATOM 2253 O O . LEU B 1 24 ? 13.234 -25.547 -12.172 1 98.88 24 LEU B O 1
ATOM 2257 N N . ILE B 1 25 ? 14.25 -23.922 -13.336 1 98.81 25 ILE B N 1
ATOM 2258 C CA . ILE B 1 25 ? 14.555 -24.797 -14.453 1 98.81 25 ILE B CA 1
ATOM 2259 C C . ILE B 1 25 ? 15.516 -25.906 -13.992 1 98.81 25 ILE B C 1
ATOM 2261 O O . ILE B 1 25 ? 15.344 -27.062 -14.352 1 98.81 25 ILE B O 1
ATOM 2265 N N . GLY B 1 26 ? 16.469 -25.484 -13.211 1 98.5 26 GLY B N 1
ATOM 2266 C CA . GLY B 1 26 ? 17.391 -26.469 -12.641 1 98.5 26 GLY B CA 1
ATOM 2267 C C . GLY B 1 26 ? 16.688 -27.516 -11.805 1 98.5 26 GLY B C 1
ATOM 2268 O O . GLY B 1 26 ? 17.203 -28.625 -11.641 1 98.5 26 GLY B O 1
ATOM 2269 N N . LYS B 1 27 ? 15.578 -27.234 -11.312 1 98.19 27 LYS B N 1
ATOM 2270 C CA . LYS B 1 27 ? 14.82 -28.141 -10.461 1 98.19 27 LYS B CA 1
ATOM 2271 C C . LYS B 1 27 ? 13.758 -28.891 -11.258 1 98.19 27 LYS B C 1
ATOM 2273 O O . LYS B 1 27 ? 12.93 -29.594 -10.688 1 98.19 27 LYS B O 1
ATOM 2278 N N . GLY B 1 28 ? 13.734 -28.625 -12.547 1 98.06 28 GLY B N 1
ATOM 2279 C CA . GLY B 1 28 ? 12.922 -29.453 -13.43 1 98.06 28 GLY B CA 1
ATOM 2280 C C . GLY B 1 28 ? 11.641 -28.766 -13.875 1 98.06 28 GLY B C 1
ATOM 2281 O O . GLY B 1 28 ? 10.812 -29.375 -14.547 1 98.06 28 GLY B O 1
ATOM 2282 N N . PHE B 1 29 ? 11.453 -27.531 -13.547 1 98.69 29 PHE B N 1
ATOM 2283 C CA . PHE B 1 29 ? 10.25 -26.812 -13.961 1 98.69 29 PHE B CA 1
ATOM 2284 C C . PHE B 1 29 ? 10.406 -26.281 -15.391 1 98.69 29 PHE B C 1
ATOM 2286 O O . PHE B 1 29 ? 11.516 -25.984 -15.828 1 98.69 29 PHE B O 1
ATOM 2293 N N . HIS B 1 30 ? 9.336 -26.203 -16.094 1 98.81 30 HIS B N 1
ATOM 2294 C CA . HIS B 1 30 ? 9.25 -25.312 -17.234 1 98.81 30 HIS B CA 1
ATOM 2295 C C . HIS B 1 30 ? 8.852 -23.891 -16.812 1 98.81 30 HIS B C 1
ATOM 2297 O O . HIS B 1 30 ? 7.906 -23.719 -16.047 1 98.81 30 HIS B O 1
ATOM 2303 N N . VAL B 1 31 ? 9.562 -22.922 -17.297 1 98.94 31 VAL B N 1
ATOM 2304 C CA . VAL B 1 31 ? 9.289 -21.562 -16.859 1 98.94 31 VAL B CA 1
ATOM 2305 C C . VAL B 1 31 ? 8.773 -20.734 -18.047 1 98.94 31 VAL B C 1
ATOM 2307 O O . VAL B 1 31 ? 9.422 -20.656 -19.094 1 98.94 31 VAL B O 1
ATOM 2310 N N . PHE B 1 32 ? 7.566 -20.219 -17.922 1 98.94 32 PHE B N 1
ATOM 2311 C CA . PHE B 1 32 ? 7.094 -19.094 -18.734 1 98.94 32 PHE B CA 1
ATOM 2312 C C . PHE B 1 32 ? 7.508 -17.766 -18.109 1 98.94 32 PHE B C 1
ATOM 2314 O O . PHE B 1 32 ? 7.051 -17.406 -17.016 1 98.94 32 PHE B O 1
ATOM 2321 N N . GLY B 1 33 ? 8.383 -17.031 -18.75 1 98.88 33 GLY B N 1
ATOM 2322 C CA . GLY B 1 33 ? 8.906 -15.797 -18.172 1 98.88 33 GLY B CA 1
ATOM 2323 C C . GLY B 1 33 ? 8.562 -14.562 -18.984 1 98.88 33 GLY B C 1
ATOM 2324 O O . GLY B 1 33 ? 8.828 -14.508 -20.188 1 98.88 33 GLY B O 1
ATOM 2325 N N . SER B 1 34 ? 8.039 -13.531 -18.344 1 98.81 34 SER B N 1
ATOM 2326 C CA . SER B 1 34 ? 7.652 -12.352 -19.094 1 98.81 34 SER B CA 1
ATOM 2327 C C . SER B 1 34 ? 8.82 -11.383 -19.25 1 98.81 34 SER B C 1
ATOM 2329 O O . SER B 1 34 ? 9.664 -11.273 -18.359 1 98.81 34 SER B O 1
ATOM 2331 N N . VAL B 1 35 ? 8.906 -10.766 -20.328 1 98.56 35 VAL B N 1
ATOM 2332 C CA . VAL B 1 35 ? 9.828 -9.688 -20.656 1 98.56 35 VAL B CA 1
ATOM 2333 C C . VAL B 1 35 ? 9.078 -8.57 -21.375 1 98.56 35 VAL B C 1
ATOM 2335 O O . VAL B 1 35 ? 8.023 -8.797 -21.969 1 98.56 35 VAL B O 1
ATOM 2338 N N . ARG B 1 36 ? 9.586 -7.414 -21.281 1 96.12 36 ARG B N 1
ATOM 2339 C CA . ARG B 1 36 ? 8.945 -6.297 -21.969 1 96.12 36 ARG B CA 1
ATOM 2340 C C . ARG B 1 36 ? 9.43 -6.188 -23.406 1 96.12 36 ARG B C 1
ATOM 2342 O O . ARG B 1 36 ? 8.688 -5.734 -24.281 1 96.12 36 ARG B O 1
ATOM 2349 N N . LYS B 1 37 ? 10.672 -6.586 -23.625 1 95.94 37 LYS B N 1
ATOM 2350 C CA . LYS B 1 37 ? 11.281 -6.508 -24.953 1 95.94 37 LYS B CA 1
ATOM 2351 C C . LYS B 1 37 ? 11.484 -7.898 -25.547 1 95.94 37 LYS B C 1
ATOM 2353 O O . LYS B 1 37 ? 12.039 -8.789 -24.891 1 95.94 37 LYS B O 1
ATOM 2358 N N . ALA B 1 38 ? 11.125 -8.016 -26.781 1 97.5 38 ALA B N 1
ATOM 2359 C CA . ALA B 1 38 ? 11.25 -9.297 -27.469 1 97.5 38 ALA B CA 1
ATOM 2360 C C . ALA B 1 38 ? 12.695 -9.773 -27.484 1 97.5 38 ALA B C 1
ATOM 2362 O O . ALA B 1 38 ? 12.969 -10.977 -27.375 1 97.5 38 ALA B O 1
ATOM 2363 N N . ALA B 1 39 ? 13.617 -8.883 -27.594 1 98.12 39 ALA B N 1
ATOM 2364 C CA . ALA B 1 39 ? 15.039 -9.219 -27.641 1 98.12 39 ALA B CA 1
ATOM 2365 C C . ALA B 1 39 ? 15.477 -9.93 -26.375 1 98.12 39 ALA B C 1
ATOM 2367 O O . ALA B 1 39 ? 16.312 -10.828 -26.422 1 98.12 39 ALA B O 1
ATOM 2368 N N . ASP B 1 40 ? 14.961 -9.523 -25.266 1 98.06 40 ASP B N 1
ATOM 2369 C CA . ASP B 1 40 ? 15.273 -10.18 -24 1 98.06 40 ASP B CA 1
ATOM 2370 C C . ASP B 1 40 ? 14.742 -11.609 -23.969 1 98.06 40 ASP B C 1
ATOM 2372 O O . ASP B 1 40 ? 15.391 -12.516 -23.438 1 98.06 40 ASP B O 1
ATOM 2376 N N . GLY B 1 41 ? 13.555 -11.812 -24.531 1 98.25 41 GLY B N 1
ATOM 2377 C CA . GLY B 1 41 ? 12.984 -13.141 -24.641 1 98.25 41 GLY B CA 1
ATOM 2378 C C . GLY B 1 41 ? 13.828 -14.094 -25.469 1 98.25 41 GLY B C 1
ATOM 2379 O O . GLY B 1 41 ? 14.039 -15.25 -25.078 1 98.25 41 GLY B O 1
ATOM 2380 N N . GLU B 1 42 ? 14.289 -13.578 -26.547 1 98.19 42 GLU B N 1
ATOM 2381 C CA . GLU B 1 42 ? 15.141 -14.383 -27.406 1 98.19 42 GLU B CA 1
ATOM 2382 C C . GLU B 1 42 ? 16.438 -14.766 -26.719 1 98.19 42 GLU B C 1
ATOM 2384 O O . GLU B 1 42 ? 16.891 -15.914 -26.812 1 98.19 42 GLU B O 1
ATOM 2389 N N . ARG B 1 43 ? 17 -13.781 -26.047 1 98.38 43 ARG B N 1
ATOM 2390 C CA . ARG B 1 43 ? 18.234 -14.031 -25.281 1 98.38 43 ARG B CA 1
ATOM 2391 C C . ARG B 1 43 ? 18.016 -15.125 -24.25 1 98.38 43 ARG B C 1
ATOM 2393 O O . ARG B 1 43 ? 18.828 -16.031 -24.109 1 98.38 43 ARG B O 1
ATOM 2400 N N . LEU B 1 44 ? 16.922 -15.086 -23.547 1 98.69 44 LEU B N 1
ATOM 2401 C CA . LEU B 1 44 ? 16.641 -16.047 -22.484 1 98.69 44 LEU B CA 1
ATOM 2402 C C . LEU B 1 44 ? 16.297 -17.406 -23.062 1 98.69 44 LEU B C 1
ATOM 2404 O O . LEU B 1 44 ? 16.641 -18.438 -22.469 1 98.69 44 LEU B O 1
ATOM 2408 N N . LYS B 1 45 ? 15.602 -17.469 -24.141 1 98.31 45 LYS B N 1
ATOM 2409 C CA . LYS B 1 45 ? 15.336 -18.734 -24.812 1 98.31 45 LYS B CA 1
ATOM 2410 C C . LYS B 1 45 ? 16.625 -19.422 -25.219 1 98.31 45 LYS B C 1
ATOM 2412 O O . LYS B 1 45 ? 16.75 -20.656 -25.125 1 98.31 45 LYS B O 1
ATOM 2417 N N . ALA B 1 46 ? 17.547 -18.625 -25.734 1 98.5 46 ALA B N 1
ATOM 2418 C CA . ALA B 1 46 ? 18.844 -19.172 -26.094 1 98.5 46 ALA B CA 1
ATOM 2419 C C . ALA B 1 46 ? 19.578 -19.703 -24.859 1 98.5 46 ALA B C 1
ATOM 2421 O O . ALA B 1 46 ? 20.266 -20.719 -24.922 1 98.5 46 ALA B O 1
ATOM 2422 N N . GLU B 1 47 ? 19.453 -19.016 -23.781 1 98.5 47 GLU B N 1
ATOM 2423 C CA . GLU B 1 47 ? 20.141 -19.344 -22.547 1 98.5 47 GLU B CA 1
ATOM 2424 C C . GLU B 1 47 ? 19.562 -20.594 -21.906 1 98.5 47 GLU B C 1
ATOM 2426 O O . GLU B 1 47 ? 20.297 -21.469 -21.422 1 98.5 47 GLU B O 1
ATOM 2431 N N . PHE B 1 48 ? 18.219 -20.75 -21.875 1 98.56 48 PHE B N 1
ATOM 2432 C CA . PHE B 1 48 ? 17.594 -21.766 -21.031 1 98.56 48 PHE B CA 1
ATOM 2433 C C . PHE B 1 48 ? 17 -22.875 -21.891 1 98.56 48 PHE B C 1
ATOM 2435 O O . PHE B 1 48 ? 16.594 -23.922 -21.375 1 98.56 48 PHE B O 1
ATOM 2442 N N . GLY B 1 49 ? 16.938 -22.688 -23.203 1 98 49 GLY B N 1
ATOM 2443 C CA . GLY B 1 49 ? 16.484 -23.703 -24.141 1 98 49 GLY B CA 1
ATOM 2444 C C . GLY B 1 49 ? 15 -24.016 -24.016 1 98 49 GLY B C 1
ATOM 2445 O O . GLY B 1 49 ? 14.188 -23.109 -23.781 1 98 49 GLY B O 1
ATOM 2446 N N . ASP B 1 50 ? 14.594 -25.219 -24.156 1 97.62 50 ASP B N 1
ATOM 2447 C CA . ASP B 1 50 ? 13.203 -25.656 -24.266 1 97.62 50 ASP B CA 1
ATOM 2448 C C . ASP B 1 50 ? 12.484 -25.547 -22.922 1 97.62 50 ASP B C 1
ATOM 2450 O O . ASP B 1 50 ? 11.25 -25.594 -22.859 1 97.62 50 ASP B O 1
ATOM 2454 N N . ALA B 1 51 ? 13.266 -25.422 -21.875 1 98.38 51 ALA B N 1
ATOM 2455 C CA . ALA B 1 51 ? 12.672 -25.344 -20.547 1 98.38 51 ALA B CA 1
ATOM 2456 C C . ALA B 1 51 ? 12.117 -23.938 -20.266 1 98.38 51 ALA B C 1
ATOM 2458 O O . ALA B 1 51 ? 11.484 -23.703 -19.234 1 98.38 51 ALA B O 1
ATOM 2459 N N . PHE B 1 52 ? 12.312 -23.047 -21.25 1 98.75 52 PHE B N 1
ATOM 2460 C CA . PHE B 1 52 ? 11.898 -21.656 -21.078 1 98.75 52 PHE B CA 1
ATOM 2461 C C . PHE B 1 52 ? 11.047 -21.203 -22.266 1 98.75 52 PHE B C 1
ATOM 2463 O O . PHE B 1 52 ? 11.375 -21.5 -23.422 1 98.75 52 PHE B O 1
ATOM 2470 N N . THR B 1 53 ? 10 -20.531 -22.031 1 98.81 53 THR B N 1
ATOM 2471 C CA . THR B 1 53 ? 9.156 -19.891 -23.031 1 98.81 53 THR B CA 1
ATOM 2472 C C . THR B 1 53 ? 8.938 -18.422 -22.672 1 98.81 53 THR B C 1
ATOM 2474 O O . THR B 1 53 ? 8.398 -18.094 -21.625 1 98.81 53 THR B O 1
ATOM 2477 N N . PRO B 1 54 ? 9.312 -17.516 -23.5 1 98.75 54 PRO B N 1
ATOM 2478 C CA . PRO B 1 54 ? 9.117 -16.094 -23.219 1 98.75 54 PRO B CA 1
ATOM 2479 C C . PRO B 1 54 ? 7.664 -15.648 -23.406 1 98.75 54 PRO B C 1
ATOM 2481 O O . PRO B 1 54 ? 6.98 -16.125 -24.312 1 98.75 54 PRO B O 1
ATOM 2484 N N . LEU B 1 55 ? 7.176 -14.891 -22.5 1 98.88 55 LEU B N 1
ATOM 2485 C CA . LEU B 1 55 ? 5.941 -14.125 -22.625 1 98.88 55 LEU B CA 1
ATOM 2486 C C . LEU B 1 55 ? 6.234 -12.641 -22.781 1 98.88 55 LEU B C 1
ATOM 2488 O O . LEU B 1 55 ? 6.816 -12.023 -21.875 1 98.88 55 LEU B O 1
ATOM 2492 N N . VAL B 1 56 ? 5.816 -11.992 -23.891 1 98.62 56 VAL B N 1
ATOM 2493 C CA . VAL B 1 56 ? 6.195 -10.609 -24.141 1 98.62 56 VAL B CA 1
ATOM 2494 C C . VAL B 1 56 ? 5.035 -9.688 -23.781 1 98.62 56 VAL B C 1
ATOM 2496 O O . VAL B 1 56 ? 4.105 -9.5 -24.562 1 98.62 56 VAL B O 1
ATOM 2499 N N . PHE B 1 57 ? 5.152 -9.07 -22.562 1 98.75 57 PHE B N 1
ATOM 2500 C CA . PHE B 1 57 ? 4.168 -8.078 -22.172 1 98.75 57 PHE B CA 1
ATOM 2501 C C . PHE B 1 57 ? 4.695 -7.223 -21.016 1 98.75 57 PHE B C 1
ATOM 2503 O O . PHE B 1 57 ? 5.617 -7.633 -20.312 1 98.75 57 PHE B O 1
ATOM 2510 N N . ASP B 1 58 ? 4.195 -6.07 -20.906 1 98.56 58 ASP B N 1
ATOM 2511 C CA . ASP B 1 58 ? 4.285 -5.246 -19.703 1 98.56 58 ASP B CA 1
ATOM 2512 C C . ASP B 1 58 ? 3.119 -5.531 -18.766 1 98.56 58 ASP B C 1
ATOM 2514 O O . ASP B 1 58 ? 1.964 -5.586 -19.188 1 98.56 58 ASP B O 1
ATOM 2518 N N . VAL B 1 59 ? 3.4 -5.715 -17.484 1 98.75 59 VAL B N 1
ATOM 2519 C CA . VAL B 1 59 ? 2.375 -6.133 -16.531 1 98.75 59 VAL B CA 1
ATOM 2520 C C . VAL B 1 59 ? 1.303 -5.047 -16.422 1 98.75 59 VAL B C 1
ATOM 2522 O O . VAL B 1 59 ? 0.2 -5.305 -15.938 1 98.75 59 VAL B O 1
ATOM 2525 N N . VAL B 1 60 ? 1.608 -3.789 -16.844 1 98.31 60 VAL B N 1
ATOM 2526 C CA . VAL B 1 60 ? 0.614 -2.725 -16.734 1 98.31 60 VAL B CA 1
ATOM 2527 C C . VAL B 1 60 ? -0.345 -2.789 -17.922 1 98.31 60 VAL B C 1
ATOM 2529 O O . VAL B 1 60 ? -1.373 -2.109 -17.938 1 98.31 60 VAL B O 1
ATOM 2532 N N . ASP B 1 61 ? -0.016 -3.557 -18.938 1 98.62 61 ASP B N 1
ATOM 2533 C CA . ASP B 1 61 ? -0.881 -3.746 -20.109 1 98.62 61 ASP B CA 1
ATOM 2534 C C . ASP B 1 61 ? -1.829 -4.926 -19.891 1 98.62 61 ASP B C 1
ATOM 2536 O O . ASP B 1 61 ? -1.5 -6.059 -20.25 1 98.62 61 ASP B O 1
ATOM 2540 N N . GLU B 1 62 ? -2.963 -4.641 -19.406 1 98.44 62 GLU B N 1
ATOM 2541 C CA . GLU B 1 62 ? -3.934 -5.66 -19.016 1 98.44 62 GLU B CA 1
ATOM 2542 C C . GLU B 1 62 ? -4.215 -6.617 -20.172 1 98.44 62 GLU B C 1
ATOM 2544 O O . GLU B 1 62 ? -4.203 -7.836 -19.984 1 98.44 62 GLU B O 1
ATOM 2549 N N . ALA B 1 63 ? -4.48 -6.09 -21.328 1 98.5 63 ALA B N 1
ATOM 2550 C CA . ALA B 1 63 ? -4.812 -6.906 -22.484 1 98.5 63 ALA B CA 1
ATOM 2551 C C . ALA B 1 63 ? -3.648 -7.812 -22.875 1 98.5 63 ALA B C 1
ATOM 2553 O O . ALA B 1 63 ? -3.848 -8.984 -23.219 1 98.5 63 ALA B O 1
ATOM 2554 N N . ALA B 1 64 ? -2.439 -7.309 -22.859 1 98.81 64 ALA B N 1
ATOM 2555 C CA . ALA B 1 64 ? -1.254 -8.094 -23.203 1 98.81 64 ALA B CA 1
ATOM 2556 C C . ALA B 1 64 ? -1.026 -9.211 -22.203 1 98.81 64 ALA B C 1
ATOM 2558 O O . ALA B 1 64 ? -0.621 -10.32 -22.562 1 98.81 64 ALA B O 1
ATOM 2559 N N . VAL B 1 65 ? -1.278 -8.93 -20.938 1 98.88 65 VAL B N 1
ATOM 2560 C CA . VAL B 1 65 ? -1.13 -9.938 -19.906 1 98.88 65 VAL B CA 1
ATOM 2561 C C . VAL B 1 65 ? -2.119 -11.078 -20.141 1 98.88 65 VAL B C 1
ATOM 2563 O O . VAL B 1 65 ? -1.759 -12.25 -20.047 1 98.88 65 VAL B O 1
ATOM 2566 N N . ARG B 1 66 ? -3.352 -10.766 -20.453 1 98.75 66 ARG B N 1
ATOM 2567 C CA . ARG B 1 66 ? -4.367 -11.773 -20.719 1 98.75 66 ARG B CA 1
ATOM 2568 C C . ARG B 1 66 ? -3.998 -12.617 -21.938 1 98.75 66 ARG B C 1
ATOM 2570 O O . ARG B 1 66 ? -4.25 -13.82 -21.969 1 98.75 66 ARG B O 1
ATOM 2577 N N . ALA B 1 67 ? -3.449 -11.961 -22.953 1 98.75 67 ALA B N 1
ATOM 2578 C CA . ALA B 1 67 ? -2.975 -12.695 -24.125 1 98.75 67 ALA B CA 1
ATOM 2579 C C . ALA B 1 67 ? -1.871 -13.68 -23.734 1 98.75 67 ALA B C 1
ATOM 2581 O O . ALA B 1 67 ? -1.823 -14.797 -24.25 1 98.75 67 ALA B O 1
ATOM 2582 N N . GLY B 1 68 ? -0.979 -13.219 -22.859 1 98.81 68 GLY B N 1
ATOM 2583 C CA . GLY B 1 68 ? 0.042 -14.117 -22.344 1 98.81 68 GLY B CA 1
ATOM 2584 C C . GLY B 1 68 ? -0.532 -15.312 -21.609 1 98.81 68 GLY B C 1
ATOM 2585 O O . GLY B 1 68 ? -0.043 -16.438 -21.75 1 98.81 68 GLY B O 1
ATOM 2586 N N . ALA B 1 69 ? -1.561 -15.109 -20.844 1 98.88 69 ALA B N 1
ATOM 2587 C CA . ALA B 1 69 ? -2.205 -16.203 -20.109 1 98.88 69 ALA B CA 1
ATOM 2588 C C . ALA B 1 69 ? -2.826 -17.219 -21.062 1 98.88 69 ALA B C 1
ATOM 2590 O O . ALA B 1 69 ? -2.807 -18.422 -20.812 1 98.88 69 ALA B O 1
ATOM 2591 N N . ARG B 1 70 ? -3.389 -16.688 -22.141 1 98.75 70 ARG B N 1
ATOM 2592 C CA . ARG B 1 70 ? -3.949 -17.594 -23.141 1 98.75 70 ARG B CA 1
ATOM 2593 C C . ARG B 1 70 ? -2.859 -18.453 -23.781 1 98.75 70 ARG B C 1
ATOM 2595 O O . ARG B 1 70 ? -3.074 -19.625 -24.047 1 98.75 70 ARG B O 1
ATOM 2602 N N . GLN B 1 71 ? -1.744 -17.859 -24.047 1 98.69 71 GLN B N 1
ATOM 2603 C CA . GLN B 1 71 ? -0.604 -18.609 -24.562 1 98.69 71 GLN B CA 1
ATOM 2604 C C . GLN B 1 71 ? -0.202 -19.719 -23.594 1 98.69 71 GLN B C 1
ATOM 2606 O O . GLN B 1 71 ? 0.059 -20.844 -24.016 1 98.69 71 GLN B O 1
ATOM 2611 N N . VAL B 1 72 ? -0.138 -19.422 -22.344 1 98.88 72 VAL B N 1
ATOM 2612 C CA . VAL B 1 72 ? 0.239 -20.391 -21.312 1 98.88 72 VAL B CA 1
ATOM 2613 C C . VAL B 1 72 ? -0.817 -21.5 -21.234 1 98.88 72 VAL B C 1
ATOM 2615 O O . VAL B 1 72 ? -0.484 -22.688 -21.156 1 98.88 72 VAL B O 1
ATOM 2618 N N . GLU B 1 73 ? -2.043 -21.094 -21.234 1 98.69 73 GLU B N 1
ATOM 2619 C CA . GLU B 1 73 ? -3.145 -22.047 -21.203 1 98.69 73 GLU B CA 1
ATOM 2620 C C . GLU B 1 73 ? -3.033 -23.062 -22.328 1 98.69 73 GLU B C 1
ATOM 2622 O O . GLU B 1 73 ? -3.174 -24.266 -22.094 1 98.69 73 GLU B O 1
ATOM 2627 N N . ALA B 1 74 ? -2.797 -22.547 -23.516 1 98.5 74 ALA B N 1
ATOM 2628 C CA . ALA B 1 74 ? -2.658 -23.422 -24.672 1 98.5 74 ALA B CA 1
ATOM 2629 C C . ALA B 1 74 ? -1.493 -24.391 -24.5 1 98.5 74 ALA B C 1
ATOM 2631 O O . ALA B 1 74 ? -1.604 -25.578 -24.828 1 98.5 74 ALA B O 1
ATOM 2632 N N . ALA B 1 75 ? -0.43 -23.953 -23.984 1 98.06 75 ALA B N 1
ATOM 2633 C CA . ALA B 1 75 ? 0.769 -24.766 -23.797 1 98.06 75 ALA B CA 1
ATOM 2634 C C . ALA B 1 75 ? 0.555 -25.812 -22.719 1 98.06 75 ALA B C 1
ATOM 2636 O O . ALA B 1 75 ? 1.097 -26.922 -22.812 1 98.06 75 ALA B O 1
ATOM 2637 N N . LEU B 1 76 ? -0.166 -25.484 -21.703 1 97.44 76 LEU B N 1
ATOM 2638 C CA . LEU B 1 76 ? -0.408 -26.391 -20.594 1 97.44 76 LEU B CA 1
ATOM 2639 C C . LEU B 1 76 ? -1.239 -27.594 -21.031 1 97.44 76 LEU B C 1
ATOM 2641 O O . LEU B 1 76 ? -1.132 -28.672 -20.453 1 97.44 76 LEU B O 1
ATOM 2645 N N . GLY B 1 77 ? -2.145 -27.391 -22.016 1 95.88 77 GLY B N 1
ATOM 2646 C CA . GLY B 1 77 ? -2.957 -28.484 -22.531 1 95.88 77 GLY B CA 1
ATOM 2647 C C . GLY B 1 77 ? -3.855 -29.109 -21.484 1 95.88 77 GLY B C 1
ATOM 2648 O O . GLY B 1 77 ? -3.959 -30.344 -21.391 1 95.88 77 GLY B O 1
ATOM 2649 N N . GLY B 1 78 ? -4.355 -28.312 -20.594 1 94.25 78 GLY B N 1
ATOM 2650 C CA . GLY B 1 78 ? -5.281 -28.812 -19.594 1 94.25 78 GLY B CA 1
ATOM 2651 C C . GLY B 1 78 ? -4.629 -29.047 -18.25 1 94.25 78 GLY B C 1
ATOM 2652 O O . GLY B 1 78 ? -5.316 -29.203 -17.234 1 94.25 78 GLY B O 1
ATOM 2653 N N . ALA B 1 79 ? -3.277 -29.062 -18.219 1 96.62 79 ALA B N 1
ATOM 2654 C CA . ALA B 1 79 ? -2.58 -29.219 -16.938 1 96.62 79 ALA B CA 1
ATOM 2655 C C . ALA B 1 79 ? -2.713 -27.953 -16.094 1 96.62 79 ALA B C 1
ATOM 2657 O O . ALA B 1 79 ? -2.943 -26.859 -16.609 1 96.62 79 ALA B O 1
ATOM 2658 N N . THR B 1 80 ? -2.592 -28.188 -14.812 1 97.69 80 THR B N 1
ATOM 2659 C CA . THR B 1 80 ? -2.65 -27.062 -13.875 1 97.69 80 THR B CA 1
ATOM 2660 C C . THR B 1 80 ? -1.299 -26.359 -13.789 1 97.69 80 THR B C 1
ATOM 2662 O O . THR B 1 80 ? -0.256 -27.016 -13.727 1 97.69 80 THR B O 1
ATOM 2665 N N . LEU B 1 81 ? -1.351 -25.062 -13.883 1 98.69 81 LEU B N 1
ATOM 2666 C CA . LEU B 1 81 ? -0.151 -24.266 -13.625 1 98.69 81 LEU B CA 1
ATOM 2667 C C . LEU B 1 81 ? 0.302 -24.438 -12.172 1 98.69 81 LEU B C 1
ATOM 2669 O O . LEU B 1 81 ? -0.507 -24.328 -11.25 1 98.69 81 LEU B O 1
ATOM 2673 N N . ALA B 1 82 ? 1.613 -24.641 -11.977 1 98.62 82 ALA B N 1
ATOM 2674 C CA . ALA B 1 82 ? 2.115 -24.953 -10.641 1 98.62 82 ALA B CA 1
ATOM 2675 C C . ALA B 1 82 ? 2.297 -23.672 -9.82 1 98.62 82 ALA B C 1
ATOM 2677 O O . ALA B 1 82 ? 2.207 -23.703 -8.594 1 98.62 82 ALA B O 1
ATOM 2678 N N . GLY B 1 83 ? 2.588 -22.625 -10.547 1 98.81 83 GLY B N 1
ATOM 2679 C CA . GLY B 1 83 ? 2.811 -21.422 -9.766 1 98.81 83 GLY B CA 1
ATOM 2680 C C . GLY B 1 83 ? 2.82 -20.156 -10.602 1 98.81 83 GLY B C 1
ATOM 2681 O 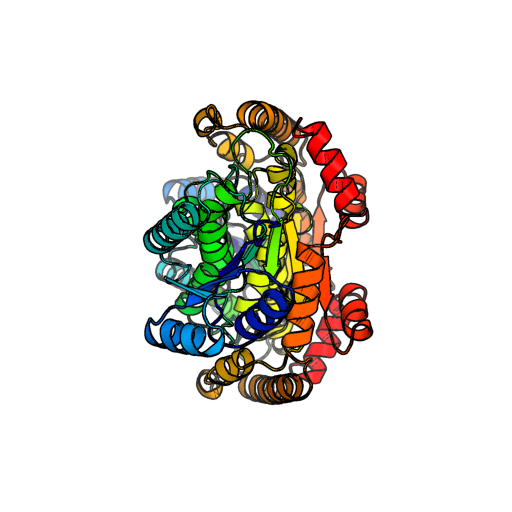O . GLY B 1 83 ? 3.135 -20.203 -11.797 1 98.81 83 GLY B O 1
ATOM 2682 N N . LEU B 1 84 ? 2.434 -19.078 -10.039 1 98.94 84 LEU B N 1
ATOM 2683 C CA . LEU B 1 84 ? 2.623 -17.703 -10.508 1 98.94 84 LEU B CA 1
ATOM 2684 C C . LEU B 1 84 ? 3.521 -16.922 -9.555 1 98.94 84 LEU B C 1
ATOM 2686 O O . LEU B 1 84 ? 3.227 -16.812 -8.367 1 98.94 84 LEU B O 1
ATOM 2690 N N . VAL B 1 85 ? 4.648 -16.484 -10.055 1 98.94 85 VAL B N 1
ATOM 2691 C CA . VAL B 1 85 ? 5.535 -15.617 -9.289 1 98.94 85 VAL B CA 1
ATOM 2692 C C . VAL B 1 85 ? 5.41 -14.18 -9.789 1 98.94 85 VAL B C 1
ATOM 2694 O O . VAL B 1 85 ? 5.906 -13.852 -10.867 1 98.94 85 VAL B O 1
ATOM 2697 N N . ASN B 1 86 ? 4.73 -13.391 -9.016 1 98.94 86 ASN B N 1
ATOM 2698 C CA . ASN B 1 86 ? 4.699 -11.953 -9.289 1 98.94 86 ASN B CA 1
ATOM 2699 C C . ASN B 1 86 ? 5.988 -11.273 -8.844 1 98.94 86 ASN B C 1
ATOM 2701 O O . ASN B 1 86 ? 6.113 -10.867 -7.688 1 98.94 86 ASN B O 1
ATOM 2705 N N . ASN B 1 87 ? 6.848 -11.094 -9.789 1 98.5 87 ASN B N 1
ATOM 2706 C CA . ASN B 1 87 ? 8.188 -10.586 -9.523 1 98.5 87 ASN B CA 1
ATOM 2707 C C . ASN B 1 87 ? 8.422 -9.234 -10.188 1 98.5 87 ASN B C 1
ATOM 2709 O O . ASN B 1 87 ? 9.203 -8.414 -9.688 1 98.5 87 ASN B O 1
ATOM 2713 N N . ALA B 1 88 ? 7.727 -8.984 -11.344 1 97.5 88 ALA B N 1
ATOM 2714 C CA . ALA B 1 88 ? 7.906 -7.715 -12.039 1 97.5 88 ALA B CA 1
ATOM 2715 C C . ALA B 1 88 ? 7.664 -6.535 -11.102 1 97.5 88 ALA B C 1
ATOM 2717 O O . ALA B 1 88 ? 6.691 -6.527 -10.344 1 97.5 88 ALA B O 1
ATOM 2718 N N . GLY B 1 89 ? 8.539 -5.633 -11.117 1 94.12 89 GLY B N 1
ATOM 2719 C CA . GLY B 1 89 ? 8.438 -4.438 -10.289 1 94.12 89 GLY B CA 1
ATOM 2720 C C . GLY B 1 89 ? 9.531 -3.426 -10.57 1 94.12 89 GLY B C 1
ATOM 2721 O O . GLY B 1 89 ? 10.516 -3.738 -11.25 1 94.12 89 GLY B O 1
ATOM 2722 N N . ILE B 1 90 ? 9.297 -2.246 -10.125 1 92.88 90 ILE B N 1
ATOM 2723 C CA . ILE B 1 90 ? 10.273 -1.173 -10.242 1 92.88 90 ILE B CA 1
ATOM 2724 C C . ILE B 1 90 ? 10.453 -0.482 -8.898 1 92.88 90 ILE B C 1
ATOM 2726 O O . ILE B 1 90 ? 9.695 -0.731 -7.957 1 92.88 90 ILE B O 1
ATOM 2730 N N . ALA B 1 91 ? 11.5 0.244 -8.805 1 91.12 91 ALA B N 1
ATOM 2731 C CA . ALA B 1 91 ? 11.75 1.089 -7.637 1 91.12 91 ALA B CA 1
ATOM 2732 C C . ALA B 1 91 ? 11.953 2.545 -8.047 1 91.12 91 ALA B C 1
ATOM 2734 O O . ALA B 1 91 ? 12.898 2.867 -8.773 1 91.12 91 ALA B O 1
ATOM 2735 N N . VAL B 1 92 ? 11.008 3.375 -7.695 1 90.06 92 VAL B N 1
ATOM 2736 C CA . VAL B 1 92 ? 11.117 4.824 -7.844 1 90.06 92 VAL B CA 1
ATOM 2737 C C . VAL B 1 92 ? 11.641 5.434 -6.547 1 90.06 92 VAL B C 1
ATOM 2739 O O . VAL B 1 92 ? 11.078 5.211 -5.473 1 90.06 92 VAL B O 1
ATOM 2742 N N . ALA B 1 93 ? 12.781 6.133 -6.652 1 89.88 93 ALA B N 1
ATOM 2743 C CA . ALA B 1 93 ? 13.406 6.766 -5.496 1 89.88 93 ALA B CA 1
ATOM 2744 C C . ALA B 1 93 ? 13.242 8.281 -5.555 1 89.88 93 ALA B C 1
ATOM 2746 O O . ALA B 1 93 ? 13.227 8.875 -6.637 1 89.88 93 ALA B O 1
ATOM 2747 N N . GLY B 1 94 ? 13.156 8.922 -4.41 1 92.25 94 GLY B N 1
ATOM 2748 C CA . GLY B 1 94 ? 13.078 10.367 -4.277 1 92.25 94 GLY B CA 1
ATOM 2749 C C . GLY B 1 94 ? 12.305 10.812 -3.045 1 92.25 94 GLY B C 1
ATOM 2750 O O . GLY B 1 94 ? 11.508 10.047 -2.498 1 92.25 94 GLY B O 1
ATOM 2751 N N . PRO B 1 95 ? 12.641 12.031 -2.576 1 96.19 95 PRO B N 1
ATOM 2752 C CA . PRO B 1 95 ? 11.859 12.562 -1.452 1 96.19 95 PRO B CA 1
ATOM 2753 C C . PRO B 1 95 ? 10.391 12.766 -1.796 1 96.19 95 PRO B C 1
ATOM 2755 O O . PRO B 1 95 ? 10.07 13.367 -2.822 1 96.19 95 PRO B O 1
ATOM 2758 N N . LEU B 1 96 ? 9.531 12.32 -0.939 1 97.81 96 LEU B N 1
ATOM 2759 C CA . LEU B 1 96 ? 8.094 12.367 -1.188 1 97.81 96 LEU B CA 1
ATOM 2760 C C . LEU B 1 96 ? 7.629 13.805 -1.408 1 97.81 96 LEU B C 1
ATOM 2762 O O . LEU B 1 96 ? 6.719 14.055 -2.201 1 97.81 96 LEU B O 1
ATOM 2766 N N . LEU B 1 97 ? 8.258 14.75 -0.8 1 97.62 97 LEU B N 1
ATOM 2767 C CA . LEU B 1 97 ? 7.848 16.156 -0.893 1 97.62 97 LEU B CA 1
ATOM 2768 C C . LEU B 1 97 ? 8.109 16.703 -2.289 1 97.62 97 LEU B C 1
ATOM 2770 O O . LEU B 1 97 ? 7.461 17.672 -2.711 1 97.62 97 LEU B O 1
ATOM 2774 N N . TYR B 1 98 ? 9.023 16.094 -3.002 1 96.5 98 TYR B N 1
ATOM 2775 C CA . TYR B 1 98 ? 9.508 16.75 -4.219 1 96.5 98 TYR B CA 1
ATOM 2776 C C . TYR B 1 98 ? 9.359 15.828 -5.422 1 96.5 98 TYR B C 1
ATOM 2778 O O . TYR B 1 98 ? 9.547 16.25 -6.566 1 96.5 98 TYR B O 1
ATOM 2786 N N . LEU B 1 99 ? 9.023 14.625 -5.156 1 95.19 99 LEU B N 1
ATOM 2787 C CA . LEU B 1 99 ? 8.922 13.625 -6.211 1 95.19 99 LEU B CA 1
ATOM 2788 C C . LEU B 1 99 ? 7.797 13.969 -7.184 1 95.19 99 LEU B C 1
ATOM 2790 O O . LEU B 1 99 ? 6.699 14.336 -6.762 1 95.19 99 LEU B O 1
ATOM 2794 N N . PRO B 1 100 ? 8.07 13.938 -8.547 1 96.31 100 PRO B N 1
ATOM 2795 C CA . PRO B 1 100 ? 6.945 14.094 -9.477 1 96.31 100 PRO B CA 1
ATOM 2796 C C . PRO B 1 100 ? 5.824 13.094 -9.227 1 96.31 100 PRO B C 1
ATOM 2798 O O . PRO B 1 100 ? 6.078 11.891 -9.125 1 96.31 100 PRO B O 1
ATOM 2801 N N . VAL B 1 101 ? 4.609 13.547 -9.211 1 98.12 101 VAL B N 1
ATOM 2802 C CA . VAL B 1 101 ? 3.453 12.734 -8.852 1 98.12 101 VAL B CA 1
ATOM 2803 C C . VAL B 1 101 ? 3.283 11.602 -9.859 1 98.12 101 VAL B C 1
ATOM 2805 O O . VAL B 1 101 ? 2.887 10.492 -9.5 1 98.12 101 VAL B O 1
ATOM 2808 N N . GLU B 1 102 ? 3.598 11.875 -11.086 1 97.75 102 GLU B N 1
ATOM 2809 C CA . GLU B 1 102 ? 3.443 10.875 -12.141 1 97.75 102 GLU B CA 1
ATOM 2810 C C . GLU B 1 102 ? 4.352 9.672 -11.898 1 97.75 102 GLU B C 1
ATOM 2812 O O . GLU B 1 102 ? 4 8.547 -12.25 1 97.75 102 GLU B O 1
ATOM 2817 N N . GLU B 1 103 ? 5.543 9.859 -11.344 1 96.44 103 GLU B N 1
ATOM 2818 C CA . GLU B 1 103 ? 6.441 8.75 -11.031 1 96.44 103 GLU B CA 1
ATOM 2819 C C . GLU B 1 103 ? 5.887 7.895 -9.898 1 96.44 103 GLU B C 1
ATOM 2821 O O . GLU B 1 103 ? 6.031 6.672 -9.914 1 96.44 103 GLU B O 1
ATOM 2826 N N . PHE B 1 104 ? 5.289 8.586 -8.945 1 97.94 104 PHE B N 1
ATOM 2827 C CA . PHE B 1 104 ? 4.609 7.867 -7.871 1 97.94 104 PHE B CA 1
ATOM 2828 C C . PHE B 1 104 ? 3.473 7.02 -8.422 1 97.94 104 PHE B C 1
ATOM 2830 O O . PHE B 1 104 ? 3.344 5.844 -8.078 1 97.94 104 PHE B O 1
ATOM 2837 N N . ARG B 1 105 ? 2.674 7.602 -9.312 1 98.12 105 ARG B N 1
ATOM 2838 C CA . ARG B 1 105 ? 1.564 6.914 -9.961 1 98.12 105 ARG B CA 1
ATOM 2839 C C . ARG B 1 105 ? 2.055 5.691 -10.734 1 98.12 105 ARG B C 1
ATOM 2841 O O . ARG B 1 105 ? 1.43 4.629 -10.688 1 98.12 105 ARG B O 1
ATOM 2848 N N . TYR B 1 106 ? 3.094 5.902 -11.375 1 97.25 106 TYR B N 1
ATOM 2849 C CA . TYR B 1 106 ? 3.627 4.809 -12.18 1 97.25 106 TYR B CA 1
ATOM 2850 C C . TYR B 1 106 ? 4.133 3.676 -11.297 1 97.25 106 TYR B C 1
ATOM 2852 O O . TYR B 1 106 ? 3.982 2.5 -11.633 1 97.25 106 TYR B O 1
ATOM 2860 N N . GLN B 1 107 ? 4.824 4.004 -10.148 1 97.06 107 GLN B N 1
ATOM 2861 C CA . GLN B 1 107 ? 5.227 3.014 -9.156 1 97.06 107 GLN B CA 1
ATOM 2862 C C . GLN B 1 107 ? 4.039 2.156 -8.727 1 97.06 107 GLN B C 1
ATOM 2864 O O . GLN B 1 107 ? 4.137 0.929 -8.672 1 97.06 107 GLN B O 1
ATOM 2869 N N . LEU B 1 108 ? 2.934 2.805 -8.398 1 98.75 108 LEU B N 1
ATOM 2870 C CA . LEU B 1 108 ? 1.721 2.104 -7.984 1 98.75 108 LEU B CA 1
ATOM 2871 C C . LEU B 1 108 ? 1.207 1.202 -9.102 1 98.75 108 LEU B C 1
ATOM 2873 O O . LEU B 1 108 ? 0.823 0.057 -8.852 1 98.75 108 LEU B O 1
ATOM 2877 N N . GLU B 1 109 ? 1.221 1.731 -10.281 1 98.69 109 GLU B N 1
ATOM 2878 C CA . GLU B 1 109 ? 0.693 1.022 -11.445 1 98.69 109 GLU B CA 1
ATOM 2879 C C . GLU B 1 109 ? 1.446 -0.282 -11.688 1 98.69 109 GLU B C 1
ATOM 2881 O O . GLU B 1 109 ? 0.833 -1.333 -11.883 1 98.69 109 GLU B O 1
ATOM 2886 N N . VAL B 1 110 ? 2.711 -0.247 -11.648 1 98.25 110 VAL B N 1
ATOM 2887 C CA . VAL B 1 110 ? 3.523 -1.417 -11.961 1 98.25 110 VAL B CA 1
ATOM 2888 C C . VAL B 1 110 ? 3.479 -2.406 -10.805 1 98.25 110 VAL B C 1
ATOM 2890 O O . VAL B 1 110 ? 3.186 -3.588 -10.992 1 98.25 110 VAL B O 1
ATOM 2893 N N . ASN B 1 111 ? 3.721 -1.912 -9.602 1 98.56 111 ASN B N 1
ATOM 2894 C CA . ASN B 1 111 ? 3.998 -2.793 -8.477 1 98.56 111 ASN B CA 1
ATOM 2895 C C . ASN B 1 111 ? 2.713 -3.326 -7.848 1 98.56 111 ASN B C 1
ATOM 2897 O O . ASN B 1 111 ? 2.744 -4.285 -7.074 1 98.56 111 ASN B O 1
ATOM 2901 N N . LEU B 1 112 ? 1.554 -2.668 -8.125 1 98.88 112 LEU B N 1
ATOM 2902 C CA . LEU B 1 112 ? 0.316 -3.137 -7.508 1 98.88 112 LEU B CA 1
ATOM 2903 C C . LEU B 1 112 ? -0.716 -3.498 -8.57 1 98.88 112 LEU B C 1
ATOM 2905 O O . LEU B 1 112 ? -1.196 -4.633 -8.617 1 98.88 112 LEU B O 1
ATOM 2909 N N . THR B 1 113 ? -1.016 -2.553 -9.469 1 98.88 113 THR B N 1
ATOM 2910 C CA . THR B 1 113 ? -1.979 -2.861 -10.523 1 98.88 113 THR B CA 1
ATOM 2911 C C . THR B 1 113 ? -1.455 -3.975 -11.422 1 98.88 113 THR B C 1
ATOM 2913 O O . THR B 1 113 ? -2.219 -4.84 -11.859 1 98.88 113 THR B O 1
ATOM 2916 N N . GLY B 1 114 ? -0.176 -3.922 -11.742 1 98.88 114 GLY B N 1
ATOM 2917 C CA . GLY B 1 114 ? 0.44 -4.988 -12.516 1 98.88 114 GLY B CA 1
ATOM 2918 C C . GLY B 1 114 ? 0.283 -6.355 -11.875 1 98.88 114 GLY B C 1
ATOM 2919 O O . GLY B 1 114 ? 0.056 -7.348 -12.57 1 98.88 114 GLY B O 1
ATOM 2920 N N . VAL B 1 115 ? 0.385 -6.438 -10.555 1 98.94 115 VAL B N 1
ATOM 2921 C CA . VAL B 1 115 ? 0.214 -7.688 -9.82 1 98.94 115 VAL B CA 1
ATOM 2922 C C . VAL B 1 115 ? -1.226 -8.172 -9.961 1 98.94 115 VAL B C 1
ATOM 2924 O O . VAL B 1 115 ? -1.467 -9.367 -10.148 1 98.94 115 VAL B O 1
ATOM 2927 N N . LEU B 1 116 ? -2.184 -7.242 -9.82 1 98.94 116 LEU B N 1
ATOM 2928 C CA . LEU B 1 116 ? -3.584 -7.605 -10.008 1 98.94 116 LEU B CA 1
ATOM 2929 C C . LEU B 1 116 ? -3.818 -8.156 -11.414 1 98.94 116 LEU B C 1
ATOM 2931 O O . LEU B 1 116 ? -4.473 -9.188 -11.57 1 98.94 116 LEU B O 1
ATOM 2935 N N . ASN B 1 117 ? -3.305 -7.465 -12.453 1 98.88 117 ASN B N 1
ATOM 2936 C CA . ASN B 1 117 ? -3.439 -7.918 -13.836 1 98.88 117 ASN B CA 1
ATOM 2937 C C . ASN B 1 117 ? -2.961 -9.352 -14 1 98.88 117 ASN B C 1
ATOM 2939 O O . ASN B 1 117 ? -3.676 -10.188 -14.555 1 98.88 117 ASN B O 1
ATOM 2943 N N . ALA B 1 118 ? -1.771 -9.609 -13.5 1 98.94 118 ALA B N 1
ATOM 2944 C CA . ALA B 1 118 ? -1.192 -10.945 -13.633 1 98.94 118 ALA B CA 1
ATOM 2945 C C . ALA B 1 118 ? -2.002 -11.977 -12.844 1 98.94 118 ALA B C 1
ATOM 2947 O O . ALA B 1 118 ? -2.277 -13.07 -13.344 1 98.94 118 ALA B O 1
ATOM 2948 N N . THR B 1 119 ? -2.373 -11.633 -11.617 1 98.94 119 THR B N 1
ATOM 2949 C CA . THR B 1 119 ? -3.131 -12.539 -10.758 1 98.94 119 THR B CA 1
ATOM 2950 C C . THR B 1 119 ? -4.449 -12.93 -11.414 1 98.94 119 THR B C 1
ATOM 2952 O O . THR B 1 119 ? -4.785 -14.117 -11.5 1 98.94 119 THR B O 1
ATOM 2955 N N . GLN B 1 120 ? -5.184 -11.953 -11.922 1 98.81 120 GLN B N 1
ATOM 2956 C CA . GLN B 1 120 ? -6.473 -12.234 -12.555 1 98.81 120 GLN B CA 1
ATOM 2957 C C . GLN B 1 120 ? -6.301 -13.086 -13.805 1 98.81 120 GLN B C 1
ATOM 2959 O O . GLN B 1 120 ? -7.121 -13.961 -14.078 1 98.81 120 GLN B O 1
ATOM 2964 N N . ALA B 1 121 ? -5.277 -12.859 -14.547 1 98.88 121 ALA B N 1
ATOM 2965 C CA . ALA B 1 121 ? -5.066 -13.555 -15.812 1 98.88 121 ALA B CA 1
ATOM 2966 C C . ALA B 1 121 ? -4.66 -15.008 -15.578 1 98.88 121 ALA B C 1
ATOM 2968 O O . ALA B 1 121 ? -5.102 -15.906 -16.297 1 98.88 121 ALA B O 1
ATOM 2969 N N . PHE B 1 122 ? -3.865 -15.289 -14.547 1 98.94 122 PHE B N 1
ATOM 2970 C CA . PHE B 1 122 ? -3.219 -16.594 -14.453 1 98.94 122 PHE B CA 1
ATOM 2971 C C . PHE B 1 122 ? -3.84 -17.422 -13.344 1 98.94 122 PHE B C 1
ATOM 2973 O O . PHE B 1 122 ? -3.658 -18.641 -13.297 1 98.94 122 PHE B O 1
ATOM 2980 N N . ALA B 1 123 ? -4.562 -16.828 -12.383 1 98.69 123 ALA B N 1
ATOM 2981 C CA . ALA B 1 123 ? -5.121 -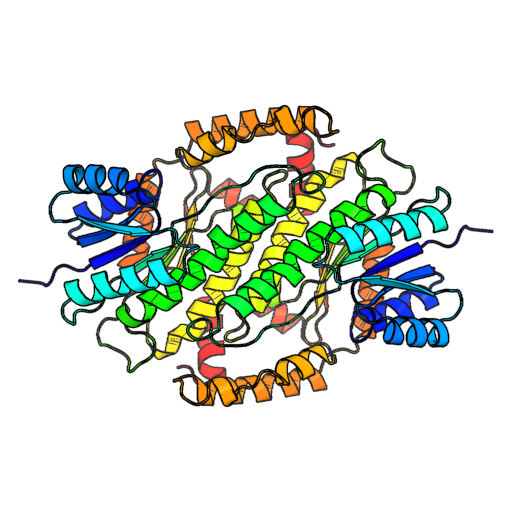17.547 -11.234 1 98.69 123 ALA B CA 1
ATOM 2982 C C . ALA B 1 123 ? -6.004 -18.703 -11.688 1 98.69 123 ALA B C 1
ATOM 2984 O O . ALA B 1 123 ? -5.969 -19.781 -11.102 1 98.69 123 ALA B O 1
ATOM 2985 N N . PRO B 1 124 ? -6.82 -18.484 -12.758 1 98.19 124 PRO B N 1
ATOM 2986 C CA . PRO B 1 124 ? -7.633 -19.609 -13.203 1 98.19 124 PRO B CA 1
ATOM 2987 C C . PRO B 1 124 ? -6.789 -20.828 -13.609 1 98.19 124 PRO B C 1
ATOM 2989 O O . PRO B 1 124 ? -7.203 -21.969 -13.398 1 98.19 124 PRO B O 1
ATOM 2992 N N . LEU B 1 125 ? -5.648 -20.625 -14.141 1 98.62 125 LEU B N 1
ATOM 2993 C CA . LEU B 1 125 ? -4.766 -21.703 -14.57 1 98.62 125 LEU B CA 1
ATOM 2994 C C . LEU B 1 125 ? -4.152 -22.422 -13.367 1 98.62 125 LEU B C 1
ATOM 2996 O O . LEU B 1 125 ? -3.619 -23.531 -13.5 1 98.62 125 LEU B O 1
ATOM 3000 N N . LEU B 1 126 ? -4.199 -21.734 -12.18 1 98.75 126 LEU B N 1
ATOM 3001 C CA . LEU B 1 126 ? -3.689 -22.312 -10.945 1 98.75 126 LEU B CA 1
ATOM 3002 C C . LEU B 1 126 ? -4.746 -23.172 -10.266 1 98.75 126 LEU B C 1
ATOM 3004 O O . LEU B 1 126 ? -4.465 -23.844 -9.266 1 98.75 126 LEU B O 1
ATOM 3008 N N . GLY B 1 127 ? -5.969 -23.094 -10.812 1 98.06 127 GLY B N 1
ATOM 3009 C CA . GLY B 1 127 ? -7.074 -23.828 -10.227 1 98.06 127 GLY B CA 1
ATOM 3010 C C . GLY B 1 127 ? -8.047 -22.953 -9.461 1 98.06 127 GLY B C 1
ATOM 3011 O O . GLY B 1 127 ? -8.867 -23.453 -8.695 1 98.06 127 GLY B O 1
ATOM 3012 N N . ALA B 1 128 ? -8.031 -21.688 -9.617 1 97.38 128 ALA B N 1
ATOM 3013 C CA . ALA B 1 128 ? -8.93 -20.766 -8.922 1 97.38 128 ALA B CA 1
ATOM 3014 C C . ALA B 1 128 ? -10.156 -20.453 -9.773 1 97.38 128 ALA B C 1
ATOM 3016 O O . ALA B 1 128 ? -10.078 -20.422 -11 1 97.38 128 ALA B O 1
ATOM 3017 N N . GLY B 1 129 ? -11.281 -20.109 -9.102 1 92.81 129 GLY B N 1
ATOM 3018 C CA . GLY B 1 129 ? -12.445 -19.578 -9.781 1 92.81 129 GLY B CA 1
ATOM 3019 C C . GLY B 1 129 ? -13.477 -20.641 -10.125 1 92.81 129 GLY B C 1
ATOM 3020 O O . GLY B 1 129 ? -14.594 -20.312 -10.531 1 92.81 129 GLY B O 1
ATOM 3021 N N . GLY B 1 130 ? -13.094 -21.906 -10.07 1 90.62 130 GLY B N 1
ATOM 3022 C CA . GLY B 1 130 ? -14 -23.016 -10.305 1 90.62 130 GLY B CA 1
ATOM 3023 C C . GLY B 1 130 ? -13.992 -24.047 -9.188 1 90.62 130 GLY B C 1
ATOM 3024 O O . GLY B 1 130 ? -13.883 -23.688 -8.016 1 90.62 130 GLY B O 1
ATOM 3025 N N . GLU B 1 131 ? -14.195 -25.234 -9.594 1 90.62 131 GLU B N 1
ATOM 3026 C CA . GLU B 1 131 ? -14.094 -26.312 -8.625 1 90.62 131 GLU B CA 1
ATOM 3027 C C . GLU B 1 131 ? -12.648 -26.578 -8.227 1 90.62 131 GLU B C 1
ATOM 3029 O O . GLU B 1 131 ? -11.734 -26.422 -9.039 1 90.62 131 GLU B O 1
ATOM 3034 N N . ARG B 1 132 ? -12.547 -26.906 -6.973 1 93 132 ARG B N 1
ATOM 3035 C CA . ARG B 1 132 ? -11.211 -27.203 -6.48 1 93 132 ARG B CA 1
ATOM 3036 C C . ARG B 1 132 ? -10.578 -28.328 -7.289 1 93 132 ARG B C 1
ATOM 3038 O O . ARG B 1 132 ? -11.211 -29.359 -7.555 1 93 132 ARG B O 1
ATOM 3045 N N . VAL B 1 133 ? -9.375 -28.156 -7.648 1 95.31 133 VAL B N 1
ATOM 3046 C CA . VAL B 1 133 ? -8.656 -29.172 -8.414 1 95.31 133 VAL B CA 1
ATOM 3047 C C . VAL B 1 133 ? -7.754 -29.969 -7.477 1 95.31 133 VAL B C 1
ATOM 3049 O O . VAL B 1 133 ? -7.52 -29.578 -6.332 1 95.31 133 VAL B O 1
ATOM 3052 N N . ALA B 1 134 ? -7.285 -31.078 -7.895 1 93.69 134 ALA B N 1
ATOM 3053 C CA . ALA B 1 134 ? -6.527 -32.031 -7.066 1 93.69 134 ALA B CA 1
ATOM 3054 C C . ALA B 1 134 ? -5.207 -31.406 -6.609 1 93.69 134 ALA B C 1
ATOM 3056 O O . ALA B 1 134 ? -4.812 -31.578 -5.453 1 93.69 134 ALA B O 1
ATOM 3057 N N . GLN B 1 135 ? -4.547 -30.75 -7.516 1 95.38 135 GLN B N 1
ATOM 3058 C CA . GLN B 1 135 ? -3.266 -30.125 -7.203 1 95.38 135 GLN B CA 1
ATOM 3059 C C . GLN B 1 135 ? -3.232 -28.672 -7.668 1 95.38 135 GLN B C 1
ATOM 3061 O O . GLN B 1 135 ? -2.648 -28.359 -8.711 1 95.38 135 GLN B O 1
ATOM 3066 N N . PRO B 1 136 ? -3.785 -27.812 -6.859 1 97.94 136 PRO B N 1
ATOM 3067 C CA . PRO B 1 136 ? -3.76 -26.406 -7.234 1 97.94 136 PRO B CA 1
ATOM 3068 C C . PRO B 1 136 ? -2.35 -25.812 -7.215 1 97.94 136 PRO B C 1
ATOM 3070 O O . PRO B 1 136 ? -1.462 -26.344 -6.551 1 97.94 136 PRO B O 1
ATOM 3073 N N . GLY B 1 137 ? -2.162 -24.797 -8.016 1 98.5 137 GLY B N 1
ATOM 3074 C CA . GLY B 1 137 ? -0.905 -24.062 -7.949 1 98.5 137 GLY B CA 1
ATOM 3075 C C . GLY B 1 137 ? -0.839 -23.094 -6.781 1 98.5 137 GLY B C 1
ATOM 3076 O O . GLY B 1 137 ? -1.646 -23.172 -5.852 1 98.5 137 GLY B O 1
ATOM 3077 N N . ARG B 1 138 ? 0.215 -22.266 -6.828 1 98.69 138 ARG B N 1
ATOM 3078 C CA . ARG B 1 138 ? 0.432 -21.266 -5.793 1 98.69 138 ARG B CA 1
ATOM 3079 C C . ARG B 1 138 ? 0.824 -19.922 -6.406 1 98.69 138 ARG B C 1
ATOM 3081 O O . ARG B 1 138 ? 1.304 -19.859 -7.539 1 98.69 138 ARG B O 1
ATOM 3088 N N . ILE B 1 139 ? 0.539 -18.922 -5.664 1 98.94 139 ILE B N 1
ATOM 3089 C CA . ILE B 1 139 ? 1.016 -17.578 -6.027 1 98.94 139 ILE B CA 1
ATOM 3090 C C . ILE B 1 139 ? 2.127 -17.156 -5.07 1 98.94 139 ILE B C 1
ATOM 3092 O O . ILE B 1 139 ? 1.998 -17.297 -3.854 1 98.94 139 ILE B O 1
ATOM 3096 N N . VAL B 1 140 ? 3.242 -16.75 -5.582 1 98.94 140 VAL B N 1
ATOM 3097 C CA . VAL B 1 140 ? 4.32 -16.141 -4.809 1 98.94 140 VAL B CA 1
ATOM 3098 C C . VAL B 1 140 ? 4.465 -14.672 -5.195 1 98.94 140 VAL B C 1
ATOM 3100 O O . VAL B 1 140 ? 4.711 -14.352 -6.363 1 98.94 140 VAL B O 1
ATOM 3103 N N . ASN B 1 141 ? 4.238 -13.766 -4.273 1 98.94 141 ASN B N 1
ATOM 3104 C CA . ASN B 1 141 ? 4.438 -12.336 -4.465 1 98.94 141 ASN B CA 1
ATOM 3105 C C . ASN B 1 141 ? 5.781 -11.875 -3.908 1 98.94 141 ASN B C 1
ATOM 3107 O O . ASN B 1 141 ? 6.086 -12.109 -2.738 1 98.94 141 ASN B O 1
ATOM 3111 N N . ILE B 1 142 ? 6.566 -11.195 -4.715 1 98.44 142 ILE B N 1
ATOM 3112 C CA . ILE B 1 142 ? 7.871 -10.711 -4.281 1 98.44 142 ILE B CA 1
ATOM 3113 C C . ILE B 1 142 ? 7.73 -9.312 -3.68 1 98.44 142 ILE B C 1
ATOM 3115 O O . ILE B 1 142 ? 7.664 -8.32 -4.41 1 98.44 142 ILE B O 1
ATOM 3119 N N . SER B 1 143 ? 7.699 -9.297 -2.398 1 96.94 143 SER B N 1
ATOM 3120 C CA . SER B 1 143 ? 7.684 -8.031 -1.662 1 96.94 143 SER B CA 1
ATOM 3121 C C . SER B 1 143 ? 9.102 -7.566 -1.343 1 96.94 143 SER B C 1
ATOM 3123 O O . SER B 1 143 ? 9.961 -7.52 -2.225 1 96.94 143 SER B O 1
ATOM 3125 N N . SER B 1 144 ? 9.352 -7.133 -0.158 1 92.06 144 SER B N 1
ATOM 3126 C CA . SER B 1 144 ? 10.617 -6.633 0.377 1 92.06 144 SER B CA 1
ATOM 3127 C C . SER B 1 144 ? 10.562 -6.523 1.897 1 92.06 144 SER B C 1
ATOM 3129 O O . SER B 1 144 ? 9.484 -6.539 2.492 1 92.06 144 SER B O 1
ATOM 3131 N N . VAL B 1 145 ? 11.734 -6.539 2.475 1 88.56 145 VAL B N 1
ATOM 3132 C CA . VAL B 1 145 ? 11.789 -6.121 3.871 1 88.56 145 VAL B CA 1
ATOM 3133 C C . VAL B 1 145 ? 11.242 -4.703 4.008 1 88.56 145 VAL B C 1
ATOM 3135 O O . VAL B 1 145 ? 10.703 -4.336 5.055 1 88.56 145 VAL B O 1
ATOM 3138 N N . GLY B 1 146 ? 11.32 -3.934 2.947 1 90 146 GLY B N 1
ATOM 3139 C CA . GLY B 1 146 ? 10.75 -2.6 2.869 1 90 146 GLY B CA 1
ATOM 3140 C C . GLY B 1 146 ? 9.234 -2.602 2.844 1 90 146 GLY B C 1
ATOM 3141 O O . GLY B 1 146 ? 8.609 -1.54 2.818 1 90 146 GLY B O 1
ATOM 3142 N N . GLY B 1 147 ? 8.617 -3.744 2.908 1 91.75 147 GLY B N 1
ATOM 3143 C CA . GLY B 1 147 ? 7.172 -3.883 2.998 1 91.75 147 GLY B CA 1
ATOM 3144 C C . GLY B 1 147 ? 6.66 -3.869 4.426 1 91.75 147 GLY B C 1
ATOM 3145 O O . GLY B 1 147 ? 5.449 -3.887 4.656 1 91.75 147 GLY B O 1
ATOM 3146 N N . ARG B 1 148 ? 7.617 -3.814 5.395 1 92.31 148 ARG B N 1
ATOM 3147 C CA . ARG B 1 148 ? 7.242 -3.73 6.801 1 92.31 148 ARG B CA 1
ATOM 3148 C C . ARG B 1 148 ? 8.062 -2.674 7.527 1 92.31 148 ARG B C 1
ATOM 3150 O O . ARG B 1 148 ? 7.848 -2.414 8.711 1 92.31 148 ARG B O 1
ATOM 3157 N N . ASN B 1 149 ? 9 -2.148 6.91 1 93.12 149 ASN B N 1
ATOM 3158 C CA . ASN B 1 149 ? 9.82 -1.043 7.391 1 93.12 149 ASN B CA 1
ATOM 3159 C C . ASN B 1 149 ? 10.188 -0.085 6.262 1 93.12 149 ASN B C 1
ATOM 3161 O O . ASN B 1 149 ? 11.117 -0.347 5.496 1 93.12 149 ASN B O 1
ATOM 3165 N N . ALA B 1 150 ? 9.609 1.021 6.258 1 95.06 150 ALA B N 1
ATOM 3166 C CA . ALA B 1 150 ? 9.789 1.935 5.133 1 95.06 150 ALA B CA 1
ATOM 3167 C C . ALA B 1 150 ? 11.031 2.803 5.328 1 95.06 150 ALA B C 1
ATOM 3169 O O . ALA B 1 150 ? 11.32 3.24 6.441 1 95.06 150 ALA B O 1
ATOM 3170 N N . ASN B 1 151 ? 11.734 3.021 4.254 1 92.75 151 ASN B N 1
ATOM 3171 C CA . ASN B 1 151 ? 12.93 3.859 4.266 1 92.75 151 ASN B CA 1
ATOM 3172 C C . ASN B 1 151 ? 12.648 5.242 3.688 1 92.75 151 ASN B C 1
ATOM 3174 O O . ASN B 1 151 ? 11.875 5.379 2.736 1 92.75 151 ASN B O 1
ATOM 3178 N N . PRO B 1 152 ? 13.305 6.258 4.27 1 95.44 152 PRO B N 1
ATOM 3179 C CA . PRO B 1 152 ? 13.227 7.555 3.59 1 95.44 152 PRO B CA 1
ATOM 3180 C C . PRO B 1 152 ? 13.82 7.516 2.182 1 95.44 152 PRO B C 1
ATOM 3182 O O . PRO B 1 152 ? 14.758 6.754 1.923 1 95.44 152 PRO B O 1
ATOM 3185 N N . PHE B 1 153 ? 13.227 8.336 1.273 1 94.19 153 PHE B N 1
ATOM 3186 C CA . PHE B 1 153 ? 13.664 8.523 -0.106 1 94.19 153 PHE B CA 1
ATOM 3187 C C . PHE B 1 153 ? 13.367 7.281 -0.941 1 94.19 153 PHE B C 1
ATOM 3189 O O . PHE B 1 153 ? 13.742 7.211 -2.113 1 94.19 153 PHE B O 1
ATOM 3196 N N . MET B 1 154 ? 12.734 6.301 -0.323 1 93.69 154 MET B N 1
ATOM 3197 C CA . MET B 1 154 ? 12.188 5.133 -1.007 1 93.69 154 MET B CA 1
ATOM 3198 C C . MET B 1 154 ? 10.688 5.004 -0.749 1 93.69 154 MET B C 1
ATOM 3200 O O . MET B 1 154 ? 10.141 3.898 -0.763 1 93.69 154 MET B O 1
ATOM 3204 N N . GLY B 1 155 ? 10.109 6.117 -0.433 1 96.25 155 GLY B N 1
ATOM 3205 C CA . GLY B 1 155 ? 8.695 6.18 -0.075 1 96.25 155 GLY B CA 1
ATOM 3206 C C . GLY B 1 155 ? 7.793 5.516 -1.097 1 96.25 155 GLY B C 1
ATOM 3207 O O . GLY B 1 155 ? 6.973 4.664 -0.747 1 96.25 155 GLY B O 1
ATOM 3208 N N . PRO B 1 156 ? 7.906 5.914 -2.414 1 96.56 156 PRO B N 1
ATOM 3209 C CA . PRO B 1 156 ? 7.047 5.289 -3.424 1 96.56 156 PRO B CA 1
ATOM 3210 C C . PRO B 1 156 ? 7.18 3.768 -3.453 1 96.56 156 PRO B C 1
ATOM 3212 O O . PRO B 1 156 ? 6.176 3.057 -3.463 1 96.56 156 PRO B O 1
ATOM 3215 N N . TYR B 1 157 ? 8.383 3.281 -3.391 1 95.12 157 TYR B N 1
ATOM 3216 C CA . TYR B 1 157 ? 8.656 1.849 -3.42 1 95.12 157 TYR B CA 1
ATOM 3217 C C . TYR B 1 157 ? 8.094 1.16 -2.184 1 95.12 157 TYR B C 1
ATOM 3219 O O . TYR B 1 157 ? 7.352 0.182 -2.293 1 95.12 157 TYR B O 1
ATOM 3227 N N . CYS B 1 158 ? 8.398 1.708 -0.979 1 97.25 158 CYS B N 1
ATOM 3228 C CA . CYS B 1 158 ? 7.934 1.115 0.27 1 97.25 158 CYS B CA 1
ATOM 3229 C C . CYS B 1 158 ? 6.414 1.132 0.351 1 97.25 158 CYS B C 1
ATOM 3231 O O . CYS B 1 158 ? 5.801 0.184 0.85 1 97.25 158 CYS B O 1
ATOM 3233 N N . THR B 1 159 ? 5.789 2.217 -0.112 1 98.69 159 THR B N 1
ATOM 3234 C CA . THR B 1 159 ? 4.332 2.283 -0.159 1 98.69 159 THR B CA 1
ATOM 3235 C C . THR B 1 159 ? 3.76 1.077 -0.896 1 98.69 159 THR B C 1
ATOM 3237 O O . THR B 1 159 ? 2.842 0.419 -0.402 1 98.69 159 THR B O 1
ATOM 3240 N N . THR B 1 160 ? 4.32 0.712 -2.035 1 98.56 160 THR B N 1
ATOM 3241 C CA . THR B 1 160 ? 3.787 -0.377 -2.846 1 98.56 160 THR B CA 1
ATOM 3242 C C . THR B 1 160 ? 4.109 -1.729 -2.215 1 98.56 160 THR B C 1
ATOM 3244 O O . THR B 1 160 ? 3.32 -2.67 -2.316 1 98.56 160 THR B O 1
ATOM 3247 N N . LYS B 1 161 ? 5.27 -1.854 -1.592 1 98.44 161 LYS B N 1
ATOM 3248 C CA . LYS B 1 161 ? 5.609 -3.135 -0.982 1 98.44 161 LYS B CA 1
ATOM 3249 C C . LYS B 1 161 ? 4.773 -3.389 0.269 1 98.44 161 LYS B C 1
ATOM 3251 O O . LYS B 1 161 ? 4.383 -4.527 0.539 1 98.44 161 LYS B O 1
ATOM 3256 N N . PHE B 1 162 ? 4.465 -2.316 1.039 1 98.62 162 PHE B N 1
ATOM 3257 C CA . PHE B 1 162 ? 3.457 -2.443 2.084 1 98.62 162 PHE B CA 1
ATOM 3258 C C . PHE B 1 162 ? 2.115 -2.857 1.492 1 98.62 162 PHE B C 1
ATOM 3260 O O . PHE B 1 162 ? 1.478 -3.793 1.98 1 98.62 162 PHE B O 1
ATOM 3267 N N . GLY B 1 163 ? 1.737 -2.143 0.449 1 98.81 163 GLY B N 1
ATOM 3268 C CA . GLY B 1 163 ? 0.483 -2.467 -0.213 1 98.81 163 GLY B CA 1
ATOM 3269 C C . GLY B 1 163 ? 0.41 -3.91 -0.678 1 98.81 163 GLY B C 1
ATOM 3270 O O . GLY B 1 163 ? -0.64 -4.547 -0.578 1 98.81 163 GLY B O 1
ATOM 3271 N N . LEU B 1 164 ? 1.508 -4.422 -1.207 1 98.81 164 LEU B N 1
ATOM 3272 C CA . LEU B 1 164 ? 1.564 -5.793 -1.697 1 98.81 164 LEU B CA 1
ATOM 3273 C C . LEU B 1 164 ? 1.362 -6.789 -0.558 1 98.81 164 LEU B C 1
ATOM 3275 O O . LEU B 1 164 ? 0.761 -7.848 -0.751 1 98.81 164 LEU B O 1
ATOM 3279 N N . GLU B 1 165 ? 1.86 -6.473 0.671 1 98.38 165 GLU B N 1
ATOM 3280 C CA . GLU B 1 165 ? 1.589 -7.305 1.84 1 98.38 165 GLU B CA 1
ATOM 3281 C C . GLU B 1 165 ? 0.09 -7.41 2.105 1 98.38 165 GLU B C 1
ATOM 3283 O O . GLU B 1 165 ? -0.437 -8.508 2.289 1 98.38 165 GLU B O 1
ATOM 3288 N N . GLY B 1 166 ? -0.576 -6.266 2.137 1 98.44 166 GLY B N 1
ATOM 3289 C CA . GLY B 1 166 ? -2.016 -6.262 2.332 1 98.44 166 GLY B CA 1
ATOM 3290 C C . GLY B 1 166 ? -2.771 -6.969 1.224 1 98.44 166 GLY B C 1
ATOM 3291 O O . GLY B 1 166 ? -3.68 -7.762 1.49 1 98.44 166 GLY B O 1
ATOM 3292 N N . PHE B 1 167 ? -2.375 -6.707 -0.011 1 98.81 167 PHE B N 1
ATOM 3293 C CA . PHE B 1 167 ? -2.932 -7.383 -1.18 1 98.81 167 PHE B CA 1
ATOM 3294 C C . PHE B 1 167 ? -2.84 -8.898 -1.026 1 98.81 167 PHE B C 1
ATOM 3296 O O . PHE B 1 167 ? -3.828 -9.602 -1.23 1 98.81 167 PHE B O 1
ATOM 3303 N N . SER B 1 168 ? -1.686 -9.344 -0.627 1 98.81 168 SER B N 1
ATOM 3304 C CA . SER B 1 168 ? -1.406 -10.773 -0.509 1 98.81 168 SER B CA 1
ATOM 3305 C C . SER B 1 168 ? -2.262 -11.414 0.578 1 98.81 168 SER B C 1
ATOM 3307 O O . SER B 1 168 ? -2.752 -12.539 0.41 1 98.81 168 SER B O 1
ATOM 3309 N N . GLU B 1 169 ? -2.398 -10.742 1.662 1 98.12 169 GLU B N 1
ATOM 3310 C CA . GLU B 1 169 ? -3.197 -11.258 2.766 1 98.12 169 GLU B CA 1
ATOM 3311 C C . GLU B 1 169 ? -4.66 -11.414 2.363 1 98.12 169 GLU B C 1
ATOM 3313 O O . GLU B 1 169 ? -5.277 -12.453 2.627 1 98.12 169 GLU B O 1
ATOM 3318 N N . SER B 1 170 ? -5.223 -10.375 1.758 1 98 170 SER B N 1
ATOM 3319 C CA . SER B 1 170 ? -6.605 -10.453 1.289 1 98 170 SER B CA 1
ATOM 3320 C C . SER B 1 170 ? -6.777 -11.57 0.261 1 98 170 SER B C 1
ATOM 3322 O O . SER B 1 170 ? -7.723 -12.359 0.344 1 98 170 SER B O 1
ATOM 3324 N N . LEU B 1 171 ? -5.875 -11.625 -0.647 1 98.75 171 LEU B N 1
ATOM 3325 C CA . LEU B 1 171 ? -5.949 -12.602 -1.725 1 98.75 171 LEU B CA 1
ATOM 3326 C C . LEU B 1 171 ? -5.859 -14.023 -1.176 1 98.75 171 LEU B C 1
ATOM 3328 O O . LEU B 1 171 ? -6.598 -14.906 -1.607 1 98.75 171 LEU B O 1
ATOM 3332 N N . ARG B 1 172 ? -4.918 -14.266 -0.276 1 98.62 172 ARG B N 1
ATOM 3333 C CA . ARG B 1 172 ? -4.754 -15.586 0.321 1 98.62 172 ARG B CA 1
ATOM 3334 C C . ARG B 1 172 ? -6.059 -16.078 0.935 1 98.62 172 ARG B C 1
ATOM 3336 O O . ARG B 1 172 ? -6.445 -17.234 0.741 1 98.62 172 ARG B O 1
ATOM 3343 N N . ARG B 1 173 ? -6.738 -15.219 1.589 1 97.88 173 ARG B N 1
ATOM 3344 C CA . ARG B 1 173 ? -8.008 -15.57 2.221 1 97.88 173 ARG B CA 1
ATOM 3345 C C . ARG B 1 173 ? -9.086 -15.828 1.175 1 97.88 173 ARG B C 1
ATOM 3347 O O . ARG B 1 173 ? -9.883 -16.766 1.311 1 97.88 173 ARG B O 1
ATOM 3354 N N . GLU B 1 174 ? -9.117 -15.055 0.141 1 97.94 174 GLU B N 1
ATOM 3355 C CA . GLU B 1 174 ? -10.125 -15.203 -0.909 1 97.94 174 GLU B CA 1
ATOM 3356 C C . GLU B 1 174 ? -9.914 -16.5 -1.697 1 97.94 174 GLU B C 1
ATOM 3358 O O . GLU B 1 174 ? -10.867 -17.047 -2.264 1 97.94 174 GLU B O 1
ATOM 3363 N N . LEU B 1 175 ? -8.703 -17 -1.705 1 98.38 175 LEU B N 1
ATOM 3364 C CA . LEU B 1 175 ? -8.414 -18.156 -2.545 1 98.38 175 LEU B CA 1
ATOM 3365 C C . LEU B 1 175 ? -8.539 -19.453 -1.754 1 98.38 175 LEU B C 1
ATOM 3367 O O . LEU B 1 175 ? -8.336 -20.547 -2.299 1 98.38 175 LEU B O 1
ATOM 3371 N N . LEU B 1 176 ? -8.914 -19.375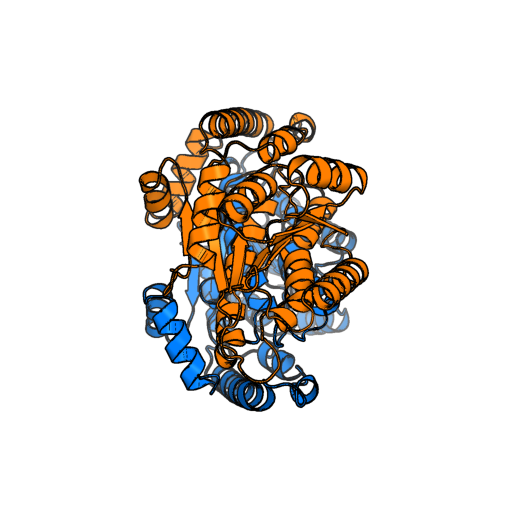 -0.504 1 97.44 176 LEU B N 1
ATOM 3372 C CA . LEU B 1 176 ? -9.047 -20.531 0.381 1 97.44 176 LEU B CA 1
ATOM 3373 C C . LEU B 1 176 ? -9.977 -21.578 -0.231 1 97.44 176 LEU B C 1
ATOM 3375 O O . LEU B 1 176 ? -9.664 -22.766 -0.214 1 97.44 176 LEU B O 1
ATOM 3379 N N . PRO B 1 177 ? -11.086 -21.172 -0.87 1 96.75 177 PRO B N 1
ATOM 3380 C CA . PRO B 1 177 ? -12.008 -22.188 -1.387 1 96.75 177 PRO B CA 1
ATOM 3381 C C . PRO B 1 177 ? -11.367 -23.078 -2.441 1 96.75 177 PRO B C 1
ATOM 3383 O O . PRO B 1 177 ? -11.812 -24.203 -2.656 1 96.75 177 PRO B O 1
ATOM 3386 N N . PHE B 1 178 ? -10.305 -22.641 -3.062 1 97.75 178 PHE B N 1
ATOM 3387 C CA . PHE B 1 178 ? -9.719 -23.344 -4.203 1 97.75 178 PHE B CA 1
ATOM 3388 C C . PHE B 1 178 ? -8.445 -24.078 -3.789 1 97.75 178 PHE B C 1
ATOM 3390 O O . PHE B 1 178 ? -7.883 -24.828 -4.574 1 97.75 178 PHE B O 1
ATOM 3397 N N . GLY B 1 179 ? -7.977 -23.766 -2.596 1 97.25 179 GLY B N 1
ATOM 3398 C CA . GLY B 1 179 ? -6.738 -24.359 -2.127 1 97.25 179 GLY B CA 1
ATOM 3399 C C . GLY B 1 179 ? -5.5 -23.734 -2.742 1 97.25 179 GLY B C 1
ATOM 3400 O O . GLY B 1 179 ? -4.402 -24.297 -2.633 1 97.25 179 GLY B O 1
ATOM 3401 N N . VAL B 1 180 ? -5.68 -22.641 -3.506 1 98.44 180 VAL B N 1
ATOM 3402 C CA . VAL B 1 180 ? -4.543 -21.922 -4.062 1 98.44 180 VAL B CA 1
ATOM 3403 C C . VAL B 1 180 ? -3.916 -21.031 -2.982 1 98.44 180 VAL B C 1
ATOM 3405 O O . VAL B 1 180 ? -4.547 -20.094 -2.49 1 98.44 180 VAL B O 1
ATOM 3408 N N . ASP B 1 181 ? -2.705 -21.312 -2.602 1 98.5 181 ASP B N 1
ATOM 3409 C CA . ASP B 1 181 ? -2.027 -20.562 -1.548 1 98.5 181 ASP B CA 1
ATOM 3410 C C . ASP B 1 181 ? -1.351 -19.328 -2.109 1 98.5 181 ASP B C 1
ATOM 3412 O O . ASP B 1 181 ? -1.027 -19.266 -3.297 1 98.5 181 ASP B O 1
ATOM 3416 N N . VAL B 1 182 ? -1.211 -18.312 -1.276 1 98.81 182 VAL B N 1
ATOM 3417 C CA . VAL B 1 182 ? -0.491 -17.094 -1.595 1 98.81 182 VAL B CA 1
ATOM 3418 C C . VAL B 1 182 ? 0.625 -16.859 -0.578 1 98.81 182 VAL B C 1
ATOM 3420 O O . VAL B 1 182 ? 0.365 -16.75 0.622 1 98.81 182 VAL B O 1
ATOM 3423 N N . VAL B 1 183 ? 1.838 -16.812 -1.054 1 98.81 183 VAL B N 1
ATOM 3424 C CA . VAL B 1 183 ? 3.025 -16.688 -0.212 1 98.81 183 VAL B CA 1
ATOM 3425 C C . VAL B 1 183 ? 3.803 -15.438 -0.592 1 98.81 183 VAL B C 1
ATOM 3427 O O . VAL B 1 183 ? 3.904 -15.094 -1.772 1 98.81 183 VAL B O 1
ATOM 3430 N N . VAL B 1 184 ? 4.316 -14.75 0.434 1 98.69 184 VAL B N 1
ATOM 3431 C CA . VAL B 1 184 ? 5.141 -13.57 0.205 1 98.69 184 VAL B CA 1
ATOM 3432 C C . VAL B 1 184 ? 6.613 -13.914 0.428 1 98.69 184 VAL B C 1
ATOM 3434 O O . VAL B 1 184 ? 6.957 -14.586 1.402 1 98.69 184 VAL B O 1
ATOM 3437 N N . VAL B 1 185 ? 7.465 -13.57 -0.5 1 98.56 185 VAL B N 1
ATOM 3438 C CA . VAL B 1 185 ? 8.914 -13.555 -0.305 1 98.56 185 VAL B CA 1
ATOM 3439 C C . VAL B 1 185 ? 9.398 -12.109 -0.173 1 98.56 185 VAL B C 1
ATOM 3441 O O . VAL B 1 185 ? 9.102 -11.273 -1.025 1 98.56 185 VAL B O 1
ATOM 3444 N N . ALA B 1 186 ? 10.086 -11.844 0.881 1 97 186 ALA B N 1
ATOM 3445 C CA . ALA B 1 186 ? 10.523 -10.484 1.201 1 97 186 ALA B CA 1
ATOM 3446 C C . ALA B 1 186 ? 12.047 -10.398 1.275 1 97 186 ALA B C 1
ATOM 3448 O O . ALA B 1 186 ? 12.633 -10.531 2.354 1 97 186 ALA B O 1
ATOM 3449 N N . PRO B 1 187 ? 12.633 -10.062 0.163 1 94.69 187 PRO B N 1
ATOM 3450 C CA . PRO B 1 187 ? 14.094 -9.938 0.15 1 94.69 187 PRO B CA 1
ATOM 3451 C C . PRO B 1 187 ? 14.586 -8.688 0.87 1 94.69 187 PRO B C 1
ATOM 3453 O O . PRO B 1 187 ? 13.922 -7.645 0.829 1 94.69 187 PRO B O 1
ATOM 3456 N N . GLY B 1 188 ? 15.672 -8.812 1.542 1 89.25 188 GLY B N 1
ATOM 3457 C CA . GLY B 1 188 ? 16.469 -7.656 1.934 1 89.25 188 GLY B CA 1
ATOM 3458 C C . GLY B 1 188 ? 17.406 -7.184 0.845 1 89.25 188 GLY B C 1
ATOM 3459 O O . GLY B 1 188 ? 17.031 -7.113 -0.327 1 89.25 188 GLY B O 1
ATOM 3460 N N . ALA B 1 189 ? 18.625 -6.82 1.204 1 79.88 189 ALA B N 1
ATOM 3461 C CA . ALA B 1 189 ? 19.609 -6.383 0.219 1 79.88 189 ALA B CA 1
ATOM 3462 C C . ALA B 1 189 ? 20 -7.531 -0.709 1 79.88 189 ALA B C 1
ATOM 3464 O O . ALA B 1 189 ? 20.406 -8.594 -0.249 1 79.88 189 ALA B O 1
ATOM 3465 N N . VAL B 1 190 ? 19.672 -7.305 -1.934 1 81.81 190 VAL B N 1
ATOM 3466 C CA . VAL B 1 190 ? 20.016 -8.281 -2.955 1 81.81 190 VAL B CA 1
ATOM 3467 C C . VAL B 1 190 ? 20.906 -7.629 -4.02 1 81.81 190 VAL B C 1
ATOM 3469 O O . VAL B 1 190 ? 20.656 -6.492 -4.426 1 81.81 190 VAL B O 1
ATOM 3472 N N . ALA B 1 191 ? 21.891 -8.359 -4.422 1 76.38 191 ALA B N 1
ATOM 3473 C CA . ALA B 1 191 ? 22.766 -7.867 -5.488 1 76.38 191 ALA B CA 1
ATOM 3474 C C . ALA B 1 191 ? 22.062 -7.922 -6.84 1 76.38 191 ALA B C 1
ATOM 3476 O O . ALA B 1 191 ? 22.062 -8.961 -7.508 1 76.38 191 ALA B O 1
ATOM 3477 N N . THR B 1 192 ? 21.328 -6.816 -7.168 1 75.19 192 THR B N 1
ATOM 3478 C CA . THR B 1 192 ? 20.609 -6.762 -8.438 1 75.19 192 THR B CA 1
ATOM 3479 C C . THR B 1 192 ? 20.797 -5.398 -9.102 1 75.19 192 THR B C 1
ATOM 3481 O O . THR B 1 192 ? 21.156 -4.422 -8.445 1 75.19 192 THR B O 1
ATOM 3484 N N . PRO B 1 193 ? 20.516 -5.438 -10.344 1 66.5 193 PRO B N 1
ATOM 3485 C CA . PRO B 1 193 ? 20.609 -4.172 -11.07 1 66.5 193 PRO B CA 1
ATOM 3486 C C . PRO B 1 193 ? 19.547 -3.164 -10.633 1 66.5 193 PRO B C 1
ATOM 3488 O O . PRO B 1 193 ? 19.625 -1.981 -10.977 1 66.5 193 PRO B O 1
ATOM 3491 N N . ILE B 1 194 ? 18.547 -3.635 -9.922 1 62.88 194 ILE B N 1
ATOM 3492 C CA . ILE B 1 194 ? 17.469 -2.74 -9.539 1 62.88 194 ILE B CA 1
ATOM 3493 C C . ILE B 1 194 ? 18.031 -1.55 -8.766 1 62.88 194 ILE B C 1
ATOM 3495 O O . ILE B 1 194 ? 17.547 -0.425 -8.906 1 62.88 194 ILE B O 1
ATOM 3499 N N . TRP B 1 195 ? 19.016 -1.85 -8.133 1 62.94 195 TRP B N 1
ATOM 3500 C CA . TRP B 1 195 ? 19.641 -0.805 -7.34 1 62.94 195 TRP B CA 1
ATOM 3501 C C . TRP B 1 195 ? 20.516 0.094 -8.219 1 62.94 195 TRP B C 1
ATOM 3503 O O . TRP B 1 195 ? 20.734 1.262 -7.891 1 62.94 195 TRP B O 1
ATOM 3513 N N . ASP B 1 196 ? 20.969 -0.653 -9.25 1 60.44 196 ASP B N 1
ATOM 3514 C CA . ASP B 1 196 ? 21.688 0.153 -10.227 1 60.44 196 ASP B CA 1
ATOM 3515 C C . ASP B 1 196 ? 20.75 1.089 -10.977 1 60.44 196 ASP B C 1
ATOM 3517 O O . ASP B 1 196 ? 21.109 2.223 -11.289 1 60.44 196 ASP B O 1
ATOM 3521 N N . LYS B 1 197 ? 19.625 0.561 -11.148 1 56.03 197 LYS B N 1
ATOM 3522 C CA . LYS B 1 197 ? 18.641 1.381 -11.844 1 56.03 197 LYS B CA 1
ATOM 3523 C C . LYS B 1 197 ? 18.094 2.48 -10.938 1 56.03 197 LYS B C 1
ATOM 3525 O O . LYS B 1 197 ? 17.688 3.541 -11.414 1 56.03 197 LYS B O 1
ATOM 3530 N N . ALA B 1 198 ? 18.094 2.025 -9.688 1 54.53 198 ALA B N 1
ATOM 3531 C CA . ALA B 1 198 ? 17.797 3.059 -8.703 1 54.53 198 ALA B CA 1
ATOM 3532 C C . ALA B 1 198 ? 18.797 4.207 -8.781 1 54.53 198 ALA B C 1
ATOM 3534 O O . ALA B 1 198 ? 18.453 5.359 -8.516 1 54.53 198 ALA B O 1
ATOM 3535 N N . ASP B 1 199 ? 20.062 3.818 -9 1 48.5 199 ASP B N 1
ATOM 3536 C CA . ASP B 1 199 ? 21.141 4.773 -9.266 1 48.5 199 ASP B CA 1
ATOM 3537 C C . ASP B 1 199 ? 20.797 5.676 -10.445 1 48.5 199 ASP B C 1
ATOM 3539 O O . ASP B 1 199 ? 21.391 6.742 -10.617 1 48.5 199 ASP B O 1
ATOM 3543 N N . GLN B 1 200 ? 20.094 5.051 -11.273 1 51.09 200 GLN B N 1
ATOM 3544 C CA . GLN B 1 200 ? 19.688 5.961 -12.336 1 51.09 200 GLN B CA 1
ATOM 3545 C C . GLN B 1 200 ? 18.703 7.012 -11.82 1 51.09 200 GLN B C 1
ATOM 3547 O O . GLN B 1 200 ? 18.297 7.902 -12.562 1 51.09 200 GLN B O 1
ATOM 3552 N N . VAL B 1 201 ? 18.438 6.809 -10.469 1 54.03 201 VAL B N 1
ATOM 3553 C CA . VAL B 1 201 ? 17.766 7.91 -9.781 1 54.03 201 VAL B CA 1
ATOM 3554 C C . VAL B 1 201 ? 18.703 9.117 -9.727 1 54.03 201 VAL B C 1
ATOM 3556 O O . VAL B 1 201 ? 19.766 9.07 -9.094 1 54.03 201 VAL B O 1
ATOM 3559 N N . ASP B 1 202 ? 18.562 9.836 -10.664 1 63.78 202 ASP B N 1
ATOM 3560 C CA . ASP B 1 202 ? 19.312 11.086 -10.75 1 63.78 202 ASP B CA 1
ATOM 3561 C C . ASP B 1 202 ? 19.125 11.938 -9.5 1 63.78 202 ASP B C 1
ATOM 3563 O O . ASP B 1 202 ? 18.203 12.742 -9.43 1 63.78 202 ASP B O 1
ATOM 3567 N N . VAL B 1 203 ? 19.891 11.477 -8.414 1 68.75 203 VAL B N 1
ATOM 3568 C CA . VAL B 1 203 ? 19.859 12.258 -7.184 1 68.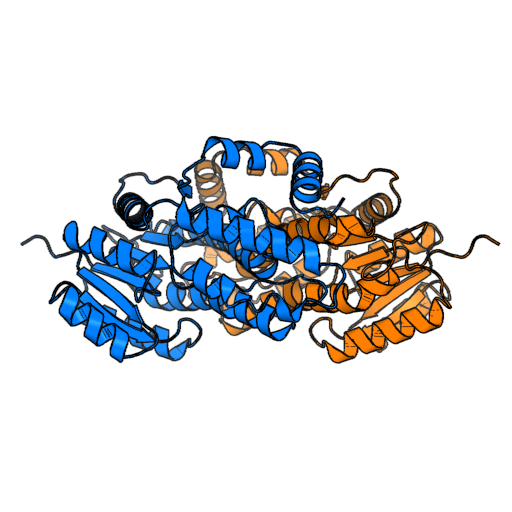75 203 VAL B CA 1
ATOM 3569 C C . VAL B 1 203 ? 20.125 13.727 -7.496 1 68.75 203 VAL B C 1
ATOM 3571 O O . VAL B 1 203 ? 19.75 14.617 -6.727 1 68.75 203 VAL B O 1
ATOM 3574 N N . THR B 1 204 ? 20.719 13.938 -8.625 1 78.75 204 THR B N 1
ATOM 3575 C CA . THR B 1 204 ? 21.062 15.312 -8.992 1 78.75 204 THR B CA 1
ATOM 3576 C C . THR B 1 204 ? 19.812 16.156 -9.172 1 78.75 204 THR B C 1
ATOM 3578 O O . THR B 1 204 ? 19.844 17.375 -9.008 1 78.75 204 THR B O 1
ATOM 3581 N N . ARG B 1 205 ? 18.797 15.406 -9.367 1 87.62 205 ARG B N 1
ATOM 3582 C CA . ARG B 1 205 ? 17.531 16.094 -9.57 1 87.62 205 ARG B CA 1
ATOM 3583 C C . ARG B 1 205 ? 17.062 16.781 -8.289 1 87.62 205 ARG B C 1
ATOM 3585 O O . ARG B 1 205 ? 16.281 17.75 -8.336 1 87.62 205 ARG B O 1
ATOM 3592 N N . TYR B 1 206 ? 17.594 16.281 -7.156 1 92.06 206 TYR B N 1
ATOM 3593 C CA . TYR B 1 206 ? 17.141 16.828 -5.883 1 92.06 206 TYR B CA 1
ATOM 3594 C C . TYR B 1 206 ? 18.25 17.578 -5.172 1 92.06 206 TYR B C 1
ATOM 3596 O O . TYR B 1 206 ? 18.188 17.781 -3.959 1 92.06 206 TYR B O 1
ATOM 3604 N N . ALA B 1 207 ? 19.25 17.922 -5.938 1 88.62 207 ALA B N 1
ATOM 3605 C CA . ALA B 1 207 ? 20.438 18.562 -5.391 1 88.62 207 ALA B CA 1
ATOM 3606 C C . ALA B 1 207 ? 20.109 19.938 -4.805 1 88.62 207 ALA B C 1
ATOM 3608 O O . ALA B 1 207 ? 20.797 20.406 -3.893 1 88.62 207 ALA B O 1
ATOM 3609 N N . ASN B 1 208 ? 19.047 20.562 -5.305 1 90.56 208 ASN B N 1
ATOM 3610 C CA . ASN B 1 208 ? 18.688 21.906 -4.844 1 90.56 208 ASN B CA 1
ATOM 3611 C C . ASN B 1 208 ? 17.656 21.859 -3.723 1 90.56 208 ASN B C 1
ATOM 3613 O O . ASN B 1 208 ? 17.031 22.875 -3.393 1 90.56 208 ASN B O 1
ATOM 3617 N N . THR B 1 209 ? 17.453 20.734 -3.191 1 93.31 209 THR B N 1
ATOM 3618 C CA . THR B 1 209 ? 16.531 20.562 -2.068 1 93.31 209 THR B CA 1
ATOM 3619 C C . THR B 1 209 ? 17.312 20.391 -0.763 1 93.31 209 THR B C 1
ATOM 3621 O O . THR B 1 209 ? 18.516 20.141 -0.778 1 93.31 209 THR B O 1
ATOM 3624 N N . PRO B 1 210 ? 16.594 20.516 0.318 1 94.25 210 PRO B N 1
ATOM 3625 C CA . PRO B 1 210 ? 17.266 20.344 1.605 1 94.25 210 PRO B CA 1
ATOM 3626 C C . PRO B 1 210 ? 17.781 18.922 1.812 1 94.25 210 PRO B C 1
ATOM 3628 O O . PRO B 1 210 ? 18.484 18.641 2.797 1 94.25 210 PRO B O 1
ATOM 3631 N N . TYR B 1 211 ? 17.5 18.047 0.86 1 95 211 TYR B N 1
ATOM 3632 C CA . TYR B 1 211 ? 17.797 16.641 1.06 1 95 211 TYR B CA 1
ATOM 3633 C C . TYR B 1 211 ? 19.078 16.234 0.335 1 95 211 TYR B C 1
ATOM 3635 O O . TYR B 1 211 ? 19.453 15.062 0.321 1 95 211 TYR B O 1
ATOM 3643 N N . ALA B 1 212 ? 19.781 17.172 -0.273 1 92.62 212 ALA B N 1
ATOM 3644 C CA . ALA B 1 212 ? 20.906 16.875 -1.143 1 92.62 212 ALA B CA 1
ATOM 3645 C C . ALA B 1 212 ? 21.938 16.016 -0.425 1 92.62 212 ALA B C 1
ATOM 3647 O O . ALA B 1 212 ? 22.312 14.945 -0.915 1 92.62 212 ALA B O 1
ATOM 3648 N N . LYS B 1 213 ? 22.344 16.375 0.747 1 92 213 LYS B N 1
ATOM 3649 C CA . LYS B 1 213 ? 23.375 15.656 1.485 1 92 213 LYS B CA 1
ATOM 3650 C C . LYS B 1 213 ? 22.875 14.289 1.939 1 92 213 LYS B C 1
ATOM 3652 O O . LYS B 1 213 ? 23.594 13.297 1.87 1 92 213 LYS B O 1
ATOM 3657 N N . ALA B 1 214 ? 21.672 14.289 2.424 1 93.38 214 ALA B N 1
ATOM 3658 C CA . ALA B 1 214 ? 21.094 13.031 2.881 1 93.38 214 ALA B CA 1
ATOM 3659 C C . ALA B 1 214 ? 20.953 12.039 1.733 1 93.38 214 ALA B C 1
ATOM 3661 O O . ALA B 1 214 ? 21.188 10.836 1.916 1 93.38 214 ALA B O 1
ATOM 3662 N N . LEU B 1 215 ? 20.562 12.523 0.585 1 91.44 215 LEU B N 1
ATOM 3663 C CA . LEU B 1 215 ? 20.391 11.68 -0.589 1 91.44 215 LEU B CA 1
ATOM 3664 C C . LEU B 1 215 ? 21.734 11.117 -1.053 1 91.44 215 LEU B C 1
ATOM 3666 O O . LEU B 1 215 ? 21.812 9.984 -1.526 1 91.44 215 LEU B O 1
ATOM 3670 N N . GLU B 1 216 ? 22.734 11.898 -0.919 1 87.06 216 GLU B N 1
ATOM 3671 C CA . GLU B 1 216 ? 24.062 11.414 -1.246 1 87.06 216 GLU B CA 1
ATOM 3672 C C . GLU B 1 216 ? 24.484 10.281 -0.312 1 87.06 216 GLU B C 1
ATOM 3674 O O . GLU B 1 216 ? 25.062 9.289 -0.754 1 87.06 216 GLU B O 1
ATOM 3679 N N . ARG B 1 217 ? 24.203 10.477 0.906 1 87.38 217 ARG B N 1
ATOM 3680 C CA . ARG B 1 217 ? 24.516 9.438 1.88 1 87.38 217 ARG B CA 1
ATOM 3681 C C . ARG B 1 217 ? 23.719 8.172 1.598 1 87.38 217 ARG B C 1
ATOM 3683 O O . ARG B 1 217 ? 24.234 7.062 1.714 1 87.38 217 ARG B O 1
ATOM 3690 N N . MET B 1 218 ? 22.484 8.391 1.299 1 85.06 218 MET B N 1
ATOM 3691 C CA . MET B 1 218 ? 21.625 7.258 0.98 1 85.06 218 MET B CA 1
ATOM 3692 C C . MET B 1 218 ? 22.141 6.504 -0.237 1 85.06 218 MET B C 1
ATOM 3694 O O . MET B 1 218 ? 22.141 5.27 -0.257 1 85.06 218 MET B O 1
ATOM 3698 N N . ARG B 1 219 ? 22.469 7.211 -1.231 1 80 219 ARG B N 1
ATOM 3699 C CA . ARG B 1 219 ? 23.031 6.605 -2.439 1 80 219 ARG B CA 1
ATOM 3700 C C . ARG B 1 219 ? 24.234 5.738 -2.115 1 80 219 ARG B C 1
ATOM 3702 O O . ARG B 1 219 ? 24.344 4.613 -2.6 1 80 219 ARG B O 1
ATOM 3709 N N . GLY B 1 220 ? 25.109 6.328 -1.318 1 76.81 220 GLY B N 1
ATOM 3710 C CA . GLY B 1 220 ? 26.266 5.566 -0.898 1 76.81 220 GLY B CA 1
ATOM 3711 C C . GLY B 1 220 ? 25.922 4.297 -0.152 1 76.81 220 GLY B C 1
ATOM 3712 O O . GLY B 1 220 ? 26.516 3.244 -0.387 1 76.81 220 GLY B O 1
ATOM 3713 N N . PHE B 1 221 ? 24.938 4.445 0.631 1 75.88 221 PHE B N 1
ATOM 3714 C CA . PHE B 1 221 ? 24.469 3.307 1.417 1 75.88 221 PHE B CA 1
ATOM 3715 C C . PHE B 1 221 ? 23.859 2.244 0.519 1 75.88 221 PHE B C 1
ATOM 3717 O O . PHE B 1 221 ? 24.156 1.056 0.656 1 75.88 221 PHE B O 1
ATOM 3724 N N . MET B 1 222 ? 23.031 2.615 -0.395 1 75.69 222 MET B N 1
ATOM 3725 C CA . MET B 1 222 ? 22.359 1.684 -1.299 1 75.69 222 MET B CA 1
ATOM 3726 C C . MET B 1 222 ? 23.375 0.955 -2.176 1 75.69 222 MET B C 1
ATOM 3728 O O . MET B 1 222 ? 23.25 -0.246 -2.418 1 75.69 222 MET B O 1
ATOM 3732 N N . LEU B 1 223 ? 24.344 1.68 -2.59 1 73.12 223 LEU B N 1
ATOM 3733 C CA . LEU B 1 223 ? 25.391 1.071 -3.396 1 73.12 223 LEU B CA 1
ATOM 3734 C C . LEU B 1 223 ? 26.156 0.02 -2.594 1 73.12 223 LEU B C 1
ATOM 3736 O O . LEU B 1 223 ? 26.484 -1.048 -3.115 1 73.12 223 LEU B O 1
ATOM 3740 N N . SER B 1 224 ? 26.359 0.34 -1.355 1 75.44 224 SER B N 1
ATOM 3741 C CA . SER B 1 224 ? 27.062 -0.598 -0.49 1 75.44 224 SER B CA 1
ATOM 3742 C C . SER B 1 224 ? 26.234 -1.85 -0.234 1 75.44 224 SER B C 1
ATOM 3744 O O . SER B 1 224 ? 26.766 -2.955 -0.16 1 75.44 224 SER B O 1
ATOM 3746 N N . LEU B 1 225 ? 24.938 -1.667 -0.134 1 72.56 225 LEU B N 1
ATOM 3747 C CA . LEU B 1 225 ? 24.031 -2.795 0.062 1 72.56 225 LEU B CA 1
ATOM 3748 C C . LEU B 1 225 ? 23.984 -3.672 -1.184 1 72.56 225 LEU B C 1
ATOM 3750 O O . LEU B 1 225 ? 23.906 -4.898 -1.081 1 72.56 225 LEU B O 1
ATOM 3754 N N . GLY B 1 226 ? 23.922 -3.018 -2.285 1 70.25 226 GLY B N 1
ATOM 3755 C CA . GLY B 1 226 ? 23.953 -3.781 -3.523 1 70.25 226 GLY B CA 1
ATOM 3756 C C . GLY B 1 226 ? 25.172 -4.68 -3.641 1 70.25 226 GLY B C 1
ATOM 3757 O O . GLY B 1 226 ? 25.047 -5.844 -4.027 1 70.25 226 GLY B O 1
ATOM 3758 N N . LYS B 1 227 ? 26.312 -4.223 -3.148 1 71.88 227 LYS B N 1
ATOM 3759 C CA . LYS B 1 227 ? 27.562 -4.965 -3.26 1 71.88 227 LYS B CA 1
ATOM 3760 C C . LYS B 1 227 ? 27.625 -6.105 -2.244 1 71.88 227 LYS B C 1
ATOM 3762 O O . LYS B 1 227 ? 28.172 -7.168 -2.529 1 71.88 227 LYS B O 1
ATOM 3767 N N . SER B 1 228 ? 26.969 -5.832 -1.196 1 75.88 228 SER B N 1
ATOM 3768 C CA . SER B 1 228 ? 27.062 -6.801 -0.107 1 75.88 228 SER B CA 1
ATOM 3769 C C . SER B 1 228 ? 25.781 -7.633 -0.005 1 75.88 228 SER B C 1
ATOM 3771 O O . SER B 1 228 ? 25.641 -8.445 0.911 1 75.88 228 SER B O 1
ATOM 3773 N N . GLY B 1 229 ? 24.938 -7.445 -0.934 1 82.94 229 GLY B N 1
ATOM 3774 C CA . GLY B 1 229 ? 23.656 -8.133 -0.867 1 82.94 229 GLY B CA 1
ATOM 3775 C C . GLY B 1 229 ? 23.75 -9.609 -1.199 1 82.94 229 GLY B C 1
ATOM 3776 O O . GLY B 1 229 ? 24.781 -10.078 -1.681 1 82.94 229 GLY B O 1
ATOM 3777 N N . LEU B 1 230 ? 22.703 -10.328 -0.859 1 89.81 230 LEU B N 1
ATOM 3778 C CA . LEU B 1 230 ? 22.625 -11.75 -1.171 1 89.81 230 LEU B CA 1
ATOM 3779 C C . LEU B 1 230 ? 22.609 -11.977 -2.68 1 89.81 230 LEU B C 1
ATOM 3781 O O . LEU B 1 230 ? 22.094 -11.148 -3.43 1 89.81 230 LEU B O 1
ATOM 3785 N N . PRO B 1 231 ? 23.234 -13.094 -3.08 1 91.94 231 PRO B N 1
ATOM 3786 C CA . PRO B 1 231 ? 23.062 -13.438 -4.492 1 91.94 231 PRO B CA 1
ATOM 3787 C C . PRO B 1 231 ? 21.594 -13.68 -4.863 1 91.94 231 PRO B C 1
ATOM 3789 O O . PRO B 1 231 ? 20.859 -14.289 -4.09 1 91.94 231 PRO B O 1
ATOM 3792 N N . PRO B 1 232 ? 21.188 -13.164 -6.016 1 94.06 232 PRO B N 1
ATOM 3793 C CA . PRO B 1 232 ? 19.781 -13.328 -6.43 1 94.06 232 PRO B CA 1
ATOM 3794 C C . PRO B 1 232 ? 19.344 -14.789 -6.43 1 94.06 232 PRO B C 1
ATOM 3796 O O . PRO B 1 232 ? 18.156 -15.078 -6.23 1 94.06 232 PRO B O 1
ATOM 3799 N N . GLU B 1 233 ? 20.234 -15.734 -6.594 1 96.06 233 GLU B N 1
ATOM 3800 C CA . GLU B 1 233 ? 19.922 -17.156 -6.605 1 96.06 233 GLU B CA 1
ATOM 3801 C C . GLU B 1 233 ? 19.359 -17.609 -5.258 1 96.06 233 GLU B C 1
ATOM 3803 O O . GLU B 1 233 ? 18.547 -18.531 -5.195 1 96.06 233 GLU B O 1
ATOM 3808 N N . ARG B 1 234 ? 19.812 -16.906 -4.191 1 96.31 234 ARG B N 1
ATOM 3809 C CA . ARG B 1 234 ? 19.266 -17.234 -2.877 1 96.31 234 ARG B CA 1
ATOM 3810 C C . ARG B 1 234 ? 17.766 -16.922 -2.814 1 96.31 234 ARG B C 1
ATOM 3812 O O . ARG B 1 234 ? 17 -17.656 -2.182 1 96.31 234 ARG B O 1
ATOM 3819 N N . ILE B 1 235 ? 17.406 -15.844 -3.406 1 97.25 235 ILE B N 1
ATOM 3820 C CA . ILE B 1 235 ? 15.984 -15.516 -3.49 1 97.25 235 ILE B CA 1
ATOM 3821 C C . ILE B 1 235 ? 15.266 -16.547 -4.359 1 97.25 235 ILE B C 1
ATOM 3823 O O . ILE B 1 235 ? 14.164 -16.984 -4.027 1 97.25 235 ILE B O 1
ATOM 3827 N N . GLY B 1 236 ? 15.906 -16.938 -5.496 1 98.31 236 GLY B N 1
ATOM 3828 C CA . GLY B 1 236 ? 15.352 -17.969 -6.348 1 98.31 236 GLY B CA 1
ATOM 3829 C C . GLY B 1 236 ? 15.086 -19.266 -5.605 1 98.31 236 GLY B C 1
ATOM 3830 O O . GLY B 1 236 ? 14.047 -19.906 -5.801 1 98.31 236 GLY B O 1
ATOM 3831 N N . GLU B 1 237 ? 15.984 -19.656 -4.746 1 98.56 237 GLU B N 1
ATOM 3832 C CA . GLU B 1 237 ? 15.836 -20.859 -3.941 1 98.56 237 GLU B CA 1
ATOM 3833 C C . GLU B 1 237 ? 14.656 -20.734 -2.982 1 98.56 237 GLU B C 1
ATOM 3835 O O . GLU B 1 237 ? 13.922 -21.703 -2.768 1 98.56 237 GLU B O 1
ATOM 3840 N N . THR B 1 238 ? 14.523 -19.578 -2.398 1 98.56 238 THR B N 1
ATOM 3841 C CA . THR B 1 238 ? 13.406 -19.344 -1.495 1 98.56 238 THR B CA 1
ATOM 3842 C C . THR B 1 238 ? 12.078 -19.406 -2.252 1 98.56 238 THR B C 1
ATOM 3844 O O . THR B 1 238 ? 11.094 -19.938 -1.746 1 98.56 238 THR B O 1
ATOM 3847 N N . ILE B 1 239 ? 12.078 -18.875 -3.453 1 98.81 239 ILE B N 1
ATOM 3848 C CA . ILE B 1 239 ? 10.898 -18.938 -4.297 1 98.81 239 ILE B CA 1
ATOM 3849 C C . ILE B 1 239 ? 10.555 -20.391 -4.594 1 98.81 239 ILE B C 1
ATOM 3851 O O . ILE B 1 239 ? 9.391 -20.797 -4.504 1 98.81 239 ILE B O 1
ATOM 3855 N N . ALA B 1 240 ? 11.531 -21.219 -4.949 1 98.81 240 ALA B N 1
ATOM 3856 C CA . ALA B 1 240 ? 11.312 -22.641 -5.188 1 98.81 240 ALA B CA 1
ATOM 3857 C C . ALA B 1 240 ? 10.711 -23.312 -3.955 1 98.81 240 ALA B C 1
ATOM 3859 O O . ALA B 1 240 ? 9.781 -24.109 -4.07 1 98.81 240 ALA B O 1
ATOM 3860 N N . THR B 1 241 ? 11.242 -22.969 -2.791 1 98.75 241 THR B N 1
ATOM 3861 C CA . THR B 1 241 ? 10.711 -23.516 -1.542 1 98.75 241 THR B CA 1
ATOM 3862 C C . THR B 1 241 ? 9.258 -23.094 -1.344 1 98.75 241 THR B C 1
ATOM 3864 O O . THR B 1 241 ? 8.406 -23.938 -1.02 1 98.75 241 THR B O 1
ATOM 3867 N N . ALA B 1 242 ? 8.984 -21.844 -1.567 1 98.62 242 ALA B N 1
ATOM 3868 C CA . ALA B 1 242 ? 7.629 -21.312 -1.408 1 98.62 242 ALA B CA 1
ATOM 3869 C C . ALA B 1 242 ? 6.652 -22.031 -2.34 1 98.62 242 ALA B C 1
ATOM 3871 O O . ALA B 1 242 ? 5.492 -22.25 -1.983 1 98.62 242 ALA B O 1
ATOM 3872 N N . LEU B 1 243 ? 7.117 -22.438 -3.492 1 98.5 243 LEU B N 1
ATOM 3873 C CA . LEU B 1 243 ? 6.27 -23.031 -4.516 1 98.5 243 LEU B CA 1
ATOM 3874 C C . LEU B 1 243 ? 6.062 -24.531 -4.238 1 98.5 243 LEU B C 1
ATOM 3876 O O . LEU B 1 243 ? 5.082 -25.109 -4.695 1 98.5 243 LEU B O 1
ATOM 3880 N N . THR B 1 244 ? 6.973 -25.156 -3.453 1 97.88 244 THR B N 1
ATOM 3881 C CA . THR B 1 244 ? 6.961 -26.609 -3.463 1 97.88 244 THR B CA 1
ATOM 3882 C C . THR B 1 244 ? 6.789 -27.156 -2.051 1 97.88 244 THR B C 1
ATOM 3884 O O . THR B 1 244 ? 6.422 -28.328 -1.873 1 97.88 244 THR B O 1
ATOM 3887 N N . ALA B 1 245 ? 7.094 -26.297 -1.036 1 98 245 ALA B N 1
ATOM 3888 C CA . ALA B 1 245 ? 6.98 -26.797 0.329 1 98 245 ALA B CA 1
ATOM 3889 C C . ALA B 1 245 ? 5.562 -27.297 0.612 1 98 245 ALA B C 1
ATOM 3891 O O . ALA B 1 245 ? 4.586 -26.656 0.225 1 98 245 ALA B O 1
ATOM 3892 N N . PRO B 1 246 ? 5.391 -28.438 1.227 1 96.75 246 PRO B N 1
ATOM 3893 C CA . PRO B 1 246 ? 4.055 -28.953 1.533 1 96.75 246 PRO B CA 1
ATOM 3894 C C . PRO B 1 246 ? 3.23 -27.984 2.379 1 96.75 246 PRO B C 1
ATOM 3896 O O . PRO B 1 246 ? 2.021 -27.844 2.17 1 96.75 246 PRO B O 1
ATOM 3899 N N . ALA B 1 247 ? 3.865 -27.328 3.307 1 95.62 247 ALA B N 1
ATOM 3900 C CA . ALA B 1 247 ? 3.234 -26.328 4.168 1 95.62 247 ALA B CA 1
ATOM 3901 C C . ALA B 1 247 ? 4.078 -25.062 4.246 1 95.62 247 ALA B C 1
ATOM 3903 O O . ALA B 1 247 ? 4.777 -24.828 5.234 1 95.62 247 ALA B O 1
ATOM 3904 N N . PRO B 1 248 ? 3.98 -24.234 3.246 1 97.38 248 PRO B N 1
ATOM 3905 C CA . PRO B 1 248 ? 4.836 -23.031 3.229 1 97.38 248 PRO B CA 1
ATOM 3906 C C . PRO B 1 248 ? 4.414 -22 4.262 1 97.38 248 PRO B C 1
ATOM 3908 O O . PRO B 1 248 ? 3.242 -21.938 4.641 1 97.38 248 PRO B O 1
ATOM 3911 N N . LYS B 1 249 ? 5.41 -21.234 4.758 1 97.25 249 LYS B N 1
ATOM 3912 C CA . LYS B 1 249 ? 5.082 -20.031 5.516 1 97.25 249 LYS B CA 1
ATOM 3913 C C . LYS B 1 249 ? 4.32 -19.031 4.656 1 97.25 249 LYS B C 1
ATOM 3915 O O . LYS B 1 249 ? 4.387 -19.078 3.428 1 97.25 249 LYS B O 1
ATOM 3920 N N . VAL B 1 250 ? 3.643 -18.156 5.324 1 97.31 250 VAL B N 1
ATOM 3921 C CA . VAL B 1 250 ? 2.904 -17.141 4.578 1 97.31 250 VAL B CA 1
ATOM 3922 C C . VAL B 1 250 ? 3.867 -16.062 4.062 1 97.31 250 VAL B C 1
ATOM 3924 O O . VAL B 1 250 ? 3.568 -15.375 3.088 1 97.31 250 VAL B O 1
ATOM 3927 N N . ARG B 1 251 ? 5.004 -15.938 4.73 1 96.88 251 ARG B N 1
ATOM 3928 C CA . ARG B 1 251 ? 5.98 -14.906 4.418 1 96.88 251 ARG B CA 1
ATOM 3929 C C . ARG B 1 251 ? 7.398 -15.383 4.707 1 96.88 251 ARG B C 1
ATOM 3931 O O . ARG B 1 251 ? 7.688 -15.859 5.805 1 96.88 251 ARG B O 1
ATOM 3938 N N . TYR B 1 252 ? 8.305 -15.359 3.744 1 97.5 252 TYR B N 1
ATOM 3939 C CA . TYR B 1 252 ? 9.727 -15.664 3.877 1 97.5 252 TYR B CA 1
ATOM 3940 C C . TYR B 1 252 ? 10.562 -14.391 3.811 1 97.5 252 TYR B C 1
ATOM 3942 O O . TYR B 1 252 ? 10.57 -13.695 2.791 1 97.5 252 TYR B O 1
ATOM 3950 N N . VAL B 1 253 ? 11.25 -14.039 4.84 1 95.38 253 VAL B N 1
ATOM 3951 C CA . VAL B 1 253 ? 12.195 -12.93 4.844 1 95.38 253 VAL B CA 1
ATOM 3952 C C . VAL B 1 253 ? 13.594 -13.438 4.508 1 95.38 253 VAL B C 1
ATOM 3954 O O . VAL B 1 253 ? 14.094 -14.367 5.148 1 95.38 253 VAL B O 1
ATOM 3957 N N . VAL B 1 254 ? 14.172 -12.891 3.477 1 94.69 254 VAL B N 1
ATOM 3958 C CA . VAL B 1 254 ? 15.492 -13.32 3.025 1 94.69 254 VAL B CA 1
ATOM 3959 C C . VAL B 1 254 ? 16.469 -12.148 3.09 1 94.69 254 VAL B C 1
ATOM 3961 O O . VAL B 1 254 ? 16.484 -11.297 2.193 1 94.69 254 VAL B O 1
ATOM 3964 N N . SER B 1 255 ? 17.266 -12.117 4.074 1 90.62 255 SER B N 1
ATOM 3965 C CA . SER B 1 255 ? 18.172 -11 4.293 1 90.62 255 SER B CA 1
ATOM 3966 C C . SER B 1 255 ? 19.531 -11.477 4.793 1 90.62 255 SER B C 1
ATOM 3968 O O . SER B 1 255 ? 19.625 -12.477 5.5 1 90.62 255 SER B O 1
ATOM 3970 N N . PRO B 1 256 ? 20.641 -10.758 4.379 1 85.88 256 PRO B N 1
ATOM 3971 C CA . PRO B 1 256 ? 21.953 -11.078 4.945 1 85.88 256 PRO B CA 1
ATOM 3972 C C . PRO B 1 256 ? 22.047 -10.766 6.438 1 85.88 256 PRO B C 1
ATOM 3974 O O . PRO B 1 256 ? 22.953 -11.258 7.121 1 85.88 256 PRO B O 1
ATOM 3977 N N . SER B 1 257 ? 21.141 -9.891 6.914 1 85.31 257 SER B N 1
ATOM 3978 C CA . SER B 1 257 ? 21.125 -9.484 8.312 1 85.31 257 SER B CA 1
ATOM 3979 C C . SER B 1 257 ? 19.75 -9.68 8.938 1 85.31 257 SER B C 1
ATOM 3981 O O . SER B 1 257 ? 19.109 -8.711 9.352 1 85.31 257 SER B O 1
ATOM 3983 N N . PRO B 1 258 ? 19.391 -10.875 9.148 1 83.19 258 PRO B N 1
ATOM 3984 C CA . PRO B 1 258 ? 18.016 -11.148 9.609 1 83.19 258 PRO B CA 1
ATOM 3985 C C . PRO B 1 258 ? 17.734 -10.547 10.977 1 83.19 258 PRO B C 1
ATOM 3987 O O . PRO B 1 258 ? 16.594 -10.141 11.25 1 83.19 258 PRO B O 1
ATOM 3990 N N . MET B 1 259 ? 18.766 -10.43 11.773 1 85.75 259 MET B N 1
ATOM 3991 C CA . MET B 1 259 ? 18.562 -9.844 13.094 1 85.75 259 MET B CA 1
ATOM 3992 C C . MET B 1 259 ? 18.266 -8.352 12.992 1 85.75 259 MET B C 1
ATOM 3994 O O . MET B 1 259 ? 17.438 -7.824 13.727 1 85.75 259 MET B O 1
ATOM 3998 N N . GLN B 1 260 ? 18.969 -7.785 12.125 1 84.06 260 GLN B N 1
ATOM 3999 C CA . GLN B 1 260 ? 18.719 -6.367 11.906 1 84.06 260 GLN B CA 1
ATOM 4000 C C . GLN B 1 260 ? 17.297 -6.137 11.398 1 84.06 260 GLN B C 1
ATOM 4002 O O . GLN B 1 260 ? 16.625 -5.188 11.812 1 84.06 260 GLN B O 1
ATOM 4007 N N . VAL B 1 261 ? 16.859 -7.004 10.531 1 87.75 261 VAL B N 1
ATOM 4008 C CA . VAL B 1 261 ? 15.5 -6.902 10 1 87.75 261 VAL B CA 1
ATOM 4009 C C . VAL B 1 261 ? 14.484 -7.105 11.125 1 87.75 261 VAL B C 1
ATOM 4011 O O . VAL B 1 261 ? 13.531 -6.336 11.25 1 87.75 261 VAL B O 1
ATOM 4014 N N . LEU B 1 262 ? 14.75 -8.062 11.945 1 85.94 262 LEU B N 1
ATOM 4015 C CA . LEU B 1 262 ? 13.852 -8.359 13.062 1 85.94 262 LEU B CA 1
ATOM 4016 C C . LEU B 1 262 ? 13.797 -7.188 14.031 1 85.94 262 LEU B C 1
ATOM 4018 O O . LEU B 1 262 ? 12.719 -6.812 14.5 1 85.94 262 LEU B O 1
ATOM 4022 N N . MET B 1 263 ? 14.93 -6.574 14.312 1 86.5 263 MET B N 1
ATOM 4023 C CA . MET B 1 263 ? 15 -5.461 15.25 1 86.5 263 MET B CA 1
ATOM 4024 C C . MET B 1 263 ? 14.195 -4.27 14.734 1 86.5 263 MET B C 1
ATOM 4026 O O . MET B 1 263 ? 13.516 -3.598 15.508 1 86.5 263 MET B O 1
ATOM 4030 N N . THR B 1 264 ? 14.281 -4.105 13.5 1 87.56 264 THR B N 1
ATOM 4031 C CA . THR B 1 264 ? 13.562 -2.98 12.914 1 87.56 264 THR B CA 1
ATOM 4032 C C . THR B 1 264 ? 12.055 -3.201 13 1 87.56 264 THR B C 1
ATOM 4034 O O . THR B 1 264 ? 11.281 -2.24 13.078 1 87.56 264 THR B O 1
ATOM 4037 N N . GLU B 1 265 ? 11.672 -4.445 13.047 1 85.75 265 GLU B N 1
ATOM 4038 C CA . GLU B 1 265 ? 10.25 -4.77 13.102 1 85.75 265 GLU B CA 1
ATOM 4039 C C . GLU B 1 265 ? 9.719 -4.688 14.531 1 85.75 265 GLU B C 1
ATOM 4041 O O . GLU B 1 265 ? 8.539 -4.41 14.75 1 85.75 265 GLU B O 1
ATOM 4046 N N . ILE B 1 266 ? 10.633 -4.836 15.516 1 87.38 266 ILE B N 1
ATOM 4047 C CA . ILE B 1 266 ? 10.133 -4.988 16.875 1 87.38 266 ILE B CA 1
ATOM 4048 C C . ILE B 1 266 ? 10.383 -3.707 17.672 1 87.38 266 ILE B C 1
ATOM 4050 O O . ILE B 1 266 ? 9.633 -3.387 18.594 1 87.38 266 ILE B O 1
ATOM 4054 N N . LEU B 1 267 ? 11.445 -2.947 17.375 1 91.56 267 LEU B N 1
ATOM 4055 C CA . LEU B 1 267 ? 11.766 -1.724 18.109 1 91.56 267 LEU B CA 1
ATOM 4056 C C . LEU B 1 267 ? 10.711 -0.65 17.844 1 91.56 267 LEU B C 1
ATOM 4058 O O . LEU B 1 267 ? 10.094 -0.621 16.781 1 91.56 267 LEU B O 1
ATOM 4062 N N . PRO B 1 268 ? 10.57 0.195 18.891 1 93.56 268 PRO B N 1
ATOM 4063 C CA . PRO B 1 268 ? 9.641 1.307 18.656 1 93.56 268 PRO B CA 1
ATOM 4064 C C . PRO B 1 268 ? 9.992 2.129 17.422 1 93.56 268 PRO B C 1
ATOM 4066 O O . PRO B 1 268 ? 11.172 2.396 17.172 1 93.56 268 PRO B O 1
ATOM 4069 N N . LYS B 1 269 ? 9.008 2.49 16.734 1 94.69 269 LYS B N 1
ATOM 4070 C CA . LYS B 1 269 ? 9.219 3.172 15.453 1 94.69 269 LYS B CA 1
ATOM 4071 C C . LYS B 1 269 ? 9.961 4.488 15.648 1 94.69 269 LYS B C 1
ATOM 4073 O O . LYS B 1 269 ? 10.758 4.891 14.805 1 94.69 269 LYS B O 1
ATOM 4078 N N . ARG B 1 270 ? 9.766 5.211 16.766 1 96.12 270 ARG B N 1
ATOM 4079 C CA . ARG B 1 270 ? 10.461 6.469 17.016 1 96.12 270 ARG B CA 1
ATOM 4080 C C . ARG B 1 270 ? 11.961 6.238 17.188 1 96.12 270 ARG B C 1
ATOM 4082 O O . ARG B 1 270 ? 12.773 7.082 16.812 1 96.12 270 ARG B O 1
ATOM 4089 N N . THR B 1 271 ? 12.266 5.027 17.781 1 95.94 271 THR B N 1
ATOM 4090 C CA . THR B 1 271 ? 13.672 4.664 17.906 1 95.94 271 THR B CA 1
ATOM 4091 C C . THR B 1 271 ? 14.305 4.465 16.531 1 95.94 271 THR B C 1
ATOM 4093 O O . THR B 1 271 ? 15.406 4.945 16.281 1 95.94 271 THR B O 1
ATOM 4096 N N . ILE B 1 272 ? 13.578 3.818 15.688 1 95.31 272 ILE B N 1
ATOM 4097 C CA . ILE B 1 272 ? 14.055 3.574 14.328 1 95.31 272 ILE B CA 1
ATOM 4098 C C . ILE B 1 272 ? 14.148 4.895 13.57 1 95.31 272 ILE B C 1
ATOM 4100 O O . ILE B 1 272 ? 15.086 5.117 12.805 1 95.31 272 ILE B O 1
ATOM 4104 N N . ASP B 1 273 ? 13.148 5.816 13.773 1 96.75 273 ASP B N 1
ATOM 4105 C CA . ASP B 1 273 ? 13.172 7.133 13.148 1 96.75 273 ASP B CA 1
ATOM 4106 C C . ASP B 1 273 ? 14.445 7.895 13.523 1 96.75 273 ASP B C 1
ATOM 4108 O O . ASP B 1 273 ? 15.109 8.469 12.664 1 96.75 273 ASP B O 1
ATOM 4112 N N . LYS B 1 274 ? 14.766 7.875 14.789 1 96 274 LYS B N 1
ATOM 4113 C CA . LYS B 1 274 ? 15.938 8.594 15.281 1 96 274 LYS B CA 1
ATOM 4114 C C . LYS B 1 274 ? 17.219 7.996 14.727 1 96 274 LYS B C 1
ATOM 4116 O O . LYS B 1 274 ? 18.125 8.727 14.289 1 96 274 LYS B O 1
ATOM 4121 N N . ALA B 1 275 ? 17.328 6.691 14.742 1 94.81 275 ALA B N 1
ATOM 4122 C CA . ALA B 1 275 ? 18.516 6.012 14.242 1 94.81 275 ALA B CA 1
ATOM 4123 C C . ALA B 1 275 ? 18.719 6.289 12.75 1 94.81 275 ALA B C 1
ATOM 4125 O O . ALA B 1 275 ? 19.828 6.582 12.312 1 94.81 275 ALA B O 1
ATOM 4126 N N . THR B 1 276 ? 17.656 6.211 11.992 1 93.5 276 THR B N 1
ATOM 4127 C CA . THR B 1 276 ? 17.703 6.461 10.555 1 93.5 276 THR B CA 1
ATOM 4128 C C . THR B 1 276 ? 18.047 7.922 10.273 1 93.5 276 THR B C 1
ATOM 4130 O O . THR B 1 276 ? 18.859 8.219 9.391 1 93.5 276 THR B O 1
ATOM 4133 N N . GLY B 1 277 ? 17.406 8.836 11.031 1 95.5 277 GLY B N 1
ATOM 4134 C CA . GLY B 1 277 ? 17.688 10.258 10.883 1 95.5 277 GLY B CA 1
ATOM 4135 C C . GLY B 1 277 ? 19.156 10.602 11.133 1 95.5 277 GLY B C 1
ATOM 4136 O O . GLY B 1 277 ? 19.75 11.375 10.383 1 95.5 277 GLY B O 1
ATOM 4137 N N . LYS B 1 278 ? 19.703 10 12.164 1 95.25 278 LYS B N 1
ATOM 4138 C CA . LYS B 1 278 ? 21.109 10.234 12.484 1 95.25 278 LYS B CA 1
ATOM 4139 C C . LYS B 1 278 ? 22.016 9.672 11.398 1 95.25 278 LYS B C 1
ATOM 4141 O O . LYS B 1 278 ? 22.969 10.336 10.969 1 95.25 278 LYS B O 1
ATOM 4146 N N . ARG B 1 279 ? 21.719 8.516 10.938 1 91.69 279 ARG B N 1
ATOM 4147 C CA . ARG B 1 279 ? 22.516 7.844 9.922 1 91.69 279 ARG B CA 1
ATOM 4148 C C . ARG B 1 279 ? 22.547 8.648 8.625 1 91.69 279 ARG B C 1
ATOM 4150 O O . ARG B 1 279 ? 23.594 8.75 7.977 1 91.69 279 ARG B O 1
ATOM 4157 N N . LEU B 1 280 ? 21.469 9.336 8.305 1 93.88 280 LEU B N 1
ATOM 4158 C CA . LEU B 1 280 ? 21.359 10.023 7.023 1 93.88 280 LEU B CA 1
ATOM 4159 C C . LEU B 1 280 ? 21.609 11.516 7.184 1 93.88 280 LEU B C 1
ATOM 4161 O O . LEU B 1 280 ? 21.609 12.258 6.195 1 93.88 280 LEU B O 1
ATOM 4165 N N . GLY B 1 281 ? 21.812 11.906 8.398 1 93.81 281 GLY B N 1
ATOM 4166 C CA . GLY B 1 281 ? 22.047 13.312 8.672 1 93.81 281 GLY B CA 1
ATOM 4167 C C . GLY B 1 281 ? 20.781 14.148 8.594 1 93.81 281 GLY B C 1
ATOM 4168 O O . GLY B 1 281 ? 20.828 15.32 8.195 1 93.81 281 GLY B O 1
ATOM 4169 N N . LEU B 1 282 ? 19.672 13.578 8.875 1 94.56 282 LEU B N 1
ATOM 4170 C CA . LEU B 1 282 ? 18.406 14.289 8.852 1 94.56 282 LEU B CA 1
ATOM 4171 C C . LEU B 1 282 ? 18.094 14.906 10.203 1 94.56 282 LEU B C 1
ATOM 4173 O O . LEU B 1 282 ? 17.094 15.625 10.359 1 94.56 282 LEU B O 1
ATOM 4177 N N . ILE B 1 283 ? 18.828 14.5 11.18 1 92.88 283 ILE B N 1
ATOM 4178 C CA . ILE B 1 283 ? 18.797 15.141 12.492 1 92.88 283 ILE B CA 1
ATOM 4179 C C . ILE B 1 283 ? 20.219 15.234 13.055 1 92.88 283 ILE B C 1
ATOM 4181 O O . ILE B 1 283 ? 21.109 14.492 12.641 1 92.88 283 ILE B O 1
#

Radius of gyration: 23.57 Å; Cα contacts (8 Å, |Δi|>4): 1201; chains: 2; bounding box: 53×77×51 Å

pLDDT: mean 93.23, std 9.82, range [41.09, 98.94]

Sequence (566 aa):
MAQTKSVVITGVSTGIGHAATKVLIGKGFHVFGSVRKAADGERLKAEFGDAFTPLVFDVVDEAAVRAGARQVEAALGGATLAGLVNNAGIAVAGPLLYLPVEEFRYQLEVNLTGVLNATQAFAPLLGAGGERVAQPGRIVNISSVGGRNANPFMGPYCTTKFGLEGFSESLRRELLPFGVDVVVVAPGAVATPIWDKADQVDVTRYANTPYAKALERMRGFMLSLGKSGLPPERIGETIATALTAPAPKVRYVVSPSPMQVLMTEILPKRTIDKATGKRLGLIMAQTKSVVITGVSTGIGHAATKVLIGKGFHVFGSVRKAADGERLKAEFGDAFTPLVFDVVDEAAVRAGARQVEAALGGATLAGLVNNAGIAVAGPLLYLPVEEFRYQLEVNLTGVLNATQAFAPLLGAGGERVAQPGRIVNISSVGGRNANPFMGPYCTTKFGLEGFSESLRRELLPFGVDVVVVAPGAVATPIWDKADQVDVTRYANTPYAKALERMRGFMLSLGKSGLPPERIGETIATALTAPAPKVRYVVSPSPMQVLMTEILPKRTIDKATGKRLGLI

Foldseek 3Di:
DPPAAEEEEEDCLWFLNVLLLVLVVVVRHQYEYEDQDVVSQVVVCVVSPPSYHYQHDQLLPLVSLLVSLVVVVVVCVPAAHAEYEYDWAAFAFAAPVPDDVVSLVVRQSRLPVSVVSNCVNNQVSQQADDAADPRGHEYEYEAALLLQPPAGRRVSNSVSSVVVVVVQVVVQVVRVRRVHHYAYEHEYQEQICSLVVNVVNPLVVCCPDPCSQLVVLVNVVSVVSNVVWDYSNVSSVVVVCQSDPPDDDRYHYHGPCVVVSVCCNPDDVVVVVVVSCVSSVVD/DPPAAEEEEEDCLWFLNVLLLVLVVVVRHQYEYEDQDVVSQVVVCVVSPPSYHYQHDQLLPLVSLLVSLVVVVVVCVPAAHAEYEYDWAAFDFAAPVPDDVVSLVVRQSRLPVSVVSNCVNNQVSQQADDAADPRGHEYEYEAALLLQPPAGRRVSNSVSSVVVVVVQVVVQVVRVRRVHHYAYEHEYQEQICSLVVNVVVCLVVCCVDPLNQLVVLVNVVSVVSNVVWDYSNVSSVVVVCQSDPPDDDRYHYHGPCVVVSVCCNPDDVVVVVVVSCVSSVVD

Secondary structure (DSSP, 8-state):
--PPPEEEES--SSHHHHHHHHHHHHTT-EEEEEESSHHHHHHHHHHHGGGEEEEE--TT-HHHHHHHHHHHHHHHTTPPP-EEEE-------B-TTTS-HHHHHHHHIIIIIHHHHHHHHHGGGGT-SSSPPSS--EEEEE--GGGTSPPTTBHHHHHHHHHHHHHHHHHHHHTGGGT-EEEEEEE-SB--HHHHHHHTS-GGGGTTSTTHHHHHHHHHHHHHHHHHSBPHHHHHHHHHHHHH-SS--SEEEE-S-HHHHHHHHHS-HHHHHHHHHHHHT--/--PPPEEEES--SSHHHHHHHHHHHHTT-EEEEEESSHHHHHHHHHHHGGGEEEEE--TT-HHHHHHHHHHHHHHHTTPPP-EEEE-------B-TTTS-HHHHHHHHIIIIIHHHHHHHHHGGGGT-SSSPPSS--EEEEE--GGGTSPPTTBHHHHHHHHHHHHHHHHHHHHTGGGT-EEEEEEE-SB--HHHHHHTTS-GGGGTTSTTHHHHHHHHHHHHHHHHHSBPHHHHHHHHHHHHH-SS--SEEEE-S-HHHHHHHHHS-HHHHHHHHHHHHT--

InterPro domains:
  IPR002347 Short-chain dehydrogenase/reductase SDR [PF00106] (5-198)
  IPR002347 Short-chain dehydrogenase/reductase SDR [PR00080] (79-90)
  IPR002347 Short-chain dehydrogenase/reductase SDR [PR00080] (137-145)
  IPR002347 Short-chain dehydrogenase/reductase SDR [PR00080] (157-176)
  IPR002347 Short-chain dehydrogenase/reductase SDR [PR00081] (6-23)
  IPR002347 Short-chain dehydrogenase/reductase SDR [PR00081] (79-90)
  IPR002347 Short-chain dehydrogenase/reductase SDR [PR00081] (131-147)
  IPR002347 Short-chain dehydrogenase/reductase SDR [PR00081] (157-176)
  IPR002347 Short-chain dehydrogenase/reductase SDR [PR00081] (178-195)
  IPR020904 Short-chain dehydrogenase/reductase, conserved site [PS00061] (144-172)
  IPR036291 NAD(P)-binding domain superfamily [SSF51735] (4-254)

Organism: Caulobacter vibrioides (strain ATCC 19089 / CIP 103742 / CB 15) (NCBI:txid190650)

Nearest PDB structures (foldseek):
  2b4q-assembly1_A  TM=7.928E-01  e=4.930E-15  Pseudomonas aeruginosa
  8r0c-assembly1_D  TM=8.264E-01  e=3.478E-14  synthetic construct
  8r0c-assembly1_A  TM=8.595E-01  e=2.762E-13  synthetic construct
  8r0c-assembly1_B  TM=8.357E-01  e=1.136E-13  synthetic construct
  8r0d-assembly1_A  TM=8.115E-01  e=2.779E-12  synthetic construct